Protein 4PQH (pdb70)

InterPro domains:
  IPR004045 Glutathione S-transferase, N-terminal [PF13417] (98-174)
  IPR004045 Glutathione S-transferase, N-terminal [PS50404] (94-175)
  IPR036249 Thioredoxin-like superfamily [SSF52833] (84-176)
  IPR036282 Glutathione S-transferase, C-terminal domain superfamily [SSF47616] (171-301)
  IPR040079 Glutathione transferase family [SFLDS00019] (97-278)
  IPR044629 Glutathione S-transferase L1/2/3 [PTHR44328] (75-302)

Secondary structure (DSSP, 8-state):
-PPPPPB-TTSPPPPSSSS-EEEEE-TT-HHHHHHHHHHHHTT-TTTEEEEEB-TTS--HHIIIII-TT--S-EEEETTEEEE-HHHHHHHHHHHS-S---S---HHHHHHHHHHHHHHHHHHHHHHHHHTTS---HHHHHHHHHHHTTS--SSSBTBBB--HHHHHHHHHHHHHHHHHHHHH---TTTT-HHHHHHHHHHTT-HHHHGGG---/-PPPPPB-TTPPPP-TTSS-EEEEE-TT-HHHHHHHHHHHHTT-TTTEEEEEB-SSS--HHIIIII-TT--S-EEEETTEEEE-HHHHHHHHHHHS-SS--S---HHHHHHHHHHHHHHHHHHHHHHTGGGT--HHHHHHHHHHHTTS-TTSSBTTBS--HHHHHHHHHHHHHHHHHHHHH---TTTT-HHHHHHHHHHTT-HHHHTT----

CAT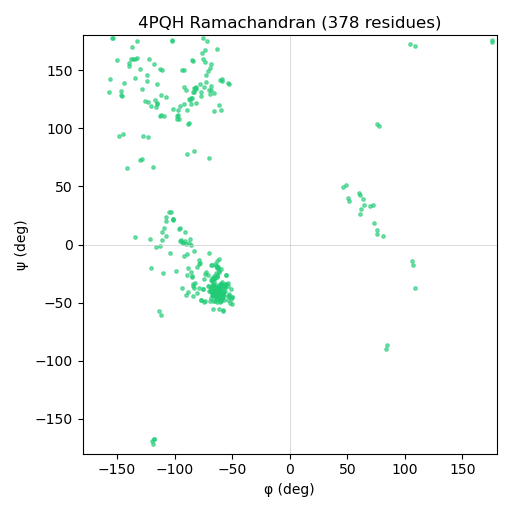H classification: 3.40.30.10 (+1 more: 1.20.1050.10)

B-factor: mean 20.86, std 9.89, range [5.79, 69.08]

Sequence (426 aa):
EVLPPVLTSNSSEPPPPVFDGTTRRLYISYTCPYAQRVWITRNCKGLQDKKIKLVPIDLQDRPAWYKEKVYPPNKVPSLEHNNEVKGESLDLIKYIDSHFDGPSLFPDDPAKKKEEFAEDLFSYTGSFSKANNSSTFKGEADEAGAAFDYIETALSSKFDDGPFFLGQQFSLVDIAYAPFIERFQPALLEFKKYDITAGRPKLAAWIEEEMMNKVEAYNQTRRHEPEVLPPVLTSNSSEPPPVFDGTTRLYISYTCPYAQRVWITRNCKGLQDKIKLVPIDLQDRPAWYKEKVYPPNKVPSLEHNNEVKGESLDLIKYIDSSHFDGPSLFPDDDPAKKKEFAEDDLFSYTGSFSKANNSTFKGEEAGAAFDYIETALSSKFDDGPFFLGQQFSLVDIAYAPFIERFQPALLEFKKYDITAGRPKLAAWIEEMNKVEAYNQTRHEP

Organism: Populus trichocarpa (NCBI:txid3694)

Solvent-accessible surface area: 20005 Å² total; per-residue (Å²): 130,138,27,36,104,60,41,39,60,144,28,154,58,23,81,41,92,84,72,57,13,4,0,0,0,12,33,106,17,16,100,0,5,11,0,3,0,0,4,6,21,6,54,6,56,142,139,0,118,6,8,2,2,47,53,146,64,75,1,65,18,0,109,132,104,6,27,88,78,43,147,14,7,0,0,2,23,115,113,97,30,41,14,120,6,44,85,0,0,73,38,0,20,79,102,35,124,33,84,85,9,47,34,134,54,104,56,28,94,121,28,0,78,72,0,11,94,39,14,48,62,2,19,127,11,0,36,9,6,14,82,38,28,16,112,31,3,19,54,2,0,72,86,0,25,100,6,8,66,121,32,140,80,22,55,19,0,1,0,116,48,1,2,0,0,0,0,2,2,0,12,4,45,34,4,49,76,3,1,99,72,13,82,148,77,63,1,38,69,76,18,94,100,0,36,43,3,23,104,47,3,62,129,34,98,20,5,28,57,5,104,96,139,94,133,145,48,40,108,52,36,35,66,143,29,144,35,29,92,38,84,84,56,47,17,13,0,0,0,7,16,31,7,8,82,0,6,7,0,4,0,0,3,7,21,8,54,6,53,126,134,0,95,13,13,2,2,48,25,87,59,64,1,50,18,1,84,122,112,8,27,103,76,40,130,14,7,0,3,2,25,114,84,106,24,129,12,121,6,45,86,3,0,68,69,0,17,87,104,31,123,32,85,85,9,37,36,131,67,103,58,18,93,133,33,0,73,62,0,11,94,38,15,49,63,2,10,153,9,0,41,28,19,18,52,48,98,123,11,18,70,4,0,74,86,0,27,96,5,9,53,121,32,132,76,28,60,20,0,1,0,99,49,0,1,0,0,0,0,2,2,0,13,3,43,60,9,50,72,20,3,98,116,46,86,178,78,62,1,37,66,77,19,94,88,0,30,45,4,18,103,49,3,61,144,36,104,19,7,36,94,3,109,64,147,96

Structure (mmCIF, N/CA/C/O backbone):
data_4PQH
#
_entry.id   4PQH
#
_cell.length_a   33.009
_cell.length_b   45.835
_cell.length_c   66.739
_cell.angle_alpha   91.53
_cell.angle_beta   102.43
_cell.angle_gamma   96.26
#
_symmetry.space_group_name_H-M   'P 1'
#
loop_
_entity.id
_entity.type
_entity.pdbx_description
1 polymer 'glutathione transferase lambda1'
2 non-polymer GLUTATHIONE
3 non-polymer 'SODIUM ION'
4 water water
#
loop_
_atom_site.group_PDB
_atom_site.id
_atom_site.type_symbol
_atom_site.label_atom_id
_atom_site.label_alt_id
_atom_site.label_comp_id
_atom_site.label_asym_id
_atom_site.label_entity_id
_atom_site.label_seq_id
_atom_site.pdbx_PDB_ins_code
_atom_site.Cartn_x
_atom_site.Cartn_y
_atom_site.Cartn_z
_atom_site.occupancy
_atom_site.B_iso_or_equiv
_atom_site.auth_seq_id
_atom_site.auth_comp_id
_atom_site.auth_asym_id
_atom_site.auth_atom_id
_atom_site.pdbx_PDB_model_num
ATOM 1 N N . GLU A 1 8 ? 7.545 16.032 -2.974 1.00 36.89 8 GLU A N 1
ATOM 2 C CA . GLU A 1 8 ? 8.604 16.396 -3.909 1.00 35.52 8 GLU A CA 1
ATOM 3 C C . GLU A 1 8 ? 8.050 17.107 -5.139 1.00 33.81 8 GLU A C 1
ATOM 4 O O . GLU A 1 8 ? 7.019 16.710 -5.683 1.00 33.97 8 GLU A O 1
ATOM 10 N N . VAL A 1 9 ? 8.736 18.164 -5.566 1.00 31.89 9 VAL A N 1
ATOM 11 C CA . VAL A 1 9 ? 8.414 18.831 -6.819 1.00 30.04 9 VAL A CA 1
ATOM 12 C C . VAL A 1 9 ? 9.310 18.282 -7.919 1.00 27.18 9 VAL A C 1
ATOM 13 O O . VAL A 1 9 ? 10.536 18.382 -7.831 1.00 27.01 9 VAL A O 1
ATOM 17 N N . LEU A 1 10 ? 8.702 17.685 -8.941 1.00 24.46 10 LEU A N 1
ATOM 18 C CA . LEU A 1 10 ? 9.444 17.211 -10.106 1.00 23.46 10 LEU A CA 1
ATOM 19 C C . LEU A 1 10 ? 9.790 18.402 -10.994 1.00 22.30 10 LEU A C 1
ATOM 20 O O . LEU A 1 10 ? 8.916 19.193 -11.335 1.00 22.99 10 LEU A O 1
ATOM 25 N N . PRO A 1 11 ? 11.075 18.544 -11.354 1.00 21.20 11 PRO A N 1
ATOM 26 C CA . PRO A 1 11 ? 11.534 19.740 -12.069 1.00 21.69 11 PRO A CA 1
ATOM 27 C C . PRO A 1 11 ? 11.155 19.743 -13.554 1.00 22.98 11 PRO A C 1
ATOM 28 O O . PRO A 1 11 ? 10.765 18.710 -14.099 1.00 22.95 11 PRO A O 1
ATOM 32 N N . PRO A 1 12 ? 11.258 20.908 -14.209 1.00 23.81 12 PRO A N 1
ATOM 33 C CA . PRO A 1 12 ? 10.878 20.965 -15.624 1.00 24.07 12 PRO A CA 1
ATOM 34 C C . PRO A 1 12 ? 11.829 20.207 -16.543 1.00 24.72 12 PRO A C 1
ATOM 35 O O . PRO A 1 12 ? 13.019 20.085 -16.258 1.00 25.44 12 PRO A O 1
ATOM 39 N N . VAL A 1 13 ? 11.290 19.722 -17.657 1.00 25.30 13 VAL A N 1
ATOM 40 C CA . VAL A 1 13 ? 12.086 19.061 -18.684 1.00 23.83 13 VAL A CA 1
ATOM 41 C C . VAL A 1 13 ? 13.000 20.057 -19.420 1.00 25.38 13 VAL A C 1
ATOM 42 O O . VAL A 1 13 ? 12.547 21.109 -19.873 1.00 27.87 13 VAL A O 1
ATOM 46 N N . LEU A 1 14 ? 14.286 19.725 -19.526 1.00 24.89 14 LEU A N 1
ATOM 47 C CA . LEU A 1 14 ? 15.252 20.588 -20.203 1.00 25.76 14 LEU A CA 1
ATOM 48 C C . LEU A 1 14 ? 15.374 20.226 -21.681 1.00 27.77 14 LEU A C 1
ATOM 49 O O . LEU A 1 14 ? 15.453 19.051 -22.046 1.00 27.26 14 LEU A O 1
ATOM 54 N N . THR A 1 15 ? 15.390 21.243 -22.533 1.00 29.45 15 THR A N 1
ATOM 55 C CA . THR A 1 15 ? 15.381 21.012 -23.971 1.00 31.12 15 THR A CA 1
ATOM 56 C C . THR A 1 15 ? 16.627 21.583 -24.630 1.00 32.36 15 THR A C 1
ATOM 57 O O . THR A 1 15 ? 17.556 22.022 -23.954 1.00 32.25 15 THR A O 1
ATOM 61 N N . SER A 1 16 ? 16.643 21.581 -25.959 1.00 33.86 16 SER A N 1
ATOM 62 C CA . SER A 1 16 ? 17.778 22.117 -26.703 1.00 35.80 16 SER A CA 1
ATOM 63 C C . SER A 1 16 ? 17.974 23.603 -26.422 1.00 37.69 16 SER A C 1
ATOM 64 O O . SER A 1 16 ? 19.059 24.142 -26.633 1.00 39.86 16 SER A O 1
ATOM 67 N N . ASN A 1 17 ? 16.922 24.257 -25.938 1.00 38.22 17 ASN A N 1
ATOM 68 C CA . ASN A 1 17 ? 16.973 25.683 -25.641 1.00 41.56 17 ASN A CA 1
ATOM 69 C C . ASN A 1 17 ? 17.275 25.988 -24.176 1.00 39.24 17 ASN A C 1
ATOM 70 O O . ASN A 1 17 ? 17.221 27.142 -23.750 1.00 39.39 17 ASN A O 1
ATOM 75 N N A SER A 1 18 ? 17.592 24.952 -23.407 0.51 37.40 18 SER A N 1
ATOM 76 N N B SER A 1 18 ? 17.603 24.951 -23.413 0.49 37.58 18 SER A N 1
ATOM 77 C CA A SER A 1 18 ? 17.881 25.123 -21.987 0.51 36.21 18 SER A CA 1
ATOM 78 C CA B SER A 1 18 ? 17.894 25.114 -21.994 0.49 36.55 18 SER A CA 1
ATOM 79 C C A SER A 1 18 ? 19.351 25.438 -21.742 0.51 37.00 18 SER A C 1
ATOM 80 C C B SER A 1 18 ? 19.357 25.462 -21.761 0.49 37.14 18 SER A C 1
ATOM 81 O O A SER A 1 18 ? 20.231 24.950 -22.450 0.51 36.90 18 SER A O 1
ATOM 82 O O B SER A 1 18 ? 20.239 25.017 -22.495 0.49 37.05 18 SER A O 1
ATOM 87 N N . GLU A 1 19 ? 19.610 26.258 -20.731 1.00 37.40 19 GLU A N 1
ATOM 88 C CA . GLU A 1 19 ? 20.974 26.555 -20.336 1.00 38.19 19 GLU A CA 1
ATOM 89 C C . GLU A 1 19 ? 21.488 25.375 -19.523 1.00 37.48 19 GLU A C 1
ATOM 90 O O . GLU A 1 19 ? 20.704 24.674 -18.882 1.00 36.83 19 GLU A O 1
ATOM 96 N N . PRO A 1 20 ? 22.804 25.128 -19.573 1.00 37.26 20 PRO A N 1
ATOM 97 C CA . PRO A 1 20 ? 23.374 23.968 -18.885 1.00 37.51 20 PRO A CA 1
ATOM 98 C C . PRO A 1 20 ? 23.403 24.146 -17.372 1.00 37.07 20 PRO A C 1
ATOM 99 O O . PRO A 1 20 ? 23.582 25.261 -16.890 1.00 37.59 20 PRO A O 1
ATOM 103 N N . PRO A 1 21 ? 23.220 23.049 -16.628 1.00 36.76 21 PRO A N 1
ATOM 104 C CA . PRO A 1 21 ? 23.345 23.056 -15.170 1.00 36.46 21 PRO A CA 1
ATOM 105 C C . PRO A 1 21 ? 24.824 23.152 -14.805 1.00 35.57 21 PRO A C 1
ATOM 106 O O . PRO A 1 21 ? 25.676 23.021 -15.688 1.00 35.38 21 PRO A O 1
ATOM 110 N N A PRO A 1 22 ? 25.112 23.448 -13.535 0.51 34.60 22 PRO A N 1
ATOM 111 N N B PRO A 1 22 ? 25.151 23.343 -13.512 0.49 35.03 22 PRO A N 1
ATOM 112 C CA A PRO A 1 22 ? 26.496 23.312 -13.102 0.51 34.45 22 PRO A CA 1
ATOM 113 C CA B PRO A 1 22 ? 26.557 23.404 -13.075 0.49 35.22 22 PRO A CA 1
ATOM 114 C C A PRO A 1 22 ? 26.875 21.857 -13.286 0.51 35.52 22 PRO A C 1
ATOM 115 C C B PRO A 1 22 ? 27.210 22.031 -12.859 0.49 36.61 22 PRO A C 1
ATOM 116 O O A PRO A 1 22 ? 26.060 20.974 -13.031 0.51 35.33 22 PRO A O 1
ATOM 117 O O B PRO A 1 22 ? 26.955 21.397 -11.835 0.49 37.85 22 PRO A O 1
ATOM 124 N N . VAL A 1 23 ? 28.075 21.608 -13.780 1.00 37.66 23 VAL A N 1
ATOM 125 C CA . VAL A 1 23 ? 28.610 20.254 -13.781 1.00 39.53 23 VAL A CA 1
ATOM 126 C C . VAL A 1 23 ? 29.807 20.143 -12.844 1.00 39.48 23 VAL A C 1
ATOM 127 O O . VAL A 1 23 ? 30.714 20.976 -12.880 1.00 40.15 23 VAL A O 1
ATOM 131 N N . PHE A 1 24 ? 29.783 19.119 -11.997 1.00 38.84 24 PHE A N 1
ATOM 132 C CA . PHE A 1 24 ? 30.837 18.868 -11.016 1.00 39.16 24 PHE A CA 1
ATOM 133 C C . PHE A 1 24 ? 30.976 19.979 -9.975 1.00 36.48 24 PHE A C 1
ATOM 134 O O . PHE A 1 24 ? 32.085 20.326 -9.578 1.00 36.25 24 PHE A O 1
ATOM 142 N N . ASP A 1 25 ? 29.849 20.523 -9.528 1.00 33.36 25 ASP A N 1
ATOM 143 C CA . ASP A 1 25 ? 29.861 21.534 -8.472 1.00 31.73 25 ASP A CA 1
ATOM 144 C C . ASP A 1 25 ? 29.703 20.901 -7.092 1.00 32.38 25 ASP A C 1
ATOM 145 O O . ASP A 1 25 ? 29.657 21.598 -6.081 1.00 32.64 25 ASP A O 1
ATOM 150 N N . GLY A 1 26 ? 29.604 19.576 -7.055 1.00 31.69 26 GLY A N 1
ATOM 151 C CA . GLY A 1 26 ? 29.454 18.865 -5.800 1.00 31.09 26 GLY A CA 1
ATOM 152 C C . GLY A 1 26 ? 28.061 18.310 -5.571 1.00 30.91 26 GLY A C 1
ATOM 153 O O . GLY A 1 26 ? 27.866 17.444 -4.722 1.00 32.52 26 GLY A O 1
ATOM 154 N N . THR A 1 27 ? 27.089 18.818 -6.320 1.00 29.38 27 THR A N 1
ATOM 155 C CA . THR A 1 27 ? 25.725 18.304 -6.265 1.00 29.37 27 THR A CA 1
ATOM 156 C C . THR A 1 27 ? 25.630 17.006 -7.056 1.00 26.39 27 THR A C 1
ATOM 157 O O . THR A 1 27 ? 26.209 16.889 -8.139 1.00 27.49 27 THR A O 1
ATOM 161 N N . THR A 1 28 ? 24.910 16.029 -6.513 1.00 23.89 28 THR A N 1
ATOM 162 C CA . THR A 1 28 ? 24.654 14.788 -7.230 1.00 22.31 28 THR A CA 1
ATOM 163 C C . THR A 1 28 ? 23.442 14.956 -8.147 1.00 21.35 28 THR A C 1
ATOM 164 O O . THR A 1 28 ? 22.374 15.383 -7.708 1.00 22.41 28 THR A O 1
ATOM 168 N N . ARG A 1 29 ? 23.619 14.646 -9.430 1.00 20.41 29 ARG A N 1
ATOM 169 C CA A ARG A 1 29 ? 22.546 14.783 -10.407 0.44 20.73 29 ARG A CA 1
ATOM 170 C CA B ARG A 1 29 ? 22.543 14.779 -10.405 0.56 20.82 29 ARG A CA 1
ATOM 171 C C . ARG A 1 29 ? 22.292 13.473 -11.134 1.00 19.23 29 ARG A C 1
ATOM 172 O O . ARG A 1 29 ? 23.229 12.810 -11.577 1.00 20.95 29 ARG A O 1
ATOM 187 N N . LEU A 1 30 ? 21.018 13.110 -11.252 1.00 16.97 30 LEU A N 1
ATOM 188 C CA . LEU A 1 30 ? 20.611 11.944 -12.012 1.00 16.75 30 LEU A CA 1
ATOM 189 C C . LEU A 1 30 ? 19.914 12.419 -13.281 1.00 17.77 30 LEU A C 1
ATOM 190 O O . LEU A 1 30 ? 18.817 12.980 -13.227 1.00 17.95 30 LEU A O 1
ATOM 195 N N . TYR A 1 31 ? 20.557 12.208 -14.424 1.00 18.03 31 TYR A N 1
ATOM 196 C CA . TYR A 1 31 ? 19.996 12.658 -15.694 1.00 19.08 31 TYR A CA 1
ATOM 197 C C . TYR A 1 31 ? 19.064 11.598 -16.247 1.00 18.47 31 TYR A C 1
ATOM 198 O O . TYR A 1 31 ? 19.450 10.439 -16.411 1.00 19.38 31 TYR A O 1
ATOM 207 N N . ILE A 1 32 ? 17.823 11.997 -16.508 1.00 19.19 32 ILE A N 1
ATOM 208 C CA . ILE A 1 32 ? 16.794 11.066 -16.926 1.00 18.69 32 ILE A CA 1
ATOM 209 C C . ILE A 1 32 ? 15.957 11.635 -18.061 1.00 18.82 32 ILE A C 1
ATOM 210 O O . ILE A 1 32 ? 16.063 12.807 -18.420 1.00 19.00 32 ILE A O 1
ATOM 215 N N . SER A 1 33 ? 15.132 10.768 -18.626 1.00 19.26 33 SER A N 1
ATOM 216 C CA . SER A 1 33 ? 13.958 11.178 -19.371 1.00 20.08 33 SER A CA 1
ATOM 217 C C . SER A 1 33 ? 12.801 10.636 -18.555 1.00 20.78 33 SER A C 1
ATOM 218 O O . SER A 1 33 ? 12.881 9.512 -18.058 1.00 21.02 33 SER A O 1
ATOM 221 N N . TYR A 1 34 ? 11.743 11.426 -18.392 1.00 20.51 34 TYR A N 1
ATOM 222 C CA . TYR A 1 34 ? 10.615 11.015 -17.552 1.00 21.18 34 TYR A CA 1
ATOM 223 C C . TYR A 1 34 ? 9.933 9.723 -18.015 1.00 22.32 34 TYR A C 1
ATOM 224 O O . TYR A 1 34 ? 9.262 9.056 -17.223 1.00 23.77 34 TYR A O 1
ATOM 233 N N . THR A 1 35 ? 10.102 9.365 -19.286 1.00 20.95 35 THR A N 1
ATOM 234 C CA . THR A 1 35 ? 9.451 8.172 -19.819 1.00 22.07 35 THR A CA 1
ATOM 235 C C . THR A 1 35 ? 10.400 7.025 -20.167 1.00 21.21 35 THR A C 1
ATOM 236 O O . THR A 1 35 ? 9.962 6.000 -20.686 1.00 23.61 35 THR A O 1
ATOM 240 N N . CYS A 1 36 ? 11.690 7.185 -19.885 1.00 18.01 36 CYS A N 1
ATOM 241 C CA . CYS A 1 36 ? 12.657 6.134 -20.197 1.00 17.42 36 CYS A CA 1
ATOM 242 C C . CYS A 1 36 ? 12.665 5.047 -19.125 1.00 16.67 36 CYS A C 1
ATOM 243 O O . CYS A 1 36 ? 12.933 5.336 -17.959 1.00 15.73 36 CYS A O 1
ATOM 246 N N . PRO A 1 37 ? 12.399 3.785 -19.511 1.00 14.65 37 PRO A N 1
ATOM 247 C CA . PRO A 1 37 ? 12.385 2.739 -18.472 1.00 14.48 37 PRO A CA 1
ATOM 248 C C . PRO A 1 37 ? 13.759 2.454 -17.850 1.00 13.80 37 PRO A C 1
ATOM 249 O O . PRO A 1 37 ? 13.830 2.090 -16.675 1.00 13.31 37 PRO A O 1
ATOM 253 N N . TYR A 1 38 ? 14.833 2.605 -18.614 1.00 13.57 38 TYR A N 1
ATOM 254 C CA . TYR A 1 38 ? 16.168 2.413 -18.060 1.00 14.77 38 TYR A CA 1
ATOM 255 C C . TYR A 1 38 ? 16.450 3.451 -16.984 1.00 15.05 38 TYR A C 1
ATOM 256 O O . TYR A 1 38 ? 16.983 3.133 -15.911 1.00 15.28 38 TYR A O 1
ATOM 265 N N . ALA A 1 39 ? 16.068 4.693 -17.261 1.00 14.22 39 ALA A N 1
ATOM 266 C CA . ALA A 1 39 ? 16.233 5.772 -16.294 1.00 14.35 39 ALA A CA 1
ATOM 267 C C . ALA A 1 39 ? 15.319 5.568 -15.086 1.00 13.35 39 ALA A C 1
ATOM 268 O O . ALA A 1 39 ? 15.696 5.867 -13.946 1.00 13.96 39 ALA A O 1
ATOM 270 N N . GLN A 1 40 ? 14.121 5.045 -15.331 1.00 12.44 40 GLN A N 1
ATOM 271 C CA . GLN A 1 40 ? 13.186 4.785 -14.246 1.00 12.21 40 GLN A CA 1
ATOM 272 C C . GLN A 1 40 ? 13.770 3.812 -13.230 1.00 12.98 40 GLN A C 1
ATOM 273 O O . GLN A 1 40 ? 13.534 3.967 -12.036 1.00 12.93 40 GLN A O 1
ATOM 279 N N . ARG A 1 41 ? 14.534 2.818 -13.682 1.00 13.44 41 ARG A N 1
ATOM 280 C CA . ARG A 1 41 ? 15.223 1.909 -12.754 1.00 13.16 41 ARG A CA 1
ATOM 281 C C . ARG A 1 41 ? 15.998 2.676 -11.703 1.00 12.38 41 ARG A C 1
ATOM 282 O O . ARG A 1 41 ? 15.948 2.357 -10.511 1.00 11.63 41 ARG A O 1
ATOM 290 N N . VAL A 1 42 ? 16.715 3.694 -12.147 1.00 13.93 42 VAL A N 1
ATOM 291 C CA . VAL A 1 42 ? 17.618 4.423 -11.269 1.00 13.54 42 VAL A CA 1
ATOM 292 C C . VAL A 1 42 ? 16.841 5.403 -10.394 1.00 13.82 42 VAL A C 1
ATOM 293 O O . VAL A 1 42 ? 17.141 5.588 -9.212 1.00 13.24 42 VAL A O 1
ATOM 297 N N . TRP A 1 43 ? 15.816 6.006 -10.977 1.00 13.33 43 TRP A N 1
ATOM 298 C CA . TRP A 1 43 ? 14.917 6.888 -10.252 1.00 12.70 43 TRP A CA 1
ATOM 299 C C . TRP A 1 43 ? 14.222 6.123 -9.106 1.00 11.66 43 TRP A C 1
ATOM 300 O O . TRP A 1 43 ? 14.124 6.622 -7.973 1.00 11.75 43 TRP A O 1
ATOM 311 N N . ILE A 1 44 ? 13.744 4.912 -9.390 1.00 11.62 44 ILE A N 1
ATOM 312 C CA . ILE A 1 44 ? 13.140 4.067 -8.354 1.00 10.91 44 ILE A CA 1
ATOM 313 C C . ILE A 1 44 ? 14.148 3.784 -7.249 1.00 10.98 44 ILE A C 1
ATOM 314 O O . ILE A 1 44 ? 13.808 3.840 -6.064 1.00 11.52 44 ILE A O 1
ATOM 319 N N . THR A 1 45 ? 15.386 3.480 -7.615 1.00 11.09 45 THR A N 1
ATOM 320 C CA . THR A 1 45 ? 16.422 3.189 -6.620 1.00 11.63 45 THR A CA 1
ATOM 321 C C . THR A 1 45 ? 16.644 4.371 -5.684 1.00 11.68 45 THR A C 1
ATOM 322 O O . THR A 1 45 ? 16.650 4.221 -4.461 1.00 11.58 45 THR A O 1
ATOM 326 N N . ARG A 1 46 ? 16.791 5.555 -6.258 1.00 12.92 46 ARG A N 1
ATOM 327 C CA . ARG A 1 46 ? 16.864 6.799 -5.506 1.00 13.17 46 ARG A CA 1
ATOM 328 C C . ARG A 1 46 ? 15.721 6.935 -4.508 1.00 11.73 46 ARG A C 1
ATOM 329 O O . ARG A 1 46 ? 15.948 7.162 -3.318 1.00 12.65 46 ARG A O 1
ATOM 337 N N . ASN A 1 47 ? 14.490 6.754 -4.974 1.00 11.46 47 ASN A N 1
ATOM 338 C CA . ASN A 1 47 ? 13.341 6.941 -4.103 1.00 12.45 47 ASN A CA 1
ATOM 339 C C . ASN A 1 47 ? 13.268 5.891 -3.012 1.00 12.14 47 ASN A C 1
ATOM 340 O O . ASN A 1 47 ? 12.962 6.209 -1.865 1.00 12.54 47 ASN A O 1
ATOM 345 N N . CYS A 1 48 ? 13.544 4.640 -3.367 1.00 12.34 48 CYS A N 1
ATOM 346 C CA . CYS A 1 48 ? 13.450 3.548 -2.398 1.00 12.10 48 CYS A CA 1
ATOM 347 C C . CYS A 1 48 ? 14.459 3.708 -1.276 1.00 13.61 48 CYS A C 1
ATOM 348 O O . CYS A 1 48 ? 14.254 3.207 -0.168 1.00 13.47 48 CYS A O 1
ATOM 351 N N . LYS A 1 49 ? 15.546 4.417 -1.544 1.00 12.29 49 LYS A N 1
ATOM 352 C CA . LYS A 1 49 ? 16.558 4.650 -0.529 1.00 13.10 49 LYS A CA 1
ATOM 353 C C . LYS A 1 49 ? 16.368 5.980 0.198 1.00 12.51 49 LYS A C 1
ATOM 354 O O . LYS A 1 49 ? 17.165 6.331 1.064 1.00 13.74 49 LYS A O 1
ATOM 360 N N . GLY A 1 50 ? 15.300 6.704 -0.124 1.00 13.26 50 GLY A N 1
ATOM 361 C CA . GLY A 1 50 ? 15.022 7.982 0.520 1.00 12.71 50 GLY A CA 1
ATOM 362 C C . GLY A 1 50 ? 15.993 9.093 0.138 1.00 13.59 50 GLY A C 1
ATOM 363 O O . GLY A 1 50 ? 16.284 9.988 0.928 1.00 15.42 50 GLY A O 1
ATOM 364 N N . LEU A 1 51 ? 16.476 9.056 -1.099 1.00 13.19 51 LEU A N 1
ATOM 365 C CA . LEU A 1 51 ? 17.545 9.957 -1.522 1.00 14.15 51 LEU A CA 1
ATOM 366 C C . LEU A 1 51 ? 17.060 11.147 -2.341 1.00 15.79 51 LEU A C 1
ATOM 367 O O . LEU A 1 51 ? 17.840 11.748 -3.082 1.00 16.76 51 LEU A O 1
ATOM 372 N N . GLN A 1 52 ? 15.782 11.490 -2.205 1.00 16.52 52 GLN A N 1
ATOM 373 C CA . GLN A 1 52 ? 15.206 12.573 -2.999 1.00 18.17 52 GLN A CA 1
ATOM 374 C C . GLN A 1 52 ? 15.905 13.914 -2.756 1.00 21.26 52 GLN A C 1
ATOM 375 O O . GLN A 1 52 ? 16.051 14.717 -3.675 1.00 22.58 52 GLN A O 1
ATOM 381 N N . ASP A 1 53 ? 16.358 14.145 -1.529 1.00 22.28 53 ASP A N 1
ATOM 382 C CA . ASP A 1 53 ? 17.046 15.394 -1.202 1.00 26.09 53 ASP A CA 1
ATOM 383 C C . ASP A 1 53 ? 18.543 15.347 -1.484 1.00 26.08 53 ASP A C 1
ATOM 384 O O . ASP A 1 53 ? 19.226 16.368 -1.397 1.00 30.17 53 ASP A O 1
ATOM 389 N N A LYS A 1 54 ? 19.054 14.165 -1.815 0.49 23.55 54 LYS A N 1
ATOM 390 N N B LYS A 1 54 ? 19.044 14.162 -1.821 0.51 24.10 54 LYS A N 1
ATOM 391 C CA A LYS A 1 54 ? 20.479 14.006 -2.078 0.49 21.84 54 LYS A CA 1
ATOM 392 C CA B LYS A 1 54 ? 20.468 13.963 -2.061 0.51 22.86 54 LYS A CA 1
ATOM 393 C C A LYS A 1 54 ? 20.781 13.933 -3.568 0.49 21.00 54 LYS A C 1
ATOM 394 C C B LYS A 1 54 ? 20.781 13.914 -3.554 0.51 21.56 54 LYS A C 1
ATOM 395 O O A LYS A 1 54 ? 21.848 14.349 -4.015 0.49 22.29 54 LYS A O 1
ATOM 396 O O B LYS A 1 54 ? 21.852 14.334 -3.989 0.51 22.96 54 LYS A O 1
ATOM 407 N N . ILE A 1 55 ? 19.837 13.397 -4.332 1.00 19.48 55 ILE A N 1
ATOM 408 C CA . ILE A 1 55 ? 20.036 13.219 -5.765 1.00 18.51 55 ILE A CA 1
ATOM 409 C C . ILE A 1 55 ? 19.036 14.062 -6.537 1.00 19.28 55 ILE A C 1
ATOM 410 O O . ILE A 1 55 ? 17.830 13.826 -6.479 1.00 20.18 55 ILE A O 1
ATOM 415 N N . LYS A 1 56 ? 19.546 15.060 -7.251 1.00 18.88 56 LYS A N 1
ATOM 416 C CA . LYS A 1 56 ? 18.686 15.954 -8.010 1.00 20.11 56 LYS A CA 1
ATOM 417 C C . LYS A 1 56 ? 18.339 15.350 -9.366 1.00 19.66 56 LYS A C 1
ATOM 418 O O . LYS A 1 56 ? 19.221 14.871 -10.083 1.00 20.60 56 LYS A O 1
ATOM 424 N N . LEU A 1 57 ? 17.052 15.357 -9.703 1.00 18.84 57 LEU A N 1
ATOM 425 C CA . LEU A 1 57 ? 16.608 14.910 -11.019 1.00 18.34 57 LEU A CA 1
ATOM 426 C C . LEU A 1 57 ? 16.874 15.982 -12.068 1.00 19.41 57 LEU A C 1
ATOM 427 O O . LEU A 1 57 ? 16.546 17.149 -11.866 1.00 21.04 57 LEU A O 1
ATOM 432 N N . VAL A 1 58 ? 17.482 15.581 -13.178 1.00 19.16 58 VAL A N 1
ATOM 433 C CA . VAL A 1 58 ? 17.632 16.462 -14.332 1.00 20.06 58 VAL A CA 1
ATOM 434 C C . VAL A 1 58 ? 17.002 15.790 -15.546 1.00 20.34 58 VAL A C 1
ATOM 435 O O . VAL A 1 58 ? 17.646 14.989 -16.232 1.00 20.15 58 VAL A O 1
ATOM 439 N N . PRO A 1 59 ? 15.722 16.086 -15.797 1.00 20.91 59 PRO A N 1
ATOM 440 C CA . PRO A 1 59 ? 15.029 15.473 -16.932 1.00 19.94 59 PRO A CA 1
ATOM 441 C C . PRO A 1 59 ? 15.301 16.218 -18.227 1.00 21.12 59 PRO A C 1
ATOM 442 O O . PRO A 1 59 ? 15.265 17.451 -18.264 1.00 22.23 59 PRO A O 1
ATOM 446 N N . ILE A 1 60 ? 15.583 15.458 -19.278 1.00 20.02 60 ILE A N 1
ATOM 447 C CA . ILE A 1 60 ? 15.794 16.041 -20.592 1.00 20.87 60 ILE A CA 1
ATOM 448 C C . ILE A 1 60 ? 14.805 15.445 -21.583 1.00 21.55 60 ILE A C 1
ATOM 449 O O . ILE A 1 60 ? 14.238 14.373 -21.356 1.00 22.48 60 ILE A O 1
ATOM 454 N N . ASP A 1 61 ? 14.591 16.165 -22.680 1.00 22.28 61 ASP A N 1
ATOM 455 C CA . ASP A 1 61 ? 13.671 15.763 -23.735 1.00 24.27 61 ASP A CA 1
ATOM 456 C C . ASP A 1 61 ? 14.517 15.114 -24.816 1.00 25.02 61 ASP A C 1
ATOM 457 O O . ASP A 1 61 ? 15.277 15.795 -25.481 1.00 26.61 61 ASP A O 1
ATOM 462 N N . LEU A 1 62 ? 14.402 13.804 -24.995 1.00 25.50 62 LEU A N 1
ATOM 463 C CA . LEU A 1 62 ? 15.265 13.110 -25.955 1.00 25.67 62 LEU A CA 1
ATOM 464 C C . LEU A 1 62 ? 14.992 13.450 -27.425 1.00 28.55 62 LEU A C 1
ATOM 465 O O . LEU A 1 62 ? 15.833 13.196 -28.284 1.00 29.91 62 LEU A O 1
ATOM 470 N N . GLN A 1 63 ? 13.827 14.017 -27.712 1.00 30.13 63 GLN A N 1
ATOM 471 C CA . GLN A 1 63 ? 13.506 14.414 -29.082 1.00 32.53 63 GLN A CA 1
ATOM 472 C C . GLN A 1 63 ? 13.990 15.824 -29.384 1.00 31.95 63 GLN A C 1
ATOM 473 O O . GLN A 1 63 ? 14.146 16.205 -30.543 1.00 33.09 63 GLN A O 1
ATOM 479 N N . ASP A 1 64 ? 14.223 16.594 -28.332 1.00 32.14 64 ASP A N 1
ATOM 480 C CA . ASP A 1 64 ? 14.669 17.969 -28.450 1.00 32.55 64 ASP A CA 1
ATOM 481 C C . ASP A 1 64 ? 15.679 18.217 -27.337 1.00 32.09 64 ASP A C 1
ATOM 482 O O . ASP A 1 64 ? 15.431 19.000 -26.421 1.00 31.89 64 ASP A O 1
ATOM 487 N N . ARG A 1 65 ? 16.817 17.534 -27.407 1.00 31.25 65 ARG A N 1
ATOM 488 C CA . ARG A 1 65 ? 17.714 17.493 -26.260 1.00 31.46 65 ARG A CA 1
ATOM 489 C C . ARG A 1 65 ? 18.800 18.552 -26.289 1.00 30.96 65 ARG A C 1
ATOM 490 O O . ARG A 1 65 ? 19.231 18.992 -27.359 1.00 29.78 65 ARG A O 1
ATOM 498 N N . PRO A 1 66 ? 19.226 18.987 -25.098 1.00 30.90 66 PRO A N 1
ATOM 499 C CA . PRO A 1 66 ? 20.305 19.966 -24.980 1.00 29.97 66 PRO A CA 1
ATOM 500 C C . PRO A 1 66 ? 21.626 19.401 -25.481 1.00 30.25 66 PRO A C 1
ATOM 501 O O . PRO A 1 66 ? 22.022 18.295 -25.104 1.00 29.65 66 PRO A O 1
ATOM 505 N N . ALA A 1 67 ? 22.297 20.163 -26.338 1.00 30.95 67 ALA A N 1
ATOM 506 C CA . ALA A 1 67 ? 23.593 19.766 -26.867 1.00 32.53 67 ALA A CA 1
ATOM 507 C C . ALA A 1 67 ? 24.623 19.654 -25.750 1.00 32.85 67 ALA A C 1
ATOM 508 O O . ALA A 1 67 ? 25.571 18.873 -25.852 1.00 33.76 67 ALA A O 1
ATOM 510 N N . TRP A 1 68 ? 24.426 20.421 -24.679 1.00 31.21 68 TRP A N 1
ATOM 511 C CA . TRP A 1 68 ? 25.361 20.392 -23.555 1.00 31.24 68 TRP A CA 1
ATOM 512 C C . TRP A 1 68 ? 25.398 19.045 -22.839 1.00 31.43 68 TRP A C 1
ATOM 513 O O . TRP A 1 68 ? 26.333 18.772 -22.093 1.00 31.61 68 TRP A O 1
ATOM 524 N N . TYR A 1 69 ? 24.389 18.205 -23.060 1.00 30.29 69 TYR A N 1
ATOM 525 C CA . TYR A 1 69 ? 24.363 16.903 -22.403 1.00 30.24 69 TYR A CA 1
ATOM 526 C C . TYR A 1 69 ? 25.496 16.032 -22.930 1.00 31.64 69 TYR A C 1
ATOM 527 O O . TYR A 1 69 ? 26.330 15.554 -22.168 1.00 30.35 69 TYR A O 1
ATOM 536 N N . LYS A 1 70 ? 25.534 15.852 -24.245 1.00 33.84 70 LYS A N 1
ATOM 537 C CA . LYS A 1 70 ? 26.590 15.073 -24.874 1.00 36.95 70 LYS A CA 1
ATOM 538 C C . LYS A 1 70 ? 27.943 15.769 -24.723 1.00 37.06 70 LYS A C 1
ATOM 539 O O . LYS A 1 70 ? 28.973 15.120 -24.541 1.00 35.52 70 LYS A O 1
ATOM 545 N N . GLU A 1 71 ? 27.929 17.096 -24.771 1.00 38.63 71 GLU A N 1
ATOM 546 C CA . GLU A 1 71 ? 29.164 17.870 -24.802 1.00 41.03 71 GLU A CA 1
ATOM 547 C C . GLU A 1 71 ? 29.802 18.088 -23.429 1.00 38.07 71 GLU A C 1
ATOM 548 O O . GLU A 1 71 ? 31.026 18.133 -23.315 1.00 39.65 71 GLU A O 1
ATOM 554 N N . LYS A 1 72 ? 28.985 18.215 -22.389 1.00 33.51 72 LYS A N 1
ATOM 555 C CA . LYS A 1 72 ? 29.513 18.587 -21.076 1.00 28.60 72 LYS A CA 1
ATOM 556 C C . LYS A 1 72 ? 29.248 17.569 -19.975 1.00 39.91 72 LYS A C 1
ATOM 557 O O . LYS A 1 72 ? 29.926 17.570 -18.948 1.00 33.08 72 LYS A O 1
ATOM 563 N N . VAL A 1 73 ? 28.259 16.710 -20.182 1.00 36.11 73 VAL A N 1
ATOM 564 C CA . VAL A 1 73 ? 27.837 15.795 -19.130 1.00 32.71 73 VAL A CA 1
ATOM 565 C C . VAL A 1 73 ? 28.163 14.339 -19.442 1.00 31.72 73 VAL A C 1
ATOM 566 O O . VAL A 1 73 ? 28.912 13.693 -18.709 1.00 32.51 73 VAL A O 1
ATOM 570 N N . TYR A 1 74 ? 27.606 13.828 -20.534 1.00 29.42 74 TYR A N 1
ATOM 571 C CA . TYR A 1 74 ? 27.692 12.402 -20.831 1.00 28.73 74 TYR A CA 1
ATOM 572 C C . TYR A 1 74 ? 27.815 12.155 -22.340 1.00 29.06 74 TYR A C 1
ATOM 573 O O . TYR A 1 74 ? 26.815 12.105 -23.060 1.00 27.57 74 TYR A O 1
ATOM 582 N N . PRO A 1 75 ? 29.059 12.010 -22.824 1.00 29.15 75 PRO A N 1
ATOM 583 C CA . PRO A 1 75 ? 29.339 11.791 -24.251 1.00 29.82 75 PRO A CA 1
ATOM 584 C C . PRO A 1 75 ? 28.562 10.655 -24.950 1.00 30.93 75 PRO A C 1
ATOM 585 O O . PRO A 1 75 ? 28.188 10.852 -26.106 1.00 31.95 75 PRO A O 1
ATOM 589 N N . PRO A 1 76 ? 28.323 9.499 -24.290 1.00 29.82 76 PRO A N 1
ATOM 590 C CA . PRO A 1 76 ? 27.527 8.476 -24.990 1.00 28.93 76 PRO A CA 1
ATOM 591 C C . PRO A 1 76 ? 26.104 8.929 -25.347 1.00 28.52 76 PRO A C 1
ATOM 592 O O . PRO A 1 76 ? 25.423 8.254 -26.132 1.00 28.37 76 PRO A O 1
ATOM 596 N N . ASN A 1 77 ? 25.669 10.048 -24.772 1.00 27.55 77 ASN A N 1
ATOM 597 C CA . ASN A 1 77 ? 24.430 10.711 -25.172 1.00 26.05 77 ASN A CA 1
ATOM 598 C C . ASN A 1 77 ? 23.195 9.831 -25.010 1.00 25.85 77 ASN A C 1
ATOM 599 O O . ASN A 1 77 ? 22.340 9.759 -25.898 1.00 27.57 77 ASN A O 1
ATOM 604 N N . LYS A 1 78 ? 23.125 9.148 -23.873 1.00 25.47 78 LYS A N 1
ATOM 605 C CA . LYS A 1 78 ? 21.947 8.378 -23.498 1.00 24.79 78 LYS A CA 1
ATOM 606 C C . LYS A 1 78 ? 21.601 8.665 -22.048 1.00 23.26 78 LYS A C 1
ATOM 607 O O . LYS A 1 78 ? 22.449 9.154 -21.299 1.00 23.87 78 LYS A O 1
ATOM 613 N N . VAL A 1 79 ? 20.353 8.388 -21.671 1.00 21.70 79 VAL A N 1
ATOM 614 C CA . VAL A 1 79 ? 19.948 8.416 -20.262 1.00 21.19 79 VAL A CA 1
ATOM 615 C C . VAL A 1 79 ? 19.647 6.995 -19.808 1.00 18.84 79 VAL A C 1
ATOM 616 O O . VAL A 1 79 ? 19.219 6.173 -20.607 1.00 19.34 79 VAL A O 1
ATOM 620 N N . PRO A 1 80 ? 19.861 6.690 -18.515 1.00 17.99 80 PRO A N 1
ATOM 621 C CA . PRO A 1 80 ? 20.322 7.576 -17.442 1.00 16.22 80 PRO A CA 1
ATOM 622 C C . PRO A 1 80 ? 21.832 7.717 -17.366 1.00 17.28 80 PRO A C 1
ATOM 623 O O . PRO A 1 80 ? 22.581 6.866 -17.844 1.00 17.94 80 PRO A O 1
ATOM 627 N N . SER A 1 81 ? 22.261 8.802 -16.740 1.00 17.05 81 SER A N 1
ATOM 628 C CA . SER A 1 81 ? 23.630 8.927 -16.276 1.00 17.57 81 SER A CA 1
ATOM 629 C C . SER A 1 81 ? 23.598 9.588 -14.900 1.00 18.64 81 SER A C 1
ATOM 630 O O . SER A 1 81 ? 22.659 10.324 -14.573 1.00 18.41 81 SER A O 1
ATOM 633 N N . LEU A 1 82 ? 24.620 9.307 -14.101 1.00 17.67 82 LEU A N 1
ATOM 634 C CA . LEU A 1 82 ? 24.695 9.805 -12.738 1.00 17.77 82 LEU A CA 1
ATOM 635 C C . LEU A 1 82 ? 25.982 10.584 -12.567 1.00 19.27 82 LEU A C 1
ATOM 636 O O . LEU A 1 82 ? 27.071 10.053 -12.800 1.00 20.24 82 LEU A O 1
ATOM 641 N N . GLU A 1 83 ? 25.837 11.848 -12.176 1.00 18.80 83 GLU A N 1
ATOM 642 C CA . GLU A 1 83 ? 26.950 12.721 -11.850 1.00 20.81 83 GLU A CA 1
ATOM 643 C C . GLU A 1 83 ? 27.118 12.689 -10.341 1.00 20.64 83 GLU A C 1
ATOM 644 O O . GLU A 1 83 ? 26.229 13.113 -9.596 1.00 21.69 83 GLU A O 1
ATOM 650 N N . HIS A 1 84 ? 28.256 12.171 -9.890 1.00 21.30 84 HIS A N 1
ATOM 651 C CA . HIS A 1 84 ? 28.506 12.008 -8.466 1.00 22.54 84 HIS A CA 1
ATOM 6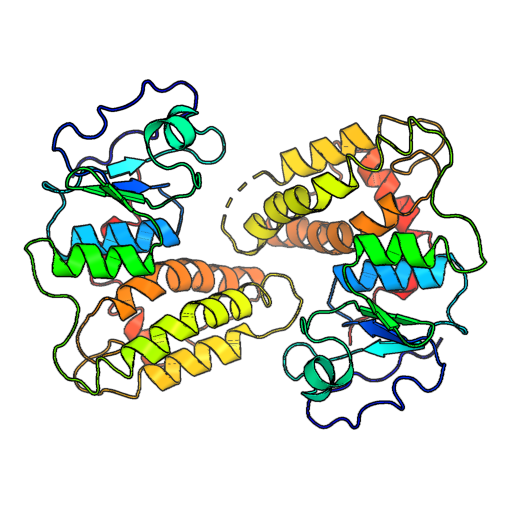52 C C . HIS A 1 84 ? 30.009 11.960 -8.242 1.00 24.77 84 HIS A C 1
ATOM 653 O O . HIS A 1 84 ? 30.716 11.229 -8.933 1.00 25.08 84 HIS A O 1
ATOM 660 N N . ASN A 1 85 ? 30.491 12.752 -7.288 1.00 25.93 85 ASN A N 1
ATOM 661 C CA . ASN A 1 85 ? 31.910 12.774 -6.933 1.00 29.66 85 ASN A CA 1
ATOM 662 C C . ASN A 1 85 ? 32.851 12.906 -8.128 1.00 33.29 85 ASN A C 1
ATOM 663 O O . ASN A 1 85 ? 33.782 12.112 -8.281 1.00 33.48 85 ASN A O 1
ATOM 668 N N . ASN A 1 86 ? 32.589 13.898 -8.975 1.00 35.75 86 ASN A N 1
ATOM 669 C CA . ASN A 1 86 ? 33.457 14.215 -10.109 1.00 39.71 86 ASN A CA 1
ATOM 670 C C . ASN A 1 86 ? 33.595 13.092 -11.136 1.00 37.57 86 ASN A C 1
ATOM 671 O O . ASN A 1 86 ? 34.632 12.945 -11.783 1.00 37.75 86 ASN A O 1
ATOM 676 N N . GLU A 1 87 ? 32.543 12.298 -11.277 1.00 35.94 87 GLU A N 1
ATOM 677 C CA . GLU A 1 87 ? 32.497 11.289 -12.318 1.00 36.48 87 GLU A CA 1
ATOM 678 C C . GLU A 1 87 ? 31.064 11.218 -12.808 1.00 31.65 87 GLU A C 1
ATOM 679 O O . GLU A 1 87 ? 30.133 11.308 -12.013 1.00 30.12 87 GLU A O 1
ATOM 685 N N . VAL A 1 88 ? 30.887 11.099 -14.119 1.00 29.85 88 VAL A N 1
ATOM 686 C CA . VAL A 1 88 ? 29.580 10.799 -14.671 1.00 28.48 88 VAL A CA 1
ATOM 687 C C . VAL A 1 88 ? 29.619 9.360 -15.155 1.00 29.25 88 VAL A C 1
ATOM 688 O O . VAL A 1 88 ? 30.512 8.971 -15.912 1.00 30.18 88 VAL A O 1
ATOM 692 N N . LYS A 1 89 ? 28.658 8.570 -14.695 1.00 26.99 89 LYS A N 1
ATOM 693 C CA . LYS A 1 89 ? 28.620 7.152 -14.997 1.00 27.12 89 LYS A CA 1
ATOM 694 C C . LYS A 1 89 ? 27.290 6.819 -15.642 1.00 24.22 89 LYS A C 1
ATOM 695 O O . LYS A 1 89 ? 26.265 7.404 -15.296 1.00 24.24 89 LYS A O 1
ATOM 701 N N . GLY A 1 90 ? 27.302 5.865 -16.564 1.00 22.72 90 GLY A N 1
ATOM 702 C CA . GLY A 1 90 ? 26.075 5.416 -17.195 1.00 22.36 90 GLY A CA 1
ATOM 703 C C . GLY A 1 90 ? 25.787 3.954 -16.920 1.00 22.34 90 GLY A C 1
ATOM 704 O O . GLY A 1 90 ? 26.419 3.345 -16.054 1.00 23.05 90 GLY A O 1
ATOM 705 N N . GLU A 1 91 ? 24.837 3.412 -17.681 1.00 20.79 91 GLU A N 1
ATOM 706 C CA . GLU A 1 91 ? 24.367 2.024 -17.605 1.00 19.81 91 GLU A CA 1
ATOM 707 C C . GLU A 1 91 ? 23.460 1.774 -16.404 1.00 17.60 91 GLU A C 1
ATOM 708 O O . GLU A 1 91 ? 23.919 1.659 -15.266 1.00 18.20 91 GLU A O 1
ATOM 714 N N . SER A 1 92 ? 22.162 1.693 -16.671 1.00 16.03 92 SER A N 1
ATOM 715 C CA . SER A 1 92 ? 21.153 1.580 -15.613 1.00 15.05 92 SER A CA 1
ATOM 716 C C . SER A 1 92 ? 21.421 0.492 -14.570 1.00 14.83 92 SER A C 1
ATOM 717 O O . SER A 1 92 ? 21.270 0.735 -13.369 1.00 14.26 92 SER A O 1
ATOM 720 N N . LEU A 1 93 ? 21.796 -0.703 -15.010 1.00 16.01 93 LEU A N 1
ATOM 721 C CA . LEU A 1 93 ? 22.064 -1.794 -14.069 1.00 15.90 93 LEU A CA 1
ATOM 722 C C . LEU A 1 93 ? 23.287 -1.527 -13.203 1.00 17.10 93 LEU A C 1
ATOM 723 O O . LEU A 1 93 ? 23.290 -1.837 -12.011 1.00 18.87 93 LEU A O 1
ATOM 728 N N . ASP A 1 94 ? 24.328 -0.958 -13.801 1.00 17.88 94 ASP A N 1
ATOM 729 C CA . ASP A 1 94 ? 25.498 -0.547 -13.039 1.00 17.13 94 ASP A CA 1
ATOM 730 C C . ASP A 1 94 ? 25.100 0.518 -12.024 1.00 16.70 94 ASP A C 1
ATOM 731 O O . ASP A 1 94 ? 25.532 0.479 -10.868 1.00 15.48 94 ASP A O 1
ATOM 736 N N . LEU A 1 95 ? 24.263 1.458 -12.453 1.00 15.68 95 LEU A N 1
ATOM 737 C CA . LEU A 1 95 ? 23.890 2.595 -11.617 1.00 15.41 95 LEU A CA 1
ATOM 738 C C . LEU A 1 95 ? 23.027 2.232 -10.419 1.00 14.90 95 LEU A C 1
ATOM 739 O O . LEU A 1 95 ? 23.206 2.800 -9.345 1.00 15.64 95 LEU A O 1
ATOM 744 N N . ILE A 1 96 ? 22.077 1.320 -10.589 1.00 14.05 96 ILE A N 1
ATOM 745 C CA . ILE A 1 96 ? 21.270 0.931 -9.437 1.00 13.33 96 ILE A CA 1
ATOM 746 C C . ILE A 1 96 ? 22.153 0.234 -8.395 1.00 14.18 96 ILE A C 1
ATOM 747 O O . ILE A 1 96 ? 21.990 0.458 -7.192 1.00 13.63 96 ILE A O 1
ATOM 752 N N . LYS A 1 97 ? 23.115 -0.569 -8.839 1.00 13.58 97 LYS A N 1
ATOM 753 C CA . LYS A 1 97 ? 24.066 -1.182 -7.910 1.00 15.43 97 LYS A CA 1
ATOM 754 C C . LYS A 1 97 ? 24.960 -0.135 -7.248 1.00 14.03 97 LYS A C 1
ATOM 755 O O . LYS A 1 97 ? 25.221 -0.198 -6.038 1.00 15.69 97 LYS A O 1
ATOM 761 N N . TYR A 1 98 ? 25.398 0.843 -8.031 1.00 14.94 98 TYR A N 1
ATOM 762 C CA . TYR A 1 98 ? 26.268 1.897 -7.536 1.00 15.95 98 TYR A CA 1
ATOM 763 C C . TYR A 1 98 ? 25.572 2.761 -6.486 1.00 15.28 98 TYR A C 1
ATOM 764 O O . TYR A 1 98 ? 26.125 3.003 -5.410 1.00 16.52 98 TYR A O 1
ATOM 773 N N . ILE A 1 99 ? 24.360 3.216 -6.784 1.00 14.56 99 ILE A N 1
ATOM 774 C CA . ILE A 1 99 ? 23.617 4.025 -5.827 1.00 14.05 99 ILE A CA 1
ATOM 775 C C . ILE A 1 99 ? 23.355 3.241 -4.544 1.00 14.36 99 ILE A C 1
ATOM 776 O O . ILE A 1 99 ? 23.506 3.767 -3.438 1.00 15.10 99 ILE A O 1
ATOM 781 N N . ASP A 1 100 ? 23.010 1.970 -4.698 1.00 13.33 100 ASP A N 1
ATOM 782 C CA . AS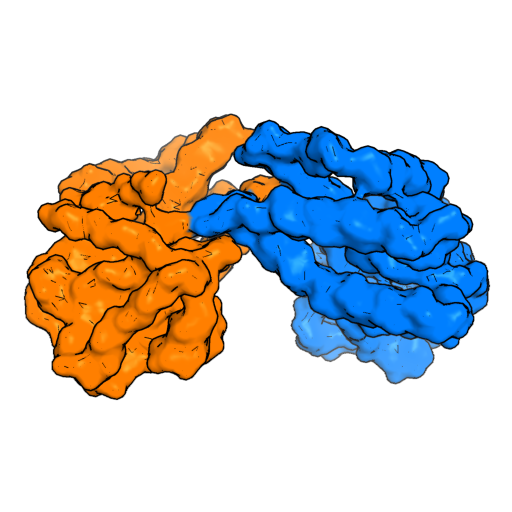P A 1 100 ? 22.713 1.136 -3.545 1.00 13.42 100 ASP A CA 1
ATOM 783 C C . ASP A 1 100 ? 23.894 1.052 -2.585 1.00 14.93 100 ASP A C 1
ATOM 784 O O . ASP A 1 100 ? 23.704 0.951 -1.370 1.00 14.77 100 ASP A O 1
ATOM 789 N N . SER A 1 101 ? 25.103 1.115 -3.131 1.00 14.70 101 SER A N 1
ATOM 790 C CA . SER A 1 101 ? 26.313 0.862 -2.365 1.00 15.07 101 SER A CA 1
ATOM 791 C C . SER A 1 101 ? 27.141 2.104 -2.071 1.00 15.26 101 SER A C 1
ATOM 792 O O . SER A 1 101 ? 28.238 1.996 -1.530 1.00 15.89 101 SER A O 1
ATOM 795 N N . HIS A 1 102 ? 26.619 3.280 -2.406 1.00 13.75 102 HIS A N 1
ATOM 796 C CA . HIS A 1 102 ? 27.371 4.511 -2.196 1.00 15.29 102 HIS A CA 1
ATOM 797 C C . HIS A 1 102 ? 26.548 5.611 -1.566 1.00 15.29 102 HIS A C 1
ATOM 798 O O . HIS A 1 102 ? 27.009 6.739 -1.449 1.00 16.53 102 HIS A O 1
ATOM 805 N N . PHE A 1 103 ? 25.324 5.283 -1.167 1.00 14.67 103 PHE A N 1
ATOM 806 C CA . PHE A 1 103 ? 24.451 6.250 -0.525 1.00 14.11 103 PHE A CA 1
ATOM 807 C C . PHE A 1 103 ? 23.763 5.605 0.668 1.00 13.61 103 PHE A C 1
ATOM 808 O O . PHE A 1 103 ? 23.663 4.384 0.752 1.00 14.26 103 PHE A O 1
ATOM 816 N N . ASP A 1 104 ? 23.278 6.445 1.573 1.00 14.69 104 ASP A N 1
ATOM 817 C CA . ASP A 1 104 ? 22.545 5.993 2.747 1.00 14.01 104 ASP A CA 1
ATOM 818 C C . ASP A 1 104 ? 21.155 5.489 2.345 1.00 13.95 104 ASP A C 1
ATOM 819 O O . ASP A 1 104 ? 20.744 5.582 1.178 1.00 15.41 104 ASP A O 1
ATOM 824 N N . GLY A 1 105 ? 20.425 4.961 3.317 1.00 13.92 105 GLY A N 1
ATOM 825 C CA . GLY A 1 105 ? 19.104 4.419 3.076 1.00 12.65 105 GLY A CA 1
ATOM 826 C C . GLY A 1 105 ? 19.150 2.911 3.181 1.00 12.32 105 GLY A C 1
ATOM 827 O O . GLY A 1 105 ? 20.229 2.331 3.273 1.00 12.37 105 GLY A O 1
ATOM 828 N N . PRO A 1 106 ? 17.978 2.263 3.178 1.00 11.58 106 PRO A N 1
ATOM 829 C CA . PRO A 1 106 ? 17.931 0.801 3.294 1.00 12.21 106 PRO A CA 1
ATOM 830 C C . PRO A 1 106 ? 18.699 0.099 2.184 1.00 11.36 106 PRO A C 1
ATOM 831 O O . PRO A 1 106 ? 18.677 0.536 1.028 1.00 12.43 106 PRO A O 1
ATOM 835 N N . SER A 1 107 ? 19.391 -0.977 2.530 1.00 11.80 107 SER A N 1
ATOM 836 C CA . SER A 1 107 ? 20.091 -1.779 1.536 1.00 11.52 107 SER A CA 1
ATOM 837 C C . SER A 1 107 ? 19.098 -2.495 0.646 1.00 12.04 107 SER A C 1
ATOM 838 O O . SER A 1 107 ? 18.150 -3.114 1.137 1.00 12.81 107 SER A O 1
ATOM 841 N N . LEU A 1 108 ? 19.332 -2.431 -0.663 1.00 11.24 108 LEU A N 1
ATOM 842 C CA . LEU A 1 108 ? 18.461 -3.102 -1.621 1.00 11.71 108 LEU A CA 1
ATOM 843 C C . LEU A 1 108 ? 19.113 -4.335 -2.249 1.00 11.95 108 LEU A C 1
ATOM 844 O O . LEU A 1 108 ? 18.745 -4.757 -3.345 1.00 12.03 108 LEU A O 1
ATOM 849 N N . PHE A 1 109 ? 20.089 -4.919 -1.565 1.00 13.15 109 PHE A N 1
ATOM 850 C CA . PHE A 1 109 ? 20.713 -6.133 -2.084 1.00 14.22 109 PHE A CA 1
ATOM 851 C C . PHE A 1 109 ? 21.115 -7.028 -0.914 1.00 13.49 109 PHE A C 1
ATOM 852 O O . PHE A 1 109 ? 21.782 -6.569 0.018 1.00 14.31 109 PHE A O 1
ATOM 860 N N . PRO A 1 110 ? 20.707 -8.306 -0.953 1.00 15.62 110 PRO A N 1
ATOM 861 C CA . PRO A 1 110 ? 20.933 -9.213 0.178 1.00 15.29 110 PRO A CA 1
ATOM 862 C C . PRO A 1 110 ? 22.369 -9.676 0.268 1.00 15.58 110 PRO A C 1
ATOM 863 O O . PRO A 1 110 ? 23.098 -9.638 -0.722 1.00 16.53 110 PRO A O 1
ATOM 867 N N . ASP A 1 111 ? 22.749 -10.134 1.454 0.95 16.64 111 ASP A N 1
ATOM 868 C CA . ASP A 1 111 ? 24.088 -10.641 1.706 0.88 17.72 111 ASP A CA 1
ATOM 869 C C . ASP A 1 111 ? 24.253 -12.112 1.353 0.93 16.75 111 ASP A C 1
ATOM 870 O O . ASP A 1 111 ? 25.367 -12.574 1.106 0.87 18.45 111 ASP A O 1
ATOM 875 N N . ASP A 1 112 ? 23.150 -12.850 1.347 1.00 16.05 112 ASP A N 1
ATOM 876 C CA . ASP A 1 112 ? 23.195 -14.289 1.147 1.00 16.67 112 ASP A CA 1
ATOM 877 C C . ASP A 1 112 ? 23.783 -14.610 -0.217 1.00 20.70 112 ASP A C 1
ATOM 878 O O . ASP A 1 112 ? 23.250 -14.178 -1.238 1.00 17.57 112 ASP A O 1
ATOM 883 N N . PRO A 1 113 ? 24.895 -15.357 -0.236 1.00 18.61 113 PRO A N 1
ATOM 884 C CA . PRO A 1 113 ? 25.552 -15.681 -1.507 1.00 19.79 113 PRO A CA 1
ATOM 885 C C . PRO A 1 113 ? 24.636 -16.380 -2.512 1.00 20.94 113 PRO A C 1
ATOM 886 O O . PRO A 1 113 ? 24.746 -16.110 -3.703 1.00 20.60 113 PRO A O 1
ATOM 890 N N . ALA A 1 114 ? 23.748 -17.254 -2.056 1.00 19.84 114 ALA A N 1
ATOM 891 C CA . ALA A 1 114 ? 22.845 -17.941 -2.973 1.00 19.69 114 ALA A CA 1
ATOM 892 C C . ALA A 1 114 ? 21.873 -16.972 -3.631 1.00 17.92 114 ALA A C 1
ATOM 893 O O . ALA A 1 114 ? 21.551 -17.115 -4.814 1.00 19.42 114 ALA A O 1
ATOM 895 N N . LYS A 1 115 ? 21.404 -15.988 -2.870 1.00 17.08 115 LYS A N 1
ATOM 896 C CA . LYS A 1 115 ? 20.501 -14.992 -3.432 1.00 15.82 115 LYS A CA 1
ATOM 897 C C . LYS A 1 115 ? 21.249 -14.099 -4.401 1.00 15.83 115 LYS A C 1
ATOM 898 O O . LYS A 1 115 ? 20.717 -13.727 -5.440 1.00 15.95 115 LYS A O 1
ATOM 904 N N A LYS A 1 116 ? 22.486 -13.754 -4.054 0.54 16.56 116 LYS A N 1
ATOM 905 N N B LYS A 1 116 ? 22.491 -13.764 -4.067 0.46 16.58 116 LYS A N 1
ATOM 906 C CA A LYS A 1 116 ? 23.322 -12.950 -4.937 0.54 16.50 116 LYS A CA 1
ATOM 907 C CA B LYS A 1 116 ? 23.309 -12.939 -4.949 0.46 16.70 116 LYS A CA 1
ATOM 908 C C A LYS A 1 116 ? 23.540 -13.655 -6.274 0.54 17.11 116 LYS A C 1
ATOM 909 C C B LYS A 1 116 ? 23.601 -13.644 -6.274 0.46 17.87 116 LYS A C 1
ATOM 910 O O A LYS A 1 116 ? 23.436 -13.032 -7.330 0.54 16.13 116 LYS A O 1
ATOM 911 O O B LYS A 1 116 ? 23.610 -13.007 -7.327 0.46 18.29 116 LYS A O 1
ATOM 922 N N . GLU A 1 117 ? 23.821 -14.956 -6.224 1.00 18.58 117 GLU A N 1
ATOM 923 C CA A GLU A 1 117 ? 24.046 -15.743 -7.440 0.53 19.42 117 GLU A CA 1
ATOM 924 C CA B GLU A 1 117 ? 24.048 -15.740 -7.441 0.47 19.12 117 GLU A CA 1
ATOM 925 C C . GLU A 1 117 ? 22.803 -15.782 -8.321 1.00 19.28 117 GLU A C 1
ATOM 926 O O . GLU A 1 117 ? 22.886 -15.629 -9.539 1.00 19.43 117 GLU A O 1
ATOM 937 N N . PHE A 1 118 ? 21.651 -15.993 -7.702 1.00 18.36 118 PHE A N 1
ATOM 938 C CA . PHE A 1 118 ? 20.397 -16.037 -8.436 1.00 17.38 118 PHE A CA 1
ATOM 939 C C . PHE A 1 118 ? 20.112 -14.668 -9.031 1.00 17.06 118 PHE A C 1
ATOM 940 O O . PHE A 1 118 ? 19.633 -14.562 -10.167 1.00 17.77 118 PHE A O 1
ATOM 948 N N . ALA A 1 119 ? 20.425 -13.622 -8.268 1.00 15.60 119 ALA A N 1
ATOM 949 C CA . ALA A 1 119 ? 20.243 -12.250 -8.730 1.00 15.71 119 ALA A CA 1
ATOM 950 C C . ALA A 1 119 ? 21.031 -12.005 -10.004 1.00 16.28 119 ALA A C 1
ATOM 951 O O . ALA A 1 119 ? 20.537 -11.368 -10.931 1.00 16.58 119 ALA A O 1
ATOM 953 N N . GLU A 1 120 ? 22.257 -12.507 -10.053 1.00 17.08 120 GLU A N 1
ATOM 954 C CA . GLU A 1 120 ? 23.068 -12.314 -11.241 1.00 17.38 120 GLU A CA 1
ATOM 955 C C . GLU A 1 120 ? 22.472 -13.052 -12.441 1.00 17.23 120 GLU A C 1
ATOM 956 O O . GLU A 1 120 ? 22.494 -12.530 -13.553 1.00 19.16 120 GLU A O 1
ATOM 962 N N . ASP A 1 121 ? 21.902 -14.235 -12.217 1.00 18.64 121 ASP A N 1
ATOM 963 C CA . ASP A 1 121 ? 21.163 -14.931 -13.274 1.00 18.84 121 ASP A CA 1
ATOM 964 C C . ASP A 1 121 ? 20.019 -14.066 -13.812 1.00 17.77 121 ASP A C 1
ATOM 965 O O . ASP A 1 121 ? 19.785 -14.003 -15.023 1.00 17.74 121 ASP A O 1
ATOM 970 N N . LEU A 1 122 ? 19.312 -13.390 -12.911 1.00 16.68 122 LEU A N 1
ATOM 971 C CA . LEU A 1 122 ? 18.158 -12.581 -13.297 1.00 16.61 122 LEU A CA 1
ATOM 972 C C . LEU A 1 122 ? 18.548 -11.265 -13.960 1.00 15.09 122 LEU A C 1
ATOM 973 O O . LEU A 1 122 ? 17.890 -10.822 -14.902 1.00 16.34 122 LEU A O 1
ATOM 978 N N . PHE A 1 123 ? 19.611 -10.636 -13.481 1.00 15.84 123 PHE A N 1
ATOM 979 C CA . PHE A 1 123 ? 20.152 -9.467 -14.174 1.00 16.21 123 PHE A CA 1
ATOM 980 C C . PHE A 1 123 ? 20.576 -9.824 -15.597 1.00 17.90 123 PHE A C 1
ATOM 981 O O . PHE A 1 123 ? 20.323 -9.068 -16.536 1.00 18.53 123 PHE A O 1
ATOM 989 N N . SER A 1 124 ? 21.213 -10.982 -15.745 1.00 17.89 124 SER A N 1
ATOM 990 C CA . SER A 1 124 ? 21.694 -11.440 -17.050 1.00 18.61 124 SER A CA 1
ATOM 991 C C . SER A 1 124 ? 20.529 -11.698 -17.988 1.00 18.37 124 SER A C 1
ATOM 992 O O . SER A 1 124 ? 20.666 -11.586 -19.202 1.00 20.88 124 SER A O 1
ATOM 995 N N . TYR A 1 125 ? 19.384 -12.052 -17.421 1.00 17.50 125 TYR A N 1
ATOM 996 C CA . TYR A 1 125 ? 18.202 -12.365 -18.221 1.00 15.68 125 TYR A CA 1
ATOM 997 C C . TYR A 1 125 ? 17.459 -11.133 -18.746 1.00 15.06 125 TYR A C 1
ATOM 998 O O . TYR A 1 125 ? 16.610 -11.253 -19.635 1.00 16.13 125 TYR A O 1
ATOM 1007 N N . THR A 1 126 ? 17.773 -9.948 -18.226 1.00 15.16 126 THR A N 1
ATOM 1008 C CA . THR A 1 126 ? 17.009 -8.746 -18.593 1.00 16.28 126 THR A CA 1
ATOM 1009 C C . THR A 1 126 ? 16.991 -8.455 -20.092 1.00 16.93 126 THR A C 1
ATOM 1010 O O . THR A 1 126 ? 15.957 -8.067 -20.624 1.00 15.39 126 THR A O 1
ATOM 1014 N N . GLY A 1 127 ? 18.127 -8.632 -20.763 1.00 16.77 127 GLY A N 1
ATOM 1015 C CA . GLY A 1 127 ? 18.190 -8.430 -22.204 1.00 17.12 127 GLY A CA 1
ATOM 1016 C C . GLY A 1 127 ? 17.257 -9.359 -22.957 1.00 16.95 127 GLY A C 1
ATOM 1017 O O . GLY A 1 127 ? 16.519 -8.924 -23.849 1.00 18.03 127 GLY A O 1
ATOM 1018 N N . SER A 1 128 ? 17.297 -10.642 -22.608 1.00 17.28 128 SER A N 1
ATOM 1019 C CA . SER A 1 128 ? 16.441 -11.646 -23.235 1.00 17.08 128 SER A CA 1
ATOM 1020 C C . SER A 1 128 ? 14.982 -11.340 -22.975 1.00 15.51 128 SER A C 1
ATOM 1021 O O . SER A 1 128 ? 14.135 -11.530 -23.842 1.00 16.00 128 SER A O 1
ATOM 1024 N N . PHE A 1 129 ? 14.686 -10.877 -21.765 1.00 14.28 129 PHE A N 1
ATOM 1025 C CA . PHE A 1 129 ? 13.323 -10.543 -21.397 1.00 13.63 129 PHE A CA 1
ATOM 1026 C C . PHE A 1 129 ? 12.763 -9.435 -22.295 1.00 12.69 129 PHE A C 1
ATOM 1027 O O . PHE A 1 129 ? 11.657 -9.546 -22.830 1.00 12.90 129 PHE A O 1
ATOM 1035 N N . SER A 1 130 ? 13.526 -8.360 -22.451 1.00 13.38 130 SER A N 1
ATOM 1036 C CA . SER A 1 130 ? 13.136 -7.274 -23.346 1.00 15.09 130 SER A CA 1
ATOM 1037 C C . SER A 1 130 ? 13.026 -7.736 -24.796 1.00 14.27 130 SER A C 1
ATOM 1038 O O . SER A 1 130 ? 12.063 -7.408 -25.498 1.00 14.01 130 SER A O 1
ATOM 1041 N N . LYS A 1 131 ? 14.007 -8.514 -25.234 1.00 14.79 131 LYS A N 1
ATOM 1042 C CA . LYS A 1 131 ? 14.028 -8.987 -26.614 1.00 15.65 131 LYS A CA 1
ATOM 1043 C C . LYS A 1 131 ? 12.801 -9.845 -26.920 1.00 15.92 131 LYS A C 1
ATOM 1044 O O . LYS A 1 131 ? 12.166 -9.674 -27.950 1.00 16.08 131 LYS A O 1
ATOM 1050 N N . ALA A 1 132 ? 12.440 -10.727 -25.994 1.00 15.23 132 ALA A N 1
ATOM 1051 C CA . ALA A 1 132 ? 11.276 -11.590 -26.163 1.00 15.13 132 ALA A CA 1
ATOM 1052 C C . ALA A 1 132 ? 9.987 -10.779 -26.299 1.00 12.66 132 ALA A C 1
ATOM 1053 O O . ALA A 1 132 ? 9.136 -11.057 -27.161 1.00 13.94 132 ALA A O 1
ATOM 1055 N N . ASN A 1 133 ? 9.840 -9.769 -25.451 1.00 12.32 133 ASN A N 1
ATOM 1056 C CA . ASN A 1 133 ? 8.651 -8.935 -25.514 1.00 11.75 133 ASN A CA 1
ATOM 1057 C C . ASN A 1 133 ? 8.601 -8.098 -26.780 1.00 13.14 133 ASN A C 1
ATOM 1058 O O . ASN A 1 133 ? 7.571 -8.033 -27.448 1.00 12.32 133 ASN A O 1
ATOM 1063 N N . ASN A 1 134 ? 9.719 -7.475 -27.117 1.00 14.64 134 ASN A N 1
ATOM 1064 C CA . ASN A 1 134 ? 9.797 -6.699 -28.344 1.00 16.00 134 ASN A CA 1
ATOM 1065 C C . ASN A 1 134 ? 9.556 -7.530 -29.601 1.00 15.89 134 ASN A C 1
ATOM 1066 O O . ASN A 1 134 ? 8.893 -7.066 -30.528 1.00 16.12 134 ASN A O 1
ATOM 1071 N N A SER A 1 135 ? 10.066 -8.758 -29.623 0.49 15.88 135 SER A N 1
ATOM 1072 N N B SER A 1 135 ? 10.074 -8.757 -29.611 0.51 15.75 135 SER A N 1
ATOM 1073 C CA A SER A 1 135 ? 9.803 -9.660 -30.741 0.49 16.10 135 SER A CA 1
ATOM 1074 C CA B SER A 1 135 ? 9.819 -9.696 -30.701 0.51 15.84 135 SER A CA 1
ATOM 1075 C C A SER A 1 135 ? 8.309 -9.924 -30.875 0.49 16.10 135 SER A C 1
ATOM 1076 C C B SER A 1 135 ? 8.322 -9.911 -30.867 0.51 15.84 135 SER A C 1
ATOM 1077 O O A SER A 1 135 ? 7.790 -10.049 -31.980 0.49 16.70 135 SER A O 1
ATOM 1078 O O B SER A 1 135 ? 7.814 -9.987 -31.981 0.51 16.20 135 SER A O 1
ATOM 1083 N N . THR A 1 136 ? 7.614 -10.000 -29.746 1.00 15.05 136 THR A N 1
ATOM 1084 C CA . THR A 1 136 ? 6.175 -10.227 -29.766 1.00 15.40 136 THR A CA 1
ATOM 1085 C C . THR A 1 136 ? 5.433 -9.014 -30.313 1.00 14.85 136 THR A C 1
ATOM 1086 O O . THR A 1 136 ? 4.577 -9.150 -31.189 1.00 14.27 136 THR A O 1
ATOM 1090 N N . PHE A 1 137 ? 5.776 -7.830 -29.820 1.00 14.44 137 PHE A N 1
ATOM 1091 C CA . PHE A 1 137 ? 5.142 -6.599 -30.288 1.00 13.83 137 PHE A CA 1
ATOM 1092 C C . PHE A 1 137 ? 5.352 -6.399 -31.784 1.00 15.72 137 PHE A C 1
ATOM 1093 O O . PHE A 1 137 ? 4.471 -5.896 -32.476 1.00 15.38 137 PHE A O 1
ATOM 1101 N N . LYS A 1 138 ? 6.524 -6.791 -32.272 1.00 16.27 138 LYS A N 1
ATOM 1102 C CA . LYS A 1 138 ? 6.867 -6.604 -33.684 1.00 17.98 138 LYS A CA 1
ATOM 1103 C C . LYS A 1 138 ? 6.313 -7.710 -34.576 1.00 17.26 138 LYS A C 1
ATOM 1104 O O . LYS A 1 138 ? 6.427 -7.638 -35.799 1.00 19.80 138 LYS A O 1
ATOM 1110 N N . GLY A 1 139 ? 5.706 -8.725 -33.974 1.00 17.01 139 GLY A N 1
ATOM 1111 C CA . GLY A 1 139 ? 5.115 -9.818 -34.728 1.00 17.96 139 GLY A CA 1
ATOM 1112 C C . GLY A 1 139 ? 6.113 -10.818 -35.289 1.00 18.06 139 GLY A C 1
ATOM 1113 O O . GLY A 1 139 ? 5.771 -11.642 -36.137 1.00 20.18 139 GLY A O 1
ATOM 1114 N N . GLU A 1 140 ? 7.355 -10.747 -34.828 1.00 17.05 140 GLU A N 1
ATOM 1115 C CA . GLU A 1 140 ? 8.401 -11.640 -35.315 1.00 18.98 140 GLU A CA 1
ATOM 1116 C C . GLU A 1 140 ? 8.253 -13.057 -34.779 1.00 21.96 140 GLU A C 1
ATOM 1117 O O . GLU A 1 140 ? 8.337 -14.029 -35.523 1.00 25.04 140 GLU A O 1
ATOM 1123 N N . ALA A 1 141 ? 8.070 -13.160 -33.470 1.00 22.96 141 ALA A N 1
ATOM 1124 C CA . ALA A 1 141 ? 7.853 -14.442 -32.811 1.00 24.95 141 ALA A CA 1
ATOM 1125 C C . ALA A 1 141 ? 7.120 -14.178 -31.513 1.00 25.32 141 ALA A C 1
ATOM 1126 O O . ALA A 1 141 ? 7.385 -13.181 -30.844 1.00 25.01 141 ALA A O 1
ATOM 1128 N N . ASP A 1 142 ? 6.196 -15.063 -31.162 1.00 25.37 142 ASP A N 1
ATOM 1129 C CA . ASP A 1 142 ? 5.436 -14.902 -29.930 1.00 25.66 142 ASP A CA 1
ATOM 1130 C C . ASP A 1 142 ? 6.226 -15.452 -28.750 1.00 23.44 142 ASP A C 1
ATOM 1131 O O . ASP A 1 142 ? 5.994 -16.574 -28.303 1.00 23.37 142 ASP A O 1
ATOM 1136 N N . GLU A 1 143 ? 7.163 -14.653 -28.256 1.00 20.09 143 GLU A N 1
ATOM 1137 C CA . GLU A 1 143 ? 8.092 -15.100 -27.219 1.00 18.14 143 GLU A CA 1
ATOM 1138 C C . GLU A 1 143 ? 7.765 -14.557 -25.833 1.00 16.37 143 GLU A C 1
ATOM 1139 O O . GLU A 1 143 ? 8.381 -14.964 -24.851 1.00 15.74 143 GLU A O 1
ATOM 1145 N N . ALA A 1 144 ? 6.801 -13.648 -25.748 1.00 15.30 144 ALA A N 1
ATOM 1146 C CA . ALA A 1 144 ? 6.484 -13.010 -24.472 1.00 14.94 144 ALA A CA 1
ATOM 1147 C C . ALA A 1 144 ? 5.999 -14.006 -23.418 1.00 16.17 144 ALA A C 1
ATOM 1148 O O . ALA A 1 144 ? 6.379 -13.913 -22.249 1.00 15.62 144 ALA A O 1
ATOM 1150 N N . GLY A 1 145 ? 5.165 -14.958 -23.823 1.00 17.84 145 GLY A N 1
ATOM 1151 C CA . GLY A 1 145 ? 4.676 -15.973 -22.903 1.00 17.26 145 GLY A CA 1
ATOM 1152 C C . GLY A 1 145 ? 5.801 -16.755 -22.253 1.00 15.89 145 GLY A C 1
ATOM 1153 O O . GLY A 1 145 ? 5.818 -16.931 -21.032 1.00 15.85 145 GLY A O 1
ATOM 1154 N N . ALA A 1 146 ? 6.753 -17.209 -23.060 1.00 16.74 146 ALA A N 1
ATOM 1155 C CA . ALA A 1 146 ? 7.905 -17.946 -22.552 1.00 16.22 146 ALA A CA 1
ATOM 1156 C C . ALA A 1 146 ? 8.720 -17.090 -21.593 1.00 14.79 146 ALA A C 1
ATOM 1157 O O . ALA A 1 146 ? 9.228 -17.584 -20.588 1.00 16.00 146 ALA A O 1
ATOM 1159 N N . ALA A 1 147 ? 8.825 -15.802 -21.891 1.00 14.99 147 ALA A N 1
ATOM 1160 C CA . ALA A 1 147 ? 9.586 -14.891 -21.047 1.00 13.66 147 ALA A CA 1
ATOM 1161 C C . ALA A 1 147 ? 8.903 -14.719 -19.700 1.00 13.51 147 ALA A C 1
ATOM 1162 O O . ALA A 1 147 ? 9.551 -14.737 -18.641 1.00 14.39 147 ALA A O 1
ATOM 1164 N N . PHE A 1 148 ? 7.587 -14.562 -19.725 1.00 12.51 148 PHE A N 1
ATOM 1165 C CA . PHE A 1 148 ? 6.862 -14.421 -18.467 1.00 11.32 148 PHE A CA 1
ATOM 1166 C C . PHE A 1 148 ? 6.760 -15.740 -17.709 1.00 12.40 148 PHE A C 1
ATOM 1167 O O . PHE A 1 148 ? 6.638 -15.741 -16.481 1.00 12.94 148 PHE A O 1
ATOM 1175 N N . ASP A 1 149 ? 6.833 -16.857 -18.422 1.00 12.77 149 ASP A N 1
ATOM 1176 C CA . ASP A 1 149 ? 6.962 -18.163 -17.779 1.00 13.37 149 ASP A CA 1
ATOM 1177 C C . ASP A 1 149 ? 8.277 -18.247 -17.001 1.00 12.84 149 ASP A C 1
ATOM 1178 O O . ASP A 1 149 ? 8.316 -18.759 -15.870 1.00 14.38 149 ASP A O 1
ATOM 1183 N N . TYR A 1 150 ? 9.350 -17.727 -17.586 1.00 14.17 150 TYR A N 1
ATOM 1184 C CA . TYR A 1 150 ? 10.643 -17.711 -16.912 1.00 14.38 150 TYR A CA 1
ATOM 1185 C C . TYR A 1 150 ? 10.550 -16.892 -15.624 1.00 14.17 150 TYR A C 1
ATOM 1186 O O . TYR A 1 150 ? 11.055 -17.299 -14.575 1.00 14.65 150 TYR A O 1
ATOM 1195 N N . ILE A 1 151 ? 9.898 -15.742 -15.709 1.00 14.28 151 ILE A N 1
ATOM 1196 C CA . ILE A 1 151 ? 9.707 -14.868 -14.556 1.00 13.65 151 ILE A CA 1
ATOM 1197 C C . ILE A 1 151 ? 8.883 -15.556 -13.461 1.00 13.19 151 ILE A C 1
ATOM 1198 O O . ILE A 1 151 ? 9.231 -15.503 -12.273 1.00 12.82 151 ILE A O 1
ATOM 1203 N N . GLU A 1 152 ? 7.802 -16.217 -13.866 1.00 13.09 152 GLU A N 1
ATOM 1204 C CA . GLU A 1 152 ? 6.927 -16.918 -12.932 1.00 13.37 152 GLU A CA 1
ATOM 1205 C C . GLU A 1 152 ? 7.709 -17.990 -12.184 1.00 12.79 152 GLU A C 1
ATOM 1206 O O . GLU A 1 152 ? 7.604 -18.115 -10.953 1.00 13.38 152 GLU A O 1
ATOM 1212 N N . THR A 1 153 ? 8.517 -18.744 -12.919 1.00 13.65 153 THR A N 1
ATOM 1213 C CA . THR A 1 153 ? 9.337 -19.788 -12.318 1.00 15.53 153 THR A CA 1
ATOM 1214 C C . THR A 1 153 ? 10.379 -19.192 -11.373 1.00 15.92 153 THR A C 1
ATOM 1215 O O . THR A 1 153 ? 10.577 -19.693 -10.265 1.00 16.38 153 THR A O 1
ATOM 1219 N N . ALA A 1 154 ? 11.021 -18.108 -11.793 1.00 15.18 154 ALA A N 1
ATOM 1220 C CA . ALA A 1 154 ? 12.012 -17.440 -10.951 1.00 15.11 154 ALA A CA 1
ATOM 1221 C C . ALA A 1 154 ? 11.409 -16.990 -9.624 1.00 14.21 154 ALA A C 1
ATOM 1222 O O . ALA A 1 154 ? 12.063 -17.050 -8.591 1.00 14.15 154 ALA A O 1
ATOM 1224 N N . LEU A 1 155 ? 10.154 -16.562 -9.648 1.00 13.56 155 LEU A N 1
ATOM 1225 C CA . LEU A 1 155 ? 9.485 -16.103 -8.433 1.00 14.26 155 LEU A CA 1
ATOM 1226 C C . LEU A 1 155 ? 9.166 -17.218 -7.431 1.00 17.04 155 LEU A C 1
ATOM 1227 O O . LEU A 1 155 ? 8.771 -16.940 -6.299 1.00 15.44 155 LEU A O 1
ATOM 1232 N N A SER A 1 156 ? 9.356 -18.466 -7.851 0.54 20.75 156 SER A N 1
ATOM 1233 N N B SER A 1 156 ? 9.336 -18.474 -7.831 0.46 19.73 156 SER A N 1
ATOM 1234 C CA A SER A 1 156 ? 9.099 -19.618 -6.993 0.54 23.95 156 SER A CA 1
ATOM 1235 C CA B SER A 1 156 ? 9.093 -19.587 -6.913 0.46 21.99 156 SER A CA 1
ATOM 1236 C C A SER A 1 156 ? 10.375 -20.109 -6.302 0.54 26.95 156 SER A C 1
ATOM 1237 C C B SER A 1 156 ? 10.375 -20.060 -6.228 0.46 26.95 156 SER A C 1
ATOM 1238 O O A SER A 1 156 ? 10.336 -21.038 -5.495 0.54 27.84 156 SER A O 1
ATOM 1239 O O B SER A 1 156 ? 10.343 -20.931 -5.356 0.46 19.21 156 SER A O 1
ATOM 1244 N N . LYS A 1 157 ? 11.504 -19.481 -6.619 1.00 23.21 157 LYS A N 1
ATOM 1245 C CA . LYS A 1 157 ? 12.807 -19.898 -6.087 1.00 21.33 157 LYS A CA 1
ATOM 1246 C C . LYS A 1 157 ? 12.981 -19.650 -4.586 1.00 21.40 157 LYS A C 1
ATOM 1247 O O . LYS A 1 157 ? 13.412 -20.539 -3.840 1.00 24.40 157 LYS A O 1
ATOM 1253 N N . PHE A 1 158 ? 12.668 -18.436 -4.151 1.00 19.36 158 PHE A N 1
ATOM 1254 C CA . PHE A 1 158 ? 12.816 -18.069 -2.744 1.00 19.08 158 PHE A CA 1
ATOM 1255 C C . PHE A 1 158 ? 11.466 -17.765 -2.125 1.00 20.92 158 PHE A C 1
ATOM 1256 O O . PHE A 1 158 ? 10.757 -16.877 -2.580 1.00 24.93 158 PHE A O 1
ATOM 1264 N N . ASP A 1 159 ? 11.112 -18.499 -1.074 1.00 19.38 159 ASP A N 1
ATOM 1265 C CA . ASP A 1 159 ? 9.786 -18.348 -0.489 1.00 20.40 159 ASP A CA 1
ATOM 1266 C C . ASP A 1 159 ? 9.771 -17.507 0.779 1.00 17.23 159 ASP A C 1
ATOM 1267 O O . ASP A 1 159 ? 8.841 -17.620 1.579 1.00 17.78 159 ASP A O 1
ATOM 1272 N N . ASP A 1 160 ? 10.792 -16.673 0.972 1.00 15.20 160 ASP A N 1
ATOM 1273 C CA . ASP A 1 160 ? 10.806 -15.799 2.143 1.00 14.36 160 ASP A CA 1
ATOM 1274 C C . ASP A 1 160 ? 10.277 -14.392 1.871 1.00 13.86 160 ASP A C 1
ATOM 1275 O O . ASP A 1 160 ? 10.441 -13.483 2.691 1.00 16.25 160 ASP A O 1
ATOM 1280 N N . GLY A 1 161 ? 9.626 -14.230 0.719 1.00 13.77 161 GLY A N 1
ATOM 1281 C CA . GLY A 1 161 ? 8.957 -12.993 0.371 1.00 13.18 161 GLY A CA 1
ATOM 1282 C C . GLY A 1 161 ? 8.416 -13.101 -1.042 1.00 12.55 161 GLY A C 1
ATOM 1283 O O . GLY A 1 161 ? 8.661 -14.095 -1.713 1.00 13.24 161 GLY A O 1
ATOM 1284 N N . PRO A 1 162 ? 7.656 -12.089 -1.488 1.00 11.39 162 PRO A N 1
ATOM 1285 C CA . PRO A 1 162 ? 6.969 -12.149 -2.783 1.00 10.39 162 PRO A CA 1
ATOM 1286 C C . PRO A 1 162 ? 7.815 -11.655 -3.951 1.00 9.74 162 PRO A C 1
ATOM 1287 O O . PRO A 1 162 ? 7.343 -11.644 -5.094 1.00 11.11 162 PRO A O 1
ATOM 1291 N N . PHE A 1 163 ? 9.050 -11.262 -3.669 1.00 9.59 163 PHE A N 1
ATOM 1292 C CA . PHE A 1 163 ? 9.910 -10.645 -4.681 1.00 9.70 163 PHE A CA 1
ATOM 1293 C C . PHE A 1 163 ? 10.931 -11.640 -5.202 1.00 9.96 163 PHE A C 1
ATOM 1294 O O . PHE A 1 163 ? 10.975 -12.776 -4.753 1.00 10.66 163 PHE A O 1
ATOM 1302 N N . PHE A 1 164 ? 11.721 -11.243 -6.197 1.00 10.57 164 PHE A N 1
ATOM 1303 C CA . PHE A 1 164 ? 12.633 -12.191 -6.834 1.00 11.18 164 PHE A CA 1
ATOM 1304 C C . PHE A 1 164 ? 13.604 -12.878 -5.882 1.00 11.06 164 PHE A C 1
ATOM 1305 O O . PHE A 1 164 ? 13.851 -14.077 -6.008 1.00 11.40 164 PHE A O 1
ATOM 1313 N N . LEU A 1 165 ? 14.138 -12.126 -4.921 1.00 10.61 165 LEU A N 1
ATOM 1314 C CA . LEU A 1 165 ? 15.052 -12.701 -3.938 1.00 10.31 165 LEU A CA 1
ATOM 1315 C C . LEU A 1 165 ? 14.363 -12.879 -2.593 1.00 11.98 165 LEU A C 1
ATOM 1316 O O . LEU A 1 165 ? 15.009 -12.867 -1.553 1.00 13.46 165 LEU A O 1
ATOM 1321 N N . GLY A 1 166 ? 13.050 -13.065 -2.620 1.00 11.58 166 GLY A N 1
ATOM 1322 C CA . GLY A 1 166 ? 12.264 -13.134 -1.399 1.00 11.80 166 GLY A CA 1
ATOM 1323 C C . GLY A 1 166 ? 11.911 -11.725 -0.959 1.00 12.27 166 GLY A C 1
ATOM 1324 O O . GLY A 1 166 ? 10.857 -11.187 -1.302 1.00 11.93 166 GLY A O 1
ATOM 1325 N N . GLN A 1 167 ? 12.806 -11.106 -0.207 1.00 11.60 167 GLN A N 1
ATOM 1326 C CA A GLN A 1 167 ? 12.573 -9.719 0.147 0.58 11.56 167 GLN A CA 1
ATOM 1327 C CA B GLN A 1 167 ? 12.679 -9.711 0.188 0.42 12.41 167 GLN A CA 1
ATOM 1328 C C . GLN A 1 167 ? 12.981 -8.789 -1.001 1.00 10.59 167 GLN A C 1
ATOM 1329 O O . GLN A 1 167 ? 13.770 -9.152 -1.892 1.00 10.86 167 GLN A O 1
ATOM 1340 N N . PHE A 1 168 ? 12.382 -7.605 -0.999 1.00 10.63 168 PHE A N 1
ATOM 1341 C CA . PHE A 1 168 ? 12.554 -6.593 -2.044 1.00 10.36 168 PHE A CA 1
ATOM 1342 C C . PHE A 1 168 ? 14.026 -6.270 -2.325 1.00 9.88 168 PHE A C 1
ATOM 1343 O O . PHE A 1 168 ? 14.838 -6.138 -1.401 1.00 11.53 168 PHE A O 1
ATOM 1351 N N . SER A 1 169 ? 14.375 -6.138 -3.607 1.00 9.72 169 SER A N 1
ATOM 1352 C CA . SER A 1 169 ? 15.759 -5.871 -3.987 1.00 10.61 169 SER A CA 1
ATOM 1353 C C . SER A 1 169 ? 15.872 -5.149 -5.313 1.00 11.23 169 SER A C 1
ATOM 1354 O O . SER A 1 169 ? 14.882 -4.904 -6.008 1.00 9.65 169 SER A O 1
ATOM 1357 N N . LEU A 1 170 ? 17.108 -4.847 -5.670 1.00 11.32 170 LEU A N 1
ATOM 1358 C CA . LEU A 1 170 ? 17.425 -4.253 -6.960 1.00 11.20 170 LEU A CA 1
ATOM 1359 C C . LEU A 1 170 ? 16.908 -5.063 -8.126 1.00 11.30 170 LEU A C 1
ATOM 1360 O O . LEU A 1 170 ? 16.696 -4.506 -9.202 1.00 12.22 170 LEU A O 1
ATOM 1365 N N . VAL A 1 171 ? 16.731 -6.369 -7.949 1.00 9.90 171 VAL A N 1
ATOM 1366 C CA . VAL A 1 171 ? 16.242 -7.188 -9.057 1.00 10.76 171 VAL A CA 1
ATOM 1367 C C . VAL A 1 171 ? 14.808 -6.800 -9.417 1.00 9.58 171 VAL A C 1
ATOM 1368 O O . VAL A 1 171 ? 14.451 -6.693 -10.596 1.00 10.01 171 VAL A O 1
ATOM 1372 N N . ASP A 1 172 ? 13.981 -6.581 -8.402 1.00 9.91 172 ASP A N 1
ATOM 1373 C CA . ASP A 1 172 ? 12.607 -6.157 -8.649 1.00 8.73 172 ASP A CA 1
ATOM 1374 C C . ASP A 1 172 ? 12.593 -4.791 -9.327 1.00 9.09 172 ASP A C 1
ATOM 1375 O O . ASP A 1 172 ? 11.847 -4.559 -10.280 1.00 10.33 172 ASP A O 1
ATOM 1380 N N . ILE A 1 173 ? 13.443 -3.900 -8.842 1.00 10.95 173 ILE A N 1
ATOM 1381 C CA . ILE A 1 173 ? 13.578 -2.572 -9.420 1.00 10.49 173 ILE A CA 1
ATOM 1382 C C . ILE A 1 173 ? 14.009 -2.615 -10.903 1.00 11.07 173 ILE A C 1
ATOM 1383 O O . ILE A 1 173 ? 13.512 -1.850 -11.733 1.00 11.92 173 ILE A O 1
ATOM 1388 N N . ALA A 1 174 ? 14.915 -3.525 -11.233 1.00 10.45 174 ALA A N 1
ATOM 1389 C CA . ALA A 1 174 ? 15.386 -3.654 -12.607 1.00 11.50 174 ALA A CA 1
ATOM 1390 C C . ALA A 1 174 ? 14.239 -4.015 -13.556 1.00 11.85 174 ALA A C 1
ATOM 1391 O O . ALA A 1 174 ? 14.155 -3.502 -14.675 1.00 12.16 174 ALA A O 1
ATOM 1393 N N . TYR A 1 175 ? 13.356 -4.900 -13.116 1.00 11.42 175 TYR A N 1
ATOM 1394 C CA . TYR A 1 175 ? 12.258 -5.372 -13.957 1.00 11.01 175 TYR A CA 1
ATOM 1395 C C . TYR A 1 175 ? 11.015 -4.489 -13.958 1.00 11.39 175 TYR A C 1
ATOM 1396 O O . TYR A 1 175 ? 10.275 -4.482 -14.938 1.00 12.00 175 TYR A O 1
ATOM 1405 N N . ALA A 1 176 ? 10.771 -3.762 -12.866 1.00 10.86 176 ALA A N 1
ATOM 1406 C CA . ALA A 1 176 ? 9.537 -2.987 -12.735 1.00 11.18 176 ALA A CA 1
ATOM 1407 C C . ALA A 1 176 ? 9.194 -2.061 -13.919 1.00 10.53 176 ALA A C 1
ATOM 1408 O O . ALA A 1 176 ? 8.066 -2.086 -14.389 1.00 11.07 176 ALA A O 1
ATOM 1410 N N . PRO A 1 177 ? 10.159 -1.265 -14.426 1.00 10.71 177 PRO A N 1
ATOM 1411 C CA . PRO A 1 177 ? 9.785 -0.381 -15.547 1.00 11.15 177 PRO A CA 1
ATOM 1412 C C . PRO A 1 177 ? 9.406 -1.125 -16.822 1.00 10.91 177 PRO A C 1
ATOM 1413 O O . PRO A 1 177 ? 8.588 -0.645 -17.606 1.00 12.13 177 PRO A O 1
ATOM 1417 N N . PHE A 1 178 ? 9.982 -2.299 -17.018 1.00 11.12 178 PHE A N 1
ATOM 1418 C CA . PHE A 1 178 ? 9.697 -3.073 -18.208 1.00 11.88 178 PHE A CA 1
ATOM 1419 C C . PHE A 1 178 ? 8.391 -3.843 -18.114 1.00 10.79 178 PHE A C 1
ATOM 1420 O O . PHE A 1 178 ? 7.597 -3.830 -19.058 1.00 11.45 178 PHE A O 1
ATOM 1428 N N . ILE A 1 179 ? 8.114 -4.449 -16.963 1.00 10.61 179 ILE A N 1
ATOM 1429 C CA . ILE A 1 179 ? 6.821 -5.092 -16.770 1.00 11.48 179 ILE A CA 1
ATOM 1430 C C . ILE A 1 179 ? 5.692 -4.044 -16.801 1.00 11.48 179 ILE A C 1
ATOM 1431 O O . ILE A 1 179 ? 4.621 -4.285 -17.362 1.00 12.03 179 ILE A O 1
ATOM 1436 N N . GLU A 1 180 ? 5.969 -2.860 -16.259 1.00 11.62 180 GLU A N 1
ATOM 1437 C CA . GLU A 1 180 ? 5.025 -1.744 -16.274 1.00 13.02 180 GLU A CA 1
ATOM 1438 C C . GLU A 1 180 ? 4.587 -1.392 -17.694 1.00 11.40 180 GLU A C 1
ATOM 1439 O O . GLU A 1 180 ? 3.439 -1.040 -17.925 1.00 12.52 180 GLU A O 1
ATOM 1445 N N . ARG A 1 181 ? 5.512 -1.488 -18.643 1.00 11.47 181 ARG A N 1
ATOM 1446 C CA . ARG A 1 181 ? 5.211 -1.148 -20.028 1.00 12.71 181 ARG A CA 1
ATOM 1447 C C . ARG A 1 181 ? 4.675 -2.347 -20.804 1.00 11.74 181 ARG A C 1
ATOM 1448 O O . ARG A 1 181 ? 3.728 -2.212 -21.581 1.00 13.80 181 ARG A O 1
ATOM 1456 N N . PHE A 1 182 ? 5.260 -3.522 -20.584 1.00 11.00 182 PHE A N 1
ATOM 1457 C CA . PHE A 1 182 ? 4.880 -4.697 -21.362 1.00 11.63 182 PHE A CA 1
ATOM 1458 C C . PHE A 1 182 ? 3.485 -5.190 -21.014 1.00 11.30 182 PHE A C 1
ATOM 1459 O O . PHE A 1 182 ? 2.756 -5.674 -21.886 1.00 12.45 182 PHE A O 1
ATOM 1467 N N . GLN A 1 183 ? 3.108 -5.084 -19.742 1.00 10.97 183 GLN A N 1
ATOM 1468 C CA . GLN A 1 183 ? 1.803 -5.596 -19.325 1.00 11.48 183 GLN A CA 1
ATOM 1469 C C . GLN A 1 183 ? 0.617 -4.967 -20.084 1.00 11.61 183 GLN A C 1
ATOM 1470 O O . GLN A 1 183 ? -0.155 -5.692 -20.713 1.00 12.10 183 GLN A O 1
ATOM 1476 N N . PRO A 1 184 ? 0.473 -3.626 -20.043 1.00 11.76 184 PRO A N 1
ATOM 1477 C CA . PRO A 1 184 ? -0.671 -3.047 -20.753 1.00 11.83 184 PRO A CA 1
ATOM 1478 C C . PRO A 1 184 ? -0.536 -3.183 -22.265 1.00 12.45 184 PRO A C 1
ATOM 1479 O O . PRO A 1 184 ? -1.553 -3.301 -22.951 1.00 12.96 184 PRO A O 1
ATOM 1483 N N . ALA A 1 185 ? 0.688 -3.179 -22.786 1.00 11.53 185 ALA A N 1
ATOM 1484 C CA . ALA A 1 185 ? 0.856 -3.281 -24.232 1.00 12.85 185 ALA A CA 1
ATOM 1485 C C . ALA A 1 185 ? 0.467 -4.664 -24.745 1.00 11.84 185 ALA A C 1
ATOM 1486 O O . ALA A 1 185 ? -0.166 -4.792 -25.792 1.00 13.09 185 ALA A O 1
ATOM 1488 N N . LEU A 1 186 ? 0.815 -5.707 -24.007 1.00 10.77 186 LEU A N 1
ATOM 1489 C CA . LEU A 1 186 ? 0.407 -7.048 -24.399 1.00 12.11 186 LEU A CA 1
ATOM 1490 C C . LEU A 1 186 ? -1.109 -7.195 -24.320 1.00 12.72 186 LEU A C 1
ATOM 1491 O O . LEU A 1 186 ? -1.731 -7.864 -25.149 1.00 13.67 186 LEU A O 1
ATOM 1496 N N . LEU A 1 187 ? -1.714 -6.582 -23.310 1.00 12.89 187 LEU A N 1
ATOM 1497 C CA . LEU A 1 187 ? -3.160 -6.632 -23.191 1.00 13.38 187 LEU A CA 1
ATOM 1498 C C . LEU A 1 187 ? -3.831 -5.934 -24.375 1.00 13.07 187 LEU A C 1
ATOM 1499 O O . LEU A 1 187 ? -4.799 -6.448 -24.944 1.00 15.98 187 LEU A O 1
ATOM 1504 N N . GLU A 1 188 ? -3.318 -4.764 -24.745 1.00 14.70 188 GLU A N 1
ATOM 1505 C CA . GLU A 1 188 ? -3.931 -3.982 -25.813 1.00 15.88 188 GLU A CA 1
ATOM 1506 C C . GLU A 1 188 ? -3.660 -4.551 -27.204 1.00 16.34 188 GLU A C 1
ATOM 1507 O O . GLU A 1 188 ? -4.581 -4.733 -28.005 1.00 16.61 188 GLU A O 1
ATOM 1513 N N . PHE A 1 189 ? -2.397 -4.839 -27.488 1.00 15.75 189 PHE A N 1
ATOM 1514 C CA . PHE A 1 189 ? -1.995 -5.162 -28.852 1.00 17.04 189 PHE A CA 1
ATOM 1515 C C . PHE A 1 189 ? -2.096 -6.646 -29.167 1.00 17.76 189 PHE A C 1
ATOM 1516 O O . PHE A 1 189 ? -2.258 -7.030 -30.325 1.00 20.56 189 PHE A O 1
ATOM 1524 N N . LYS A 1 190 ? -1.989 -7.486 -28.145 1.00 17.72 190 LYS A N 1
ATOM 1525 C CA . LYS A 1 190 ? -1.994 -8.923 -28.366 1.00 19.75 190 LYS A CA 1
ATOM 1526 C C . LYS A 1 190 ? -3.125 -9.622 -27.623 1.00 20.71 190 LYS A C 1
ATOM 1527 O O . LYS A 1 190 ? -3.221 -10.846 -27.659 1.00 22.05 190 LYS A O 1
ATOM 1533 N N . LYS A 1 191 ? -3.981 -8.834 -26.971 1.00 20.13 191 LYS A N 1
ATOM 1534 C CA . LYS A 1 191 ? -5.114 -9.354 -26.200 1.00 19.70 191 LYS A CA 1
ATOM 1535 C C . LYS A 1 191 ? -4.655 -10.442 -25.229 1.00 18.72 191 LYS A C 1
ATOM 1536 O O . LYS A 1 191 ? -5.328 -11.462 -25.032 1.00 21.34 191 LYS A O 1
ATOM 1542 N N . TYR A 1 192 ? -3.497 -10.208 -24.627 1.00 15.85 192 TYR A N 1
ATOM 1543 C CA . TYR A 1 192 ? -2.812 -11.212 -23.819 1.00 15.00 192 TYR A CA 1
ATOM 1544 C C . TYR A 1 192 ? -2.634 -10.709 -22.398 1.00 13.72 192 TYR A C 1
ATOM 1545 O O . TYR A 1 192 ? -1.990 -9.692 -22.177 1.00 13.82 192 TYR A O 1
ATOM 1554 N N . ASP A 1 193 ? -3.210 -11.428 -21.443 1.00 14.33 193 ASP A N 1
ATOM 1555 C CA . ASP A 1 193 ? -3.075 -11.083 -20.031 1.00 13.91 193 ASP A CA 1
ATOM 1556 C C . ASP A 1 193 ? -1.949 -11.891 -19.397 1.00 13.35 193 ASP A C 1
ATOM 1557 O O . ASP A 1 193 ? -2.096 -13.090 -19.157 1.00 16.08 193 ASP A O 1
ATOM 1562 N N . ILE A 1 194 ? -0.835 -11.228 -19.099 1.00 12.49 194 ILE A N 1
ATOM 1563 C CA . ILE A 1 194 ? 0.324 -11.919 -18.549 1.00 12.41 194 ILE A CA 1
ATOM 1564 C C . ILE A 1 194 ? 0.060 -12.596 -17.202 1.00 12.31 194 ILE A C 1
ATOM 1565 O O . ILE A 1 194 ? 0.758 -13.548 -16.852 1.00 13.41 194 ILE A O 1
ATOM 1570 N N . THR A 1 195 ? -0.941 -12.128 -16.456 1.00 12.12 195 THR A N 1
ATOM 1571 C CA . THR A 1 195 ? -1.227 -12.701 -15.137 1.00 12.70 195 THR A CA 1
ATOM 1572 C C . THR A 1 195 ? -1.989 -14.018 -15.228 1.00 13.85 195 THR A C 1
ATOM 1573 O O . THR A 1 195 ? -2.059 -14.762 -14.245 1.00 15.00 195 THR A O 1
ATOM 1577 N N . ALA A 1 196 ? -2.580 -14.298 -16.385 1.00 14.73 196 ALA A N 1
ATOM 1578 C CA . ALA A 1 196 ? -3.365 -15.519 -16.538 1.00 14.72 196 ALA A CA 1
ATOM 1579 C C . ALA A 1 196 ? -2.484 -16.761 -16.439 1.00 15.48 196 ALA A C 1
ATOM 1580 O O . ALA A 1 196 ? -1.595 -16.975 -17.262 1.00 17.10 196 ALA A O 1
ATOM 1582 N N . GLY A 1 197 ? -2.710 -17.561 -15.402 1.00 15.54 197 GLY A N 1
ATOM 1583 C CA . GLY A 1 197 ? -1.919 -18.754 -15.174 1.00 14.75 197 GLY A CA 1
ATOM 1584 C C . GLY A 1 197 ? -0.585 -18.498 -14.492 1.00 14.54 197 GLY A C 1
ATOM 1585 O O . GLY A 1 197 ? 0.237 -19.406 -14.379 1.00 17.20 197 GLY A O 1
ATOM 1586 N N . ARG A 1 198 ? -0.361 -17.263 -14.053 1.00 11.97 198 ARG A N 1
ATOM 1587 C CA . ARG A 1 198 ? 0.917 -16.877 -13.461 1.00 11.92 198 ARG A CA 1
ATOM 1588 C C . ARG A 1 198 ? 0.705 -16.172 -12.124 1.00 12.37 198 ARG A C 1
ATOM 1589 O O . ARG A 1 198 ? 0.867 -14.958 -12.012 1.00 13.10 198 ARG A O 1
ATOM 1597 N N . PRO A 1 199 ? 0.333 -16.944 -11.096 1.00 11.99 199 PRO A N 1
ATOM 1598 C CA . PRO A 1 199 ? -0.058 -16.354 -9.815 1.00 12.37 199 PRO A CA 1
ATOM 1599 C C . PRO A 1 199 ? 1.079 -15.649 -9.064 1.00 11.15 199 PRO A C 1
ATOM 1600 O O . PRO A 1 199 ? 0.823 -14.654 -8.392 1.00 11.92 199 PRO A O 1
ATOM 1604 N N . LYS A 1 200 ? 2.306 -16.145 -9.170 1.00 11.26 200 LYS A N 1
ATOM 1605 C CA . LYS A 1 200 ? 3.429 -15.501 -8.494 1.00 12.25 200 LYS A CA 1
ATOM 1606 C C . LYS A 1 200 ? 3.703 -14.136 -9.126 1.00 11.49 200 LYS A C 1
ATOM 1607 O O . LYS A 1 200 ? 4.010 -13.160 -8.435 1.00 11.52 200 LYS A O 1
ATOM 1613 N N . LEU A 1 201 ? 3.613 -14.079 -10.452 1.00 10.67 201 LEU A N 1
ATOM 1614 C CA . LEU A 1 201 ? 3.760 -12.830 -11.172 1.00 11.13 201 LEU A CA 1
ATOM 1615 C C . LEU A 1 201 ? 2.642 -11.855 -10.830 1.00 10.28 201 LEU A C 1
ATOM 1616 O O . LEU A 1 201 ? 2.892 -10.670 -10.609 1.00 10.33 201 LEU A O 1
ATOM 1621 N N . ALA A 1 202 ? 1.406 -12.348 -10.796 1.00 9.68 202 ALA A N 1
ATOM 1622 C CA . ALA A 1 202 ? 0.281 -11.493 -10.429 1.00 10.53 202 ALA A CA 1
ATOM 1623 C C . ALA A 1 202 ? 0.506 -10.894 -9.035 1.00 11.10 202 ALA A C 1
ATOM 1624 O O . ALA A 1 202 ? 0.288 -9.696 -8.816 1.00 11.26 202 ALA A O 1
ATOM 1626 N N . ALA A 1 203 ? 0.975 -11.722 -8.100 1.00 10.68 203 ALA A N 1
ATOM 1627 C CA . ALA A 1 203 ? 1.267 -11.259 -6.748 1.00 10.74 203 ALA A CA 1
ATOM 1628 C C . ALA A 1 203 ? 2.416 -10.239 -6.726 1.00 10.66 203 ALA A C 1
ATOM 1629 O O . ALA A 1 203 ? 2.364 -9.244 -6.002 1.00 11.56 203 ALA A O 1
ATOM 1631 N N . TRP A 1 204 ? 3.448 -10.491 -7.529 1.00 9.20 204 TRP A N 1
ATOM 1632 C CA . TRP A 1 204 ? 4.591 -9.588 -7.629 1.00 8.76 204 TRP A CA 1
ATOM 1633 C C . TRP A 1 204 ? 4.130 -8.207 -8.092 1.00 10.98 204 TRP A C 1
ATOM 1634 O O . TRP A 1 204 ? 4.531 -7.186 -7.539 1.00 10.89 204 TRP A O 1
ATOM 1645 N N . ILE A 1 205 ? 3.270 -8.174 -9.107 1.00 10.21 205 ILE A N 1
ATOM 1646 C CA . ILE A 1 205 ? 2.763 -6.910 -9.605 1.00 10.22 205 ILE A CA 1
ATOM 1647 C C . ILE A 1 205 ? 1.967 -6.187 -8.515 1.00 11.69 205 ILE A C 1
ATOM 1648 O O . ILE A 1 205 ? 2.138 -4.978 -8.302 1.00 12.34 205 ILE A O 1
ATOM 1653 N N . GLU A 1 206 ? 1.120 -6.933 -7.805 1.00 11.14 206 GLU A N 1
ATOM 1654 C CA A GLU A 1 206 ? 0.353 -6.334 -6.718 0.54 12.49 206 GLU A CA 1
ATOM 1655 C CA B GLU A 1 206 ? 0.354 -6.377 -6.687 0.46 12.31 206 GLU A CA 1
ATOM 1656 C C . GLU A 1 206 ? 1.258 -5.771 -5.620 1.00 12.00 206 GLU A C 1
ATOM 1657 O O . GLU A 1 206 ? 1.005 -4.679 -5.104 1.00 12.41 206 GLU A O 1
ATOM 1668 N N . GLU A 1 207 ? 2.317 -6.499 -5.282 1.00 10.96 207 GLU A N 1
ATOM 1669 C CA . GLU A 1 207 ? 3.214 -6.048 -4.232 1.00 9.19 207 GLU A CA 1
ATOM 1670 C C . GLU A 1 207 ? 4.067 -4.853 -4.663 1.00 10.32 207 GLU A C 1
ATOM 1671 O O . GLU A 1 207 ? 4.309 -3.939 -3.872 1.00 11.99 207 GLU A O 1
ATOM 1677 N N A MET A 1 208 ? 4.505 -4.860 -5.919 0.43 10.92 208 MET A N 1
ATOM 1678 N N B MET A 1 208 ? 4.515 -4.855 -5.914 0.57 9.23 208 MET A N 1
ATOM 1679 C CA A MET A 1 208 ? 5.266 -3.741 -6.466 0.43 12.96 208 MET A CA 1
ATOM 1680 C CA B MET A 1 208 ? 5.249 -3.709 -6.440 0.57 10.56 208 MET A CA 1
ATOM 1681 C C A MET A 1 208 ? 4.414 -2.472 -6.460 0.43 13.17 208 MET A C 1
ATOM 1682 C C B MET A 1 208 ? 4.392 -2.462 -6.396 0.57 11.69 208 MET A C 1
ATOM 1683 O O A MET A 1 208 ? 4.913 -1.383 -6.176 0.43 13.93 208 MET A O 1
ATOM 1684 O O B MET A 1 208 ? 4.862 -1.379 -6.041 0.57 12.14 208 MET A O 1
ATOM 1693 N N . ASN A 1 209 ? 3.123 -2.617 -6.749 1.00 12.87 209 ASN A N 1
ATOM 1694 C CA . ASN A 1 209 ? 2.219 -1.474 -6.780 1.00 14.89 209 ASN A CA 1
ATOM 1695 C C . ASN A 1 209 ? 1.909 -0.883 -5.412 1.00 13.85 209 ASN A C 1
ATOM 1696 O O . ASN A 1 209 ? 1.315 0.185 -5.321 1.00 16.60 209 ASN A O 1
ATOM 1701 N N . LYS A 1 210 ? 2.305 -1.580 -4.348 1.00 11.74 210 LYS A N 1
ATOM 1702 C CA . LYS A 1 210 ? 2.136 -1.053 -3.000 1.00 10.52 210 LYS A CA 1
ATOM 1703 C C . LYS A 1 210 ? 3.346 -0.234 -2.575 1.00 15.10 210 LYS A C 1
ATOM 1704 O O . LYS A 1 210 ? 3.341 0.389 -1.514 1.00 16.64 210 LYS A O 1
ATOM 1710 N N . VAL A 1 211 ? 4.397 -0.265 -3.384 1.00 13.45 211 VAL A N 1
ATOM 1711 C CA . VAL A 1 211 ? 5.628 0.431 -3.041 1.00 13.37 211 VAL A CA 1
ATOM 1712 C C . VAL A 1 211 ? 5.550 1.865 -3.545 1.00 13.84 211 VAL A C 1
ATOM 1713 O O . VAL A 1 211 ? 5.680 2.125 -4.746 1.00 13.29 211 VAL A O 1
ATOM 1717 N N . GLU A 1 212 ? 5.327 2.791 -2.625 1.00 16.85 212 GLU A N 1
ATOM 1718 C CA . GLU A 1 212 ? 5.086 4.183 -2.974 1.00 17.93 212 GLU A CA 1
ATOM 1719 C C . GLU A 1 212 ? 6.274 4.819 -3.701 1.00 18.22 212 GLU A C 1
ATOM 1720 O O . GLU A 1 212 ? 6.095 5.623 -4.625 1.00 19.86 212 GLU A O 1
ATOM 1726 N N . ALA A 1 213 ? 7.485 4.444 -3.300 1.00 16.85 213 ALA A N 1
ATOM 1727 C CA . ALA A 1 213 ? 8.694 4.966 -3.933 1.00 15.31 213 ALA A CA 1
ATOM 1728 C C . ALA A 1 213 ? 8.726 4.628 -5.417 1.00 13.84 213 ALA A C 1
ATOM 1729 O O . ALA A 1 213 ? 9.234 5.410 -6.231 1.00 14.90 213 ALA A O 1
ATOM 1731 N N . TYR A 1 214 ? 8.190 3.457 -5.762 1.00 13.41 214 TYR A N 1
ATOM 1732 C CA . TYR A 1 214 ? 8.088 3.046 -7.156 1.00 11.43 214 TYR A CA 1
ATOM 1733 C C . TYR A 1 214 ? 6.936 3.771 -7.847 1.00 12.51 214 TYR A C 1
ATOM 1734 O O . TYR A 1 214 ? 7.102 4.306 -8.945 1.00 12.98 214 TYR A O 1
ATOM 1743 N N . ASN A 1 215 ? 5.771 3.796 -7.208 1.00 13.82 215 ASN A N 1
ATOM 1744 C CA . ASN A 1 215 ? 4.613 4.489 -7.775 1.00 15.57 215 ASN A CA 1
ATOM 1745 C C . ASN A 1 215 ? 4.898 5.938 -8.144 1.00 17.70 215 ASN A C 1
ATOM 1746 O O . ASN A 1 215 ? 4.378 6.455 -9.140 1.00 19.62 215 ASN A O 1
ATOM 1751 N N . GLN A 1 216 ? 5.729 6.594 -7.342 1.00 17.69 216 GLN A N 1
ATOM 1752 C CA . GLN A 1 216 ? 6.061 7.990 -7.586 1.00 19.85 216 GLN A CA 1
ATOM 1753 C C . GLN A 1 216 ? 6.875 8.208 -8.852 1.00 19.25 216 GLN A C 1
ATOM 1754 O O . GLN A 1 216 ? 6.952 9.329 -9.343 1.00 19.65 216 GLN A O 1
ATOM 1760 N N . THR A 1 217 ? 7.483 7.150 -9.382 1.00 18.83 217 THR A N 1
ATOM 1761 C CA . THR A 1 217 ? 8.263 7.291 -10.615 1.00 18.06 217 THR A CA 1
ATOM 1762 C C . THR A 1 217 ? 7.359 7.160 -11.824 1.00 20.73 217 THR A C 1
ATOM 1763 O O . THR A 1 217 ? 7.815 7.233 -12.968 1.00 20.04 217 THR A O 1
ATOM 1767 N N . ARG A 1 218 ? 6.077 6.943 -11.561 1.00 24.79 218 ARG A N 1
ATOM 1768 C CA A ARG A 1 218 ? 5.068 6.994 -12.602 0.44 27.60 218 ARG A CA 1
ATOM 1769 C CA B ARG A 1 218 ? 5.068 6.997 -12.606 0.56 27.58 218 ARG A CA 1
ATOM 1770 C C . ARG A 1 218 ? 4.472 8.403 -12.642 1.00 30.59 218 ARG A C 1
ATOM 1771 O O . ARG A 1 218 ? 3.651 8.715 -13.502 1.00 32.17 218 ARG A O 1
ATOM 1786 N N . HIS A 1 219 ? 4.905 9.252 -11.702 1.00 33.71 219 HIS A N 1
ATOM 1787 C CA . HIS A 1 219 ? 4.469 10.652 -11.634 1.00 37.15 219 HIS A CA 1
ATOM 1788 C C . HIS A 1 219 ? 5.114 11.471 -12.739 1.00 40.71 219 HIS A C 1
ATOM 1789 O O . HIS A 1 219 ? 6.073 11.032 -13.374 1.00 39.18 219 HIS A O 1
ATOM 1796 N N . GLU A 1 220 ? 4.598 12.681 -12.935 1.00 45.34 220 GLU A N 1
ATOM 1797 C CA . GLU A 1 220 ? 5.088 13.585 -13.971 1.00 50.03 220 GLU A CA 1
ATOM 1798 C C . GLU A 1 220 ? 4.889 15.038 -13.535 1.00 51.08 220 GLU A C 1
ATOM 1799 O O . GLU A 1 220 ? 4.067 15.317 -12.661 1.00 49.63 220 GLU A O 1
ATOM 1805 N N . PRO A 1 221 ? 5.649 15.972 -14.134 1.00 53.96 221 PRO A N 1
ATOM 1806 C CA . PRO A 1 221 ? 5.462 17.387 -13.791 1.00 61.03 221 PRO A CA 1
ATOM 1807 C C . PRO A 1 221 ? 4.195 17.959 -14.424 1.00 58.97 221 PRO A C 1
ATOM 1808 O O . PRO A 1 221 ? 3.541 17.254 -15.193 1.00 47.25 221 PRO A O 1
ATOM 1812 N N . GLU B 1 8 ? 4.977 -21.522 -57.035 1.00 33.93 8 GLU B N 1
ATOM 1813 C CA . GLU B 1 8 ? 5.994 -21.824 -56.032 1.00 31.36 8 GLU B CA 1
ATOM 1814 C C . GLU B 1 8 ? 5.394 -22.433 -54.765 1.00 30.01 8 GLU B C 1
ATOM 1815 O O . GLU B 1 8 ? 4.505 -21.852 -54.141 1.00 30.89 8 GLU B O 1
ATOM 1821 N N . VAL B 1 9 ? 5.885 -23.612 -54.391 1.00 28.13 9 VAL B N 1
ATOM 1822 C CA . VAL B 1 9 ? 5.493 -24.238 -53.132 1.00 26.64 9 VAL B CA 1
ATOM 1823 C C . VAL B 1 9 ? 6.478 -23.816 -52.047 1.00 25.10 9 VAL B C 1
ATOM 1824 O O . VAL B 1 9 ? 7.681 -24.045 -52.171 1.00 26.14 9 VAL B O 1
ATOM 1828 N N . LEU B 1 10 ? 5.965 -23.180 -50.997 1.00 22.42 10 LEU B N 1
ATOM 1829 C CA . LEU B 1 10 ? 6.808 -22.677 -49.913 1.00 20.98 10 LEU B CA 1
ATOM 1830 C C . LEU B 1 10 ? 7.158 -23.782 -48.923 1.00 20.71 10 LEU B C 1
ATOM 1831 O O . LEU B 1 10 ? 6.290 -24.551 -48.506 1.00 22.38 10 LEU B O 1
ATOM 1836 N N . PRO B 1 11 ? 8.442 -23.863 -48.548 1.00 20.38 11 PRO B N 1
ATOM 1837 C CA . PRO B 1 11 ? 8.937 -24.962 -47.716 1.00 20.81 11 PRO B CA 1
ATOM 1838 C C . PRO B 1 11 ? 8.497 -24.850 -46.257 1.00 20.60 11 PRO B C 1
ATOM 1839 O O . PRO B 1 11 ? 8.179 -23.758 -45.782 1.00 19.96 11 PRO B O 1
ATOM 1843 N N . PRO B 1 12 ? 8.471 -25.983 -45.546 1.00 22.86 12 PRO B N 1
ATOM 1844 C CA . PRO B 1 12 ? 8.088 -25.980 -44.131 1.00 23.11 12 PRO B CA 1
ATOM 1845 C C . PRO B 1 12 ? 9.123 -25.276 -43.260 1.00 21.43 12 PRO B C 1
ATOM 1846 O O . PRO B 1 12 ? 10.294 -25.190 -43.617 1.00 20.91 12 PRO B O 1
ATOM 1850 N N . VAL B 1 13 ? 8.681 -24.768 -42.118 1.00 20.78 13 VAL B N 1
ATOM 1851 C CA . VAL B 1 13 ? 9.579 -24.086 -41.203 1.00 19.78 13 VAL B CA 1
ATOM 1852 C C . VAL B 1 13 ? 10.481 -25.083 -40.467 1.00 18.93 13 VAL B C 1
ATOM 1853 O O . VAL B 1 13 ? 10.016 -26.133 -40.008 1.00 20.95 13 VAL B O 1
ATOM 1857 N N . LEU B 1 14 ? 11.770 -24.756 -40.375 1.00 17.54 14 LEU B N 1
ATOM 1858 C CA . LEU B 1 14 ? 12.749 -25.592 -39.680 1.00 17.01 14 LEU B CA 1
ATOM 1859 C C . LEU B 1 14 ? 12.849 -25.192 -38.214 1.00 17.31 14 LEU B C 1
ATOM 1860 O O . LEU B 1 14 ? 12.971 -24.009 -37.892 1.00 17.92 14 LEU B O 1
ATOM 1865 N N . THR B 1 15 ? 12.824 -26.190 -37.334 1.00 20.24 15 THR B N 1
ATOM 1866 C CA . THR B 1 15 ? 12.872 -25.947 -35.898 1.00 20.98 15 THR B CA 1
ATOM 1867 C C . THR B 1 15 ? 14.091 -26.590 -35.253 1.00 20.03 15 THR B C 1
ATOM 1868 O O . THR B 1 15 ? 14.987 -27.071 -35.929 1.00 21.62 15 THR B O 1
ATOM 1872 N N . SER B 1 16 ? 14.116 -26.616 -33.927 1.00 20.94 16 SER B N 1
ATOM 1873 C CA . SER B 1 16 ? 15.248 -27.216 -33.229 1.00 22.78 16 SER B CA 1
ATOM 1874 C C . SER B 1 16 ? 15.375 -28.707 -33.527 1.00 23.69 16 SER B C 1
ATOM 1875 O O . SER B 1 16 ? 16.429 -29.303 -33.312 1.00 26.23 16 SER B O 1
ATOM 1878 N N . ASN B 1 17 ? 14.300 -29.309 -34.023 1.00 21.45 17 ASN B N 1
ATOM 1879 C CA . ASN B 1 17 ? 14.312 -30.729 -34.360 1.00 22.33 17 ASN B CA 1
ATOM 1880 C C . ASN B 1 17 ? 14.774 -31.026 -35.780 1.00 19.56 17 ASN B C 1
ATOM 1881 O O . ASN B 1 17 ? 14.866 -32.188 -36.179 1.00 21.19 17 ASN B O 1
ATOM 1886 N N A SER B 1 18 ? 15.069 -29.978 -36.539 0.60 18.39 18 SER B N 1
ATOM 1887 N N B SER B 1 18 ? 15.080 -29.978 -36.537 0.40 18.53 18 SER B N 1
ATOM 1888 C CA A SER B 1 18 ? 15.377 -30.134 -37.956 0.60 17.73 18 SER B CA 1
ATOM 1889 C CA B SER B 1 18 ? 15.371 -30.126 -37.960 0.40 17.93 18 SER B CA 1
ATOM 1890 C C A SER B 1 18 ? 16.836 -30.469 -38.220 0.60 19.40 18 SER B C 1
ATOM 1891 C C B SER B 1 18 ? 16.834 -30.435 -38.252 0.40 19.43 18 SER B C 1
ATOM 1892 O O A SER B 1 18 ? 17.738 -29.955 -37.559 0.60 21.13 18 SER B O 1
ATOM 1893 O O B SER B 1 18 ? 17.738 -29.861 -37.645 0.40 20.63 18 SER B O 1
ATOM 1898 N N . GLU B 1 19 ? 17.050 -31.343 -39.197 1.00 20.64 19 GLU B N 1
ATOM 1899 C CA . GLU B 1 19 ? 18.375 -31.630 -39.709 1.00 21.32 19 GLU B CA 1
ATOM 1900 C C . GLU B 1 19 ? 18.764 -30.455 -40.607 1.00 23.72 19 GLU B C 1
ATOM 1901 O O . GLU B 1 19 ? 17.912 -29.886 -41.284 1.00 24.39 19 GLU B O 1
ATOM 1907 N N . PRO B 1 20 ? 20.044 -30.063 -40.596 1.00 25.56 20 PRO B N 1
ATOM 1908 C CA . PRO B 1 20 ? 20.458 -28.984 -41.503 1.00 25.89 20 PRO B CA 1
ATOM 1909 C C . PRO B 1 20 ? 20.487 -29.429 -42.964 1.00 25.89 20 PRO B C 1
ATOM 1910 O O . PRO B 1 20 ? 20.746 -30.601 -43.242 1.00 26.27 20 PRO B O 1
ATOM 1914 N N . PRO B 1 21 ? 20.226 -28.499 -43.895 1.00 25.43 21 PRO B N 1
ATOM 1915 C CA . PRO B 1 21 ? 20.393 -28.799 -45.320 1.00 25.76 21 PRO B CA 1
ATOM 1916 C C . PRO B 1 21 ? 21.855 -29.104 -45.634 1.00 23.94 21 PRO B C 1
ATOM 1917 O O . PRO B 1 21 ? 22.721 -28.883 -44.789 1.00 24.45 21 PRO B O 1
ATOM 1921 N N . PRO B 1 22 ? 22.132 -29.628 -46.837 1.00 21.93 22 PRO B N 1
ATOM 1922 C CA . PRO B 1 22 ? 23.519 -29.866 -47.252 1.00 21.78 22 PRO B CA 1
ATOM 1923 C C . PRO B 1 22 ? 24.243 -28.546 -47.498 1.00 20.32 22 PRO B C 1
ATOM 1924 O O . PRO B 1 22 ? 24.481 -28.182 -48.643 1.00 19.72 22 PRO B O 1
ATOM 1928 N N . VAL B 1 23 ? 24.587 -27.841 -46.430 1.00 20.19 23 VAL B N 1
ATOM 1929 C CA . VAL B 1 23 ? 25.188 -26.520 -46.555 1.00 21.10 23 VAL B CA 1
ATOM 1930 C C . VAL B 1 23 ? 26.502 -26.581 -47.321 1.00 19.46 23 VAL B C 1
ATOM 1931 O O . VAL B 1 23 ? 27.276 -27.530 -47.177 1.00 20.05 23 VAL B O 1
ATOM 1935 N N . PHE B 1 24 ? 26.720 -25.564 -48.151 1.00 17.72 24 PHE B N 1
ATOM 1936 C CA . PHE B 1 24 ? 27.923 -25.421 -48.963 1.00 19.90 24 PHE B CA 1
ATOM 1937 C C . PHE B 1 24 ? 28.083 -26.523 -50.016 1.00 21.28 24 PHE B C 1
ATOM 1938 O O . PHE B 1 24 ? 29.200 -26.926 -50.340 1.00 25.39 24 PHE B O 1
ATOM 1946 N N . ASP B 1 25 ? 26.961 -26.994 -50.555 1.00 20.03 25 ASP B N 1
ATOM 1947 C CA . ASP B 1 25 ? 26.991 -27.957 -51.657 1.00 21.24 25 ASP B CA 1
ATOM 1948 C C . ASP B 1 25 ? 26.884 -27.255 -53.004 1.00 22.82 25 ASP B C 1
ATOM 1949 O O . ASP B 1 25 ? 26.808 -27.904 -54.050 1.00 24.45 25 ASP B O 1
ATOM 1954 N N . GLY B 1 26 ? 26.864 -25.926 -52.972 1.00 23.25 26 GLY B N 1
ATOM 1955 C CA . GLY B 1 26 ? 26.801 -25.143 -54.193 1.00 22.88 26 GLY B CA 1
ATOM 1956 C C . GLY B 1 26 ? 25.449 -24.510 -54.463 1.00 21.82 26 GLY B C 1
ATOM 1957 O O . GLY B 1 26 ? 25.330 -23.625 -55.311 1.00 22.31 26 GLY B O 1
ATOM 1958 N N . THR B 1 27 ? 24.429 -24.972 -53.750 1.00 19.65 27 THR B N 1
ATOM 1959 C CA . THR B 1 27 ? 23.084 -24.431 -53.876 1.00 18.32 27 THR B CA 1
ATOM 1960 C C . THR B 1 27 ? 23.038 -23.053 -53.232 1.00 15.54 27 THR B C 1
ATOM 1961 O O . THR B 1 27 ? 23.632 -22.839 -52.175 1.00 17.12 27 THR B O 1
ATOM 1965 N N . THR B 1 28 ? 22.340 -22.117 -53.863 1.00 12.76 28 THR B N 1
ATOM 1966 C CA . THR B 1 28 ? 22.144 -20.805 -53.277 1.00 13.50 28 THR B CA 1
ATOM 1967 C C . THR B 1 28 ? 20.931 -20.862 -52.350 1.00 13.20 28 THR B C 1
ATOM 1968 O O . THR B 1 28 ? 19.848 -21.279 -52.762 1.00 13.31 28 THR B O 1
ATOM 1972 N N . ARG B 1 29 ? 21.116 -20.456 -51.094 1.00 12.27 29 ARG B N 1
ATOM 1973 C CA . ARG B 1 29 ? 20.057 -20.557 -50.087 1.00 12.24 29 ARG B CA 1
ATOM 1974 C C . ARG B 1 29 ? 19.833 -19.233 -49.379 1.00 12.12 29 ARG B C 1
ATOM 1975 O O . ARG B 1 29 ? 20.786 -18.573 -48.971 1.00 13.56 29 ARG B O 1
ATOM 1983 N N . LEU B 1 30 ? 18.569 -18.851 -49.231 1.00 11.21 30 LEU B N 1
ATOM 1984 C CA . LEU B 1 30 ? 18.209 -17.632 -48.524 1.00 9.86 30 LEU B CA 1
ATOM 1985 C C . LEU B 1 30 ? 17.498 -18.034 -47.246 1.00 9.52 30 LEU B C 1
ATOM 1986 O O . LEU B 1 30 ? 16.384 -18.566 -47.293 1.00 10.26 30 LEU B O 1
ATOM 1991 N N . TYR B 1 31 ? 18.155 -17.782 -46.117 1.00 10.42 31 TYR B N 1
ATOM 1992 C CA . TYR B 1 31 ? 17.625 -18.130 -44.809 1.00 10.20 31 TYR B CA 1
ATOM 1993 C C . TYR B 1 31 ? 16.727 -17.006 -44.342 1.00 8.31 31 TYR B C 1
ATOM 1994 O O . TYR B 1 31 ? 17.144 -15.852 -44.258 1.00 9.93 31 TYR B O 1
ATOM 2003 N N . ILE B 1 32 ? 15.470 -17.343 -44.083 1.00 9.66 32 ILE B N 1
ATOM 2004 C CA . ILE B 1 32 ? 14.489 -16.345 -43.696 1.00 9.74 32 ILE B CA 1
ATOM 2005 C C . ILE B 1 32 ? 13.679 -16.789 -42.492 1.00 10.48 32 ILE B C 1
ATOM 2006 O O . ILE B 1 32 ? 13.816 -17.908 -42.000 1.00 11.23 32 ILE B O 1
ATOM 2011 N N . SER B 1 33 ? 12.829 -15.888 -42.023 1.00 11.78 33 SER B N 1
ATOM 2012 C CA . SER B 1 33 ? 11.672 -16.276 -41.244 1.00 11.94 33 SER B CA 1
ATOM 2013 C C . SER B 1 33 ? 10.471 -15.686 -41.956 1.00 11.04 33 SER B C 1
ATOM 2014 O O . SER B 1 33 ? 10.543 -14.562 -42.457 1.00 11.49 33 SER B O 1
ATOM 2017 N N . TYR B 1 34 ? 9.378 -16.440 -42.017 1.00 11.84 34 TYR B N 1
ATOM 2018 C CA . TYR B 1 34 ? 8.171 -15.961 -42.685 1.00 12.94 34 TYR B CA 1
ATOM 2019 C C . TYR B 1 34 ? 7.577 -14.713 -42.025 1.00 14.93 34 TYR B C 1
ATOM 2020 O O . TYR B 1 34 ? 6.788 -14.001 -42.642 1.00 17.16 34 TYR B O 1
ATOM 2029 N N . THR B 1 35 ? 7.944 -14.446 -40.774 1.00 12.89 35 THR B N 1
ATOM 2030 C CA . THR B 1 35 ? 7.412 -13.280 -40.071 1.00 14.93 35 THR B CA 1
ATOM 2031 C C . THR B 1 35 ? 8.440 -12.169 -39.846 1.00 15.72 35 THR B C 1
ATOM 2032 O O . THR B 1 35 ? 8.213 -11.255 -39.053 1.00 17.42 35 THR B O 1
ATOM 2036 N N . CYS B 1 36 ? 9.572 -12.249 -40.539 1.00 11.95 36 CYS B N 1
ATOM 2037 C CA . CYS B 1 36 ? 10.605 -11.233 -40.400 1.00 10.56 36 CYS B CA 1
ATOM 2038 C C . CYS B 1 36 ? 10.585 -10.251 -41.568 1.00 10.81 36 CYS B C 1
ATOM 2039 O O . CYS B 1 36 ? 10.848 -10.647 -42.704 1.00 11.36 36 CYS B O 1
ATOM 2042 N N . PRO B 1 37 ? 10.307 -8.967 -41.294 1.00 10.88 37 PRO B N 1
ATOM 2043 C CA . PRO B 1 37 ? 10.237 -8.005 -42.399 1.00 11.23 37 PRO B CA 1
ATOM 2044 C C . PRO B 1 37 ? 11.602 -7.766 -43.050 1.00 10.32 37 PRO B C 1
ATOM 2045 O O . PRO B 1 37 ? 11.661 -7.464 -44.250 1.00 10.67 37 PRO B O 1
ATOM 2049 N N . TYR B 1 38 ? 12.690 -7.915 -42.301 1.00 8.89 38 TYR B N 1
ATOM 2050 C CA . TYR B 1 38 ? 14.022 -7.767 -42.882 1.00 9.56 38 TYR B CA 1
ATOM 2051 C C . TYR B 1 38 ? 14.253 -8.860 -43.918 1.00 8.78 38 TYR B C 1
ATOM 2052 O O . TYR B 1 38 ? 14.760 -8.593 -45.011 1.00 10.23 38 TYR B O 1
ATOM 2061 N N . ALA B 1 39 ? 13.875 -10.091 -43.578 1.00 9.57 39 ALA B N 1
ATOM 2062 C CA . ALA B 1 39 ? 14.002 -11.215 -44.499 1.00 9.47 39 ALA B CA 1
ATOM 2063 C C . ALA B 1 39 ? 13.074 -11.039 -45.696 1.00 8.91 39 ALA B C 1
ATOM 2064 O O . ALA B 1 39 ? 13.440 -11.353 -46.844 1.00 9.41 39 ALA B O 1
ATOM 2066 N N . GLN B 1 40 ? 11.891 -10.493 -45.445 1.00 8.00 40 GLN B N 1
ATOM 2067 C CA . GLN B 1 40 ? 10.917 -10.293 -46.505 1.00 8.75 40 GLN B CA 1
ATOM 2068 C C . GLN B 1 40 ? 11.503 -9.387 -47.589 1.00 8.56 40 GLN B C 1
ATOM 2069 O O . GLN B 1 40 ? 11.252 -9.609 -48.770 1.00 8.36 40 GLN B O 1
ATOM 2075 N N . ARG B 1 41 ? 12.295 -8.386 -47.202 1.00 9.13 41 ARG B N 1
ATOM 2076 C CA . ARG B 1 41 ? 12.940 -7.506 -48.185 1.00 8.55 41 ARG B CA 1
ATOM 2077 C C . ARG B 1 41 ? 13.708 -8.328 -49.212 1.00 8.21 41 ARG B C 1
ATOM 2078 O O . ARG B 1 41 ? 13.666 -8.059 -50.420 1.00 8.75 41 ARG B O 1
ATOM 2086 N N . VAL B 1 42 ? 14.445 -9.316 -48.720 1.00 8.23 42 VAL B N 1
ATOM 2087 C CA . VAL B 1 42 ? 15.338 -10.091 -49.577 1.00 8.86 42 VAL B CA 1
ATOM 2088 C C . VAL B 1 42 ? 14.539 -11.076 -50.431 1.00 8.08 42 VAL B C 1
ATOM 2089 O O . VAL B 1 42 ? 14.850 -11.288 -51.599 1.00 9.36 42 VAL B O 1
ATOM 2093 N N . TRP B 1 43 ? 13.500 -11.662 -49.855 1.00 8.76 43 TRP B N 1
ATOM 2094 C CA . TRP B 1 43 ? 12.590 -12.542 -50.568 1.00 9.03 43 TRP B CA 1
ATOM 2095 C C . TRP B 1 43 ? 11.895 -11.793 -51.713 1.00 8.34 43 TRP B C 1
ATOM 2096 O O . TRP B 1 43 ? 11.803 -12.315 -52.835 1.00 8.66 43 TRP B O 1
ATOM 2107 N N . ILE B 1 44 ? 11.440 -10.567 -51.442 1.00 8.36 44 ILE B N 1
ATOM 2108 C CA . ILE B 1 44 ? 10.818 -9.741 -52.478 1.00 8.78 44 ILE B CA 1
ATOM 2109 C C . ILE B 1 44 ? 11.803 -9.497 -53.611 1.00 8.33 44 ILE B C 1
ATOM 2110 O O . ILE B 1 44 ? 11.446 -9.612 -54.789 1.00 9.28 44 ILE B O 1
ATOM 2115 N N . THR B 1 45 ? 13.050 -9.188 -53.266 1.00 7.99 45 THR B N 1
ATOM 2116 C CA . THR B 1 45 ? 14.072 -8.910 -54.278 1.00 8.26 45 THR B CA 1
ATOM 2117 C C . THR B 1 45 ? 14.282 -10.125 -55.182 1.00 8.95 45 THR B C 1
ATOM 2118 O O . THR B 1 45 ? 14.330 -10.005 -56.412 1.00 10.42 45 THR B O 1
ATOM 2122 N N . ARG B 1 46 ? 14.421 -11.294 -54.570 1.00 8.29 46 ARG B N 1
ATOM 2123 C CA . ARG B 1 46 ? 14.523 -12.558 -55.281 1.00 9.09 46 ARG B CA 1
ATOM 2124 C C . ARG B 1 46 ? 13.375 -12.713 -56.270 1.00 8.46 46 ARG B C 1
ATOM 2125 O O . ARG B 1 46 ? 13.590 -12.965 -57.458 1.00 9.33 46 ARG B O 1
ATOM 2133 N N . ASN B 1 47 ? 12.152 -12.508 -55.803 1.00 9.84 47 ASN B N 1
ATOM 2134 C CA . ASN B 1 47 ? 10.979 -12.707 -56.649 1.00 9.10 47 ASN B CA 1
ATOM 2135 C C . ASN B 1 47 ? 10.920 -11.687 -57.789 1.00 9.48 47 ASN B C 1
ATOM 2136 O O . ASN B 1 47 ? 10.602 -12.036 -58.933 1.00 9.87 47 ASN B O 1
ATOM 2141 N N . CYS B 1 48 ? 11.208 -10.427 -57.478 1.00 9.33 48 CYS B N 1
ATOM 2142 C CA . CYS B 1 48 ? 11.135 -9.357 -58.474 1.00 11.54 48 CYS B CA 1
ATOM 2143 C C . CYS B 1 48 ? 12.126 -9.578 -59.593 1.00 11.93 48 CYS B C 1
ATOM 2144 O O . CYS B 1 48 ? 11.901 -9.132 -60.725 1.00 13.04 48 CYS B O 1
ATOM 2147 N N . LYS B 1 49 ? 13.224 -10.268 -59.309 1.00 9.45 49 LYS B N 1
ATOM 2148 C CA . LYS B 1 49 ? 14.211 -10.546 -60.346 1.00 9.76 49 LYS B CA 1
ATOM 2149 C C . LYS B 1 49 ? 14.008 -11.895 -61.035 1.00 10.32 49 LYS B C 1
ATOM 2150 O O . LYS B 1 49 ? 14.770 -12.252 -61.933 1.00 12.89 49 LYS B O 1
ATOM 2156 N N . GLY B 1 50 ? 12.964 -12.618 -60.647 1.00 11.01 50 GLY B N 1
ATOM 2157 C CA . GLY B 1 50 ? 12.650 -13.906 -61.241 1.00 11.26 50 GLY B CA 1
ATOM 2158 C C . GLY B 1 50 ? 13.611 -15.012 -60.829 1.00 11.23 50 GLY B C 1
ATOM 2159 O O . GLY B 1 50 ? 13.900 -15.923 -61.605 1.00 13.75 50 GLY B O 1
ATOM 2160 N N . LEU B 1 51 ? 14.103 -14.942 -59.592 1.00 10.71 51 LEU B N 1
ATOM 2161 C CA . LEU B 1 51 ? 15.165 -15.841 -59.146 1.00 10.41 51 LEU B CA 1
ATOM 2162 C C . LEU B 1 51 ? 14.673 -16.997 -58.276 1.00 10.84 51 LEU B C 1
ATOM 2163 O O . LEU B 1 51 ? 15.451 -17.604 -57.535 1.00 11.88 51 LEU B O 1
ATOM 2168 N N . GLN B 1 52 ? 13.394 -17.317 -58.385 1.00 11.53 52 GLN B N 1
ATOM 2169 C CA . GLN B 1 52 ? 12.818 -18.329 -57.501 1.00 11.92 52 GLN B CA 1
ATOM 2170 C C . GLN B 1 52 ? 13.474 -19.704 -57.647 1.00 14.77 52 GLN B C 1
ATOM 2171 O O . GLN B 1 52 ? 13.667 -20.412 -56.658 1.00 16.52 52 GLN B O 1
ATOM 2177 N N . ASP B 1 53 ? 13.839 -20.081 -58.865 1.00 16.22 53 ASP B N 1
ATOM 2178 C CA . ASP B 1 53 ? 14.456 -21.390 -59.077 1.00 19.07 53 ASP B CA 1
ATOM 2179 C C . ASP B 1 53 ? 15.903 -21.426 -58.600 1.00 18.97 53 ASP B C 1
ATOM 2180 O O . ASP B 1 53 ? 16.399 -22.471 -58.172 1.00 23.26 53 ASP B O 1
ATOM 2185 N N . LYS B 1 54 ? 16.570 -20.280 -58.664 1.00 15.00 54 LYS B N 1
ATOM 2186 C CA . LYS B 1 54 ? 17.995 -20.184 -58.343 1.00 15.82 54 LYS B CA 1
ATOM 2187 C C . LYS B 1 54 ? 18.261 -20.024 -56.851 1.00 15.70 54 LYS B C 1
ATOM 2188 O O . LYS B 1 54 ? 19.262 -20.515 -56.334 1.00 19.84 54 LYS B O 1
ATOM 2194 N N . ILE B 1 55 ? 17.369 -19.334 -56.156 1.00 12.73 55 ILE B N 1
ATOM 2195 C CA . ILE B 1 55 ? 17.584 -19.069 -54.740 1.00 11.80 55 ILE B CA 1
ATOM 2196 C C . ILE B 1 55 ? 16.548 -19.834 -53.925 1.00 11.40 55 ILE B C 1
ATOM 2197 O O . ILE B 1 55 ? 15.360 -19.520 -53.968 1.00 11.74 55 ILE B O 1
ATOM 2202 N N . LYS B 1 56 ? 16.994 -20.859 -53.198 1.00 11.66 56 LYS B N 1
ATOM 2203 C CA . LYS B 1 56 ? 16.086 -21.672 -52.397 1.00 11.62 56 LYS B CA 1
ATOM 2204 C C . LYS B 1 56 ? 15.801 -20.999 -51.051 1.00 10.84 56 LYS B C 1
ATOM 2205 O O . LYS B 1 56 ? 16.716 -20.515 -50.395 1.00 12.81 56 LYS B O 1
ATOM 2211 N N . LEU B 1 57 ? 14.534 -20.966 -50.652 1.00 11.99 57 LEU B N 1
ATOM 2212 C CA . LEU B 1 57 ? 14.165 -20.443 -49.336 1.00 12.09 57 LEU B CA 1
ATOM 2213 C C . LEU B 1 57 ? 14.368 -21.475 -48.241 1.00 11.95 57 LEU B C 1
ATOM 2214 O O . LEU B 1 57 ? 13.989 -22.635 -48.392 1.00 12.04 57 LEU B O 1
ATOM 2219 N N . VAL B 1 58 ? 14.955 -21.032 -47.135 1.00 11.14 58 VAL B N 1
ATOM 2220 C CA . VAL B 1 58 ? 15.098 -21.875 -45.962 1.00 12.12 58 VAL B CA 1
ATOM 2221 C C . VAL B 1 58 ? 14.526 -21.117 -44.764 1.00 11.55 58 VAL B C 1
ATOM 2222 O O . VAL B 1 58 ? 15.215 -20.304 -44.148 1.00 10.88 58 VAL B O 1
ATOM 2226 N N . PRO B 1 59 ? 13.241 -21.351 -44.463 1.00 13.03 59 PRO B N 1
ATOM 2227 C CA . PRO B 1 59 ? 12.574 -20.634 -43.371 1.00 12.28 59 PRO B CA 1
ATOM 2228 C C . PRO B 1 59 ? 12.838 -21.287 -42.029 1.00 13.05 59 PRO B C 1
ATOM 2229 O O . PRO B 1 59 ? 12.708 -22.500 -41.895 1.00 15.50 59 PRO B O 1
ATOM 2233 N N . ILE B 1 60 ? 13.225 -20.485 -41.050 1.00 13.45 60 ILE B N 1
ATOM 2234 C CA . ILE B 1 60 ? 13.439 -21.034 -39.723 1.00 13.60 60 ILE B CA 1
ATOM 2235 C C . ILE B 1 60 ? 12.483 -20.398 -38.726 1.00 14.53 60 ILE B C 1
ATOM 2236 O O . ILE B 1 60 ? 11.980 -19.300 -38.943 1.00 15.74 60 ILE B O 1
ATOM 2241 N N . ASP B 1 61 ? 12.215 -21.119 -37.645 1.00 16.12 61 ASP B N 1
ATOM 2242 C CA . ASP B 1 61 ? 11.330 -20.644 -36.585 1.00 17.74 61 ASP B CA 1
ATOM 2243 C C . ASP B 1 61 ? 12.167 -19.874 -35.582 1.00 19.06 61 ASP B C 1
A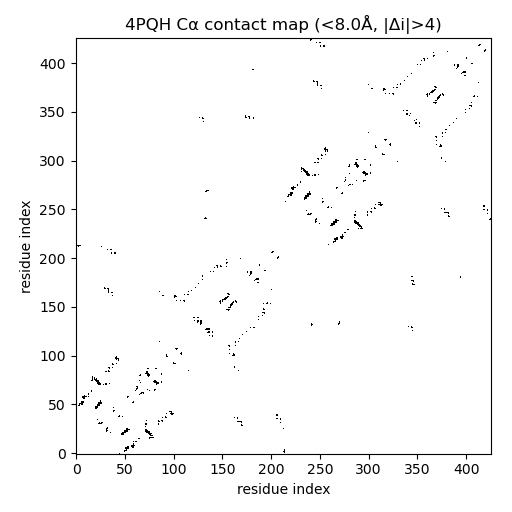TOM 2244 O O . ASP B 1 61 ? 13.020 -20.447 -34.926 1.00 21.38 61 ASP B O 1
ATOM 2249 N N . LEU B 1 62 ? 11.921 -18.581 -35.445 1.00 18.26 62 LEU B N 1
ATOM 2250 C CA . LEU B 1 62 ? 12.765 -17.770 -34.568 1.00 19.80 62 LEU B CA 1
ATOM 2251 C C . LEU B 1 62 ? 12.669 -18.118 -33.082 1.00 22.05 62 LEU B C 1
ATOM 2252 O O . LEU B 1 62 ? 13.633 -17.934 -32.346 1.00 24.03 62 LEU B O 1
ATOM 2257 N N . GLN B 1 63 ? 11.523 -18.616 -32.638 1.00 22.07 63 GLN B N 1
ATOM 2258 C CA . GLN B 1 63 ? 11.388 -18.976 -31.226 1.00 23.87 63 GLN B CA 1
ATOM 2259 C C . GLN B 1 63 ? 11.931 -20.370 -30.930 1.00 24.63 63 GLN B C 1
ATOM 2260 O O . GLN B 1 63 ? 12.499 -20.622 -29.866 1.00 27.68 63 GLN B O 1
ATOM 2266 N N . ASP B 1 64 ? 11.747 -21.280 -31.875 1.00 22.69 64 ASP B N 1
ATOM 2267 C CA . ASP B 1 64 ? 12.225 -22.643 -31.722 1.00 23.74 64 ASP B CA 1
ATOM 2268 C C . ASP B 1 64 ? 13.221 -22.921 -32.837 1.00 23.34 64 ASP B C 1
ATOM 2269 O O . ASP B 1 64 ? 12.958 -23.729 -33.716 1.00 23.22 64 ASP B O 1
ATOM 2274 N N . ARG B 1 65 ? 14.364 -22.247 -32.810 1.00 23.17 65 ARG B N 1
ATOM 2275 C CA . ARG B 1 65 ? 15.269 -22.316 -33.952 1.00 22.90 65 ARG B CA 1
ATOM 2276 C C . ARG B 1 65 ? 16.304 -23.425 -33.835 1.00 21.68 65 ARG B C 1
ATOM 2277 O O . ARG B 1 65 ? 16.696 -23.817 -32.736 1.00 23.55 65 ARG B O 1
ATOM 2285 N N . PRO B 1 66 ? 16.727 -23.963 -34.981 1.00 21.26 66 PRO B N 1
ATOM 2286 C CA . PRO B 1 66 ? 17.756 -25.000 -34.969 1.00 21.08 66 PRO B CA 1
ATOM 2287 C C . PRO B 1 66 ? 19.094 -24.429 -34.527 1.00 20.46 66 PRO B C 1
ATOM 2288 O O . PRO B 1 66 ? 19.480 -23.343 -34.961 1.00 20.88 66 PRO B O 1
ATOM 2292 N N . ALA B 1 67 ? 19.791 -25.152 -33.660 1.00 21.39 67 ALA B N 1
ATOM 2293 C CA . ALA B 1 67 ? 21.078 -24.695 -33.169 1.00 22.08 67 ALA B CA 1
ATOM 2294 C C . ALA B 1 67 ? 22.102 -24.657 -34.292 1.00 22.42 67 ALA B C 1
ATOM 2295 O O . ALA B 1 67 ? 23.048 -23.865 -34.250 1.00 22.96 67 ALA B O 1
ATOM 2297 N N . TRP B 1 68 ? 21.906 -25.501 -35.303 1.00 21.99 68 TRP B N 1
ATOM 2298 C CA . TRP B 1 68 ? 22.838 -25.534 -36.426 1.00 22.14 68 TRP B CA 1
ATOM 2299 C C . TRP B 1 68 ? 22.892 -24.224 -37.207 1.00 20.32 68 TRP B C 1
ATOM 2300 O O . TRP B 1 68 ? 23.864 -23.974 -37.911 1.00 21.72 68 TRP B O 1
ATOM 2311 N N . TYR B 1 69 ? 21.864 -23.389 -37.095 1.00 18.06 69 TYR B N 1
ATOM 2312 C CA . TYR B 1 69 ? 21.879 -22.142 -37.858 1.00 16.50 69 TYR B CA 1
ATOM 2313 C C . TYR B 1 69 ? 23.057 -21.258 -37.449 1.00 17.54 69 TYR B C 1
ATOM 2314 O O . TYR B 1 69 ? 23.869 -20.880 -38.284 1.00 18.18 69 TYR B O 1
ATOM 2323 N N . LYS B 1 70 ? 23.172 -20.946 -36.164 1.00 17.85 70 LYS B N 1
ATOM 2324 C CA . LYS B 1 70 ? 24.292 -20.123 -35.723 1.00 20.86 70 LYS B CA 1
ATOM 2325 C C . LYS B 1 70 ? 25.618 -20.886 -35.773 1.00 21.92 70 LYS B C 1
ATOM 2326 O O . LYS B 1 70 ? 26.674 -20.286 -35.915 1.00 22.85 70 LYS B O 1
ATOM 2332 N N . GLU B 1 71 ? 25.559 -22.209 -35.663 1.00 23.60 71 GLU B N 1
ATOM 2333 C CA . GLU B 1 71 ? 26.774 -23.015 -35.587 1.00 26.74 71 GLU B CA 1
ATOM 2334 C C . GLU B 1 71 ? 27.379 -23.329 -36.952 1.00 28.99 71 GLU B C 1
ATOM 2335 O O . GLU B 1 71 ? 28.597 -23.346 -37.102 1.00 31.51 71 GLU B O 1
ATOM 2341 N N . LYS B 1 72 ? 26.530 -23.578 -37.942 1.00 30.28 72 LYS B N 1
ATOM 2342 C CA . LYS B 1 72 ? 26.997 -24.042 -39.248 1.00 32.88 72 LYS B CA 1
ATOM 2343 C C . LYS B 1 72 ? 26.842 -23.014 -40.362 1.00 35.38 72 LYS B C 1
ATOM 2344 O O . LYS B 1 72 ? 27.555 -23.061 -41.367 1.00 31.76 72 LYS B O 1
ATOM 2350 N N . VAL B 1 73 ? 25.905 -22.092 -40.194 1.00 26.07 73 VAL B N 1
ATOM 2351 C CA . VAL B 1 73 ? 25.523 -21.221 -41.296 1.00 19.85 73 VAL B CA 1
ATOM 2352 C C . VAL B 1 73 ? 25.883 -19.756 -41.069 1.00 18.34 73 VAL B C 1
ATOM 2353 O O . VAL B 1 73 ? 26.614 -19.155 -41.857 1.00 18.66 73 VAL B O 1
ATOM 2357 N N . TYR B 1 74 ? 25.380 -19.182 -39.982 1.00 17.24 74 TYR B N 1
ATOM 2358 C CA . TYR B 1 74 ? 25.462 -17.740 -39.797 1.00 14.84 74 TYR B CA 1
ATOM 2359 C C . TYR B 1 74 ? 25.578 -17.412 -38.306 1.00 15.32 74 TYR B C 1
ATOM 2360 O O . TYR B 1 74 ? 24.577 -17.300 -37.602 1.00 16.23 74 TYR B O 1
ATOM 2369 N N . PRO B 1 75 ? 26.817 -17.266 -37.823 1.00 17.81 75 PRO B N 1
ATOM 2370 C CA . PRO B 1 75 ? 27.052 -17.036 -36.390 1.00 17.26 75 PRO B CA 1
ATOM 2371 C C . PRO B 1 75 ? 26.300 -15.864 -35.732 1.00 17.73 75 PRO B C 1
ATOM 2372 O O . PRO B 1 75 ? 25.971 -15.990 -34.555 1.00 19.63 75 PRO B O 1
ATOM 2376 N N . PRO B 1 76 ? 26.036 -14.752 -36.450 1.00 16.37 76 PRO B N 1
ATOM 2377 C CA . PRO B 1 76 ? 25.268 -13.708 -35.761 1.00 16.67 76 PRO B CA 1
ATOM 2378 C C . PRO B 1 76 ? 23.859 -14.146 -35.357 1.00 17.42 76 PRO B C 1
ATOM 2379 O O . PRO B 1 76 ? 23.213 -13.455 -34.560 1.00 19.32 76 PRO B O 1
ATOM 2383 N N . ASN B 1 77 ? 23.393 -15.268 -35.902 1.00 15.93 77 ASN B N 1
ATOM 2384 C CA . ASN B 1 77 ? 22.145 -15.880 -35.453 1.00 15.85 77 ASN B CA 1
ATOM 2385 C C . ASN B 1 77 ? 20.937 -14.965 -35.652 1.00 16.13 77 ASN B C 1
ATOM 2386 O O . ASN B 1 77 ? 20.081 -14.836 -34.777 1.00 18.05 77 ASN B O 1
ATOM 2391 N N . LYS B 1 78 ? 20.889 -14.315 -36.810 1.00 13.74 78 LYS B N 1
ATOM 2392 C CA . LYS B 1 78 ? 19.731 -13.539 -37.218 1.00 12.54 78 LYS B CA 1
ATOM 2393 C C . LYS B 1 78 ? 19.384 -13.909 -38.652 1.00 11.62 78 LYS B C 1
ATOM 2394 O O . LYS B 1 78 ? 20.217 -14.457 -39.375 1.00 12.74 78 LYS B O 1
ATOM 2400 N N . VAL B 1 79 ? 18.150 -13.618 -39.052 1.00 11.45 79 VAL B N 1
ATOM 2401 C CA . VAL B 1 79 ? 17.755 -13.701 -40.458 1.00 10.46 79 VAL B CA 1
ATOM 2402 C C . VAL B 1 79 ? 17.468 -12.292 -40.962 1.00 10.30 79 VAL B C 1
ATOM 2403 O O . VAL B 1 79 ? 17.067 -11.434 -40.193 1.00 11.69 79 VAL B O 1
ATOM 2407 N N . PRO B 1 80 ? 17.676 -12.038 -42.265 1.00 9.52 80 PRO B N 1
ATOM 2408 C CA . PRO B 1 80 ? 18.075 -12.980 -43.320 1.00 8.85 80 PRO B CA 1
ATOM 2409 C C . PRO B 1 80 ? 19.578 -13.214 -43.408 1.00 9.30 80 PRO B C 1
ATOM 2410 O O . PRO B 1 80 ? 20.375 -12.383 -42.969 1.00 11.14 80 PRO B O 1
ATOM 2414 N N . SER B 1 81 ? 19.955 -14.341 -43.999 1.00 9.14 81 SER B N 1
ATOM 2415 C CA . SER B 1 81 ? 21.312 -14.513 -44.476 1.00 9.39 81 SER B CA 1
ATOM 2416 C C . SER B 1 81 ? 21.249 -15.236 -45.813 1.00 9.60 81 SER B C 1
ATOM 2417 O O . SER B 1 81 ? 20.278 -15.934 -46.101 1.00 10.86 81 SER B O 1
ATOM 2420 N N . LEU B 1 82 ? 22.284 -15.056 -46.623 1.00 10.09 82 LEU B N 1
ATOM 2421 C CA . LEU B 1 82 ? 22.309 -15.613 -47.965 1.00 10.35 82 LEU B CA 1
ATOM 2422 C C . LEU B 1 82 ? 23.561 -16.434 -48.139 1.00 9.99 82 LEU B C 1
ATOM 2423 O O . LEU B 1 82 ? 24.668 -15.926 -47.950 1.00 11.22 82 LEU B O 1
ATOM 2428 N N . GLU B 1 83 ? 23.370 -17.701 -48.494 1.00 11.92 83 GLU B N 1
ATOM 2429 C CA . GLU B 1 83 ? 24.450 -18.614 -48.799 1.00 12.81 83 GLU B CA 1
ATOM 2430 C C . GLU B 1 83 ? 24.610 -18.616 -50.311 1.00 13.44 83 GLU B C 1
ATOM 2431 O O . GLU B 1 83 ? 23.720 -19.068 -51.027 1.00 14.39 83 GLU B O 1
ATOM 2437 N N . HIS B 1 84 ? 25.716 -18.066 -50.798 1.00 14.61 84 HIS B N 1
ATOM 2438 C CA . HIS B 1 84 ? 25.926 -17.967 -52.233 1.00 15.35 84 HIS B CA 1
ATOM 2439 C C . HIS B 1 84 ? 27.406 -18.113 -52.528 1.00 18.41 84 HIS B C 1
ATOM 2440 O O . HIS B 1 84 ? 28.240 -17.483 -51.872 1.00 18.12 84 HIS B O 1
ATOM 2447 N N . ASN B 1 85 ? 27.719 -18.960 -53.506 1.00 19.77 85 ASN B N 1
ATOM 2448 C CA . ASN B 1 85 ? 29.099 -19.293 -53.845 1.00 24.53 85 ASN B CA 1
ATOM 2449 C C . ASN B 1 85 ? 29.945 -19.616 -52.616 1.00 24.58 85 ASN B C 1
ATOM 2450 O O . ASN B 1 85 ? 31.039 -19.076 -52.433 1.00 25.28 85 ASN B O 1
ATOM 2455 N N . ASN B 1 86 ? 29.398 -20.489 -51.774 1.00 24.34 86 ASN B N 1
ATOM 2456 C CA . ASN B 1 86 ? 30.082 -21.012 -50.592 1.00 25.41 86 ASN B CA 1
ATOM 2457 C C . ASN B 1 86 ? 30.486 -19.974 -49.546 1.00 22.24 86 ASN B C 1
ATOM 2458 O O . ASN B 1 86 ? 31.426 -20.190 -48.787 1.00 22.59 86 ASN B O 1
ATOM 2463 N N . GLU B 1 87 ? 29.764 -18.858 -49.505 1.00 19.98 87 GLU B N 1
ATOM 2464 C CA . GLU B 1 87 ? 29.925 -17.866 -48.445 1.00 18.80 87 GLU B CA 1
ATOM 2465 C C . GLU B 1 87 ? 28.555 -17.442 -47.952 1.00 17.74 87 GLU B C 1
ATOM 2466 O O . GLU B 1 87 ? 27.618 -17.331 -48.739 1.00 17.96 87 GLU B O 1
ATOM 2472 N N . VAL B 1 88 ? 28.433 -17.197 -46.652 1.00 16.43 88 VAL B N 1
ATOM 2473 C CA . VAL B 1 88 ? 27.174 -16.741 -46.082 1.00 16.14 88 VAL B CA 1
ATOM 2474 C C . VAL B 1 88 ? 27.321 -15.306 -45.609 1.00 15.99 88 VAL B C 1
ATOM 2475 O O . VAL B 1 88 ? 28.257 -14.977 -44.865 1.00 18.55 88 VAL B O 1
ATOM 2479 N N . LYS B 1 89 ? 26.394 -14.454 -46.033 1.00 14.60 89 LYS B N 1
ATOM 2480 C CA . LYS B 1 89 ? 26.415 -13.051 -45.652 1.00 15.91 89 LYS B CA 1
ATOM 2481 C C . LYS B 1 89 ? 25.056 -12.608 -45.136 1.00 12.51 89 LYS B C 1
ATOM 2482 O O . LYS B 1 89 ? 24.024 -13.133 -45.547 1.00 11.64 89 LYS B O 1
ATOM 2488 N N . GLY B 1 90 ? 25.060 -11.618 -44.250 1.00 12.44 90 GLY B N 1
ATOM 2489 C CA . GLY B 1 90 ? 23.831 -11.084 -43.689 1.00 12.61 90 GLY B CA 1
ATOM 2490 C C . GLY B 1 90 ? 23.599 -9.618 -44.005 1.00 11.62 90 GLY B C 1
ATOM 2491 O O . GLY B 1 90 ? 24.259 -9.046 -44.879 1.00 12.31 90 GLY B O 1
ATOM 2492 N N . GLU B 1 91 ? 22.640 -9.035 -43.290 1.00 11.77 91 GLU B N 1
ATOM 2493 C CA . GLU B 1 91 ? 22.223 -7.630 -43.399 1.00 11.45 91 GLU B CA 1
ATOM 2494 C C . GLU B 1 91 ? 21.348 -7.401 -44.608 1.00 10.37 91 GLU B C 1
ATOM 2495 O O . GLU B 1 91 ? 21.833 -7.294 -45.738 1.00 10.05 91 GLU B O 1
ATOM 2501 N N . SER B 1 92 ? 20.053 -7.301 -44.355 1.00 10.23 92 SER B N 1
ATOM 2502 C CA . SER B 1 92 ? 19.048 -7.233 -45.406 1.00 10.34 92 SER B CA 1
ATOM 2503 C C . SER B 1 92 ? 19.316 -6.153 -46.453 1.00 10.94 92 SER B C 1
ATOM 2504 O O . SER B 1 92 ? 19.138 -6.395 -47.647 1.00 10.60 92 SER B O 1
ATOM 2507 N N . LEU B 1 93 ? 19.736 -4.966 -46.026 1.00 11.03 93 LEU B N 1
ATOM 2508 C CA . LEU B 1 93 ? 19.998 -3.898 -46.993 1.00 10.22 93 LEU B CA 1
ATOM 2509 C C . LEU B 1 93 ? 21.197 -4.223 -47.884 1.00 10.57 93 LEU B C 1
ATOM 2510 O O . LEU B 1 93 ? 21.192 -3.930 -49.092 1.00 12.76 93 LEU B O 1
ATOM 2515 N N . ASP B 1 94 ? 22.229 -4.826 -47.304 1.00 10.85 94 ASP B N 1
ATOM 2516 C CA . ASP B 1 94 ? 23.373 -5.287 -48.092 1.00 10.80 94 ASP B CA 1
ATOM 2517 C C . ASP B 1 94 ? 22.937 -6.389 -49.050 1.00 9.65 94 ASP B C 1
ATOM 2518 O O . ASP B 1 94 ? 23.370 -6.433 -50.201 1.00 10.95 94 ASP B O 1
ATOM 2523 N N . LEU B 1 95 ? 22.084 -7.288 -48.576 1.00 10.05 95 LEU B N 1
ATOM 2524 C CA . LEU B 1 95 ? 21.672 -8.440 -49.374 1.00 10.40 95 LEU B CA 1
ATOM 2525 C C . LEU B 1 95 ? 20.808 -8.081 -50.570 1.00 9.76 95 LEU B C 1
ATOM 2526 O O . LEU B 1 95 ? 20.960 -8.679 -51.639 1.00 11.02 95 LEU B O 1
ATOM 2531 N N . ILE B 1 96 ? 19.909 -7.115 -50.417 1.00 8.35 96 ILE B N 1
ATOM 2532 C CA . ILE B 1 96 ? 19.080 -6.756 -51.567 1.00 8.82 96 ILE B CA 1
ATOM 2533 C C . ILE B 1 96 ? 19.948 -6.114 -52.650 1.00 9.65 96 ILE B C 1
ATOM 2534 O O . ILE B 1 96 ? 19.761 -6.373 -53.846 1.00 10.21 96 ILE B O 1
ATOM 2539 N N . LYS B 1 97 ? 20.937 -5.325 -52.239 1.00 9.71 97 LYS B N 1
ATOM 2540 C CA . LYS B 1 97 ? 21.875 -4.745 -53.187 1.00 10.26 97 LYS B CA 1
ATOM 2541 C C . LYS B 1 97 ? 22.722 -5.831 -53.836 1.00 10.48 97 LYS B C 1
ATOM 2542 O O . LYS B 1 97 ? 22.984 -5.787 -55.044 1.00 11.49 97 LYS B O 1
ATOM 2548 N N . TYR B 1 98 ? 23.161 -6.799 -53.041 1.00 10.17 98 TYR B N 1
ATOM 2549 C CA . TYR B 1 98 ? 23.991 -7.887 -53.543 1.00 11.33 98 TYR B CA 1
ATOM 2550 C C . TYR B 1 98 ? 23.248 -8.740 -54.579 1.00 9.84 98 TYR B C 1
ATOM 2551 O O . TYR B 1 98 ? 23.769 -9.036 -55.670 1.00 10.57 98 TYR B O 1
ATOM 2560 N N . ILE B 1 99 ? 22.034 -9.157 -54.243 1.00 10.72 99 ILE B N 1
ATOM 2561 C CA . ILE B 1 99 ? 21.263 -9.976 -55.167 1.00 9.82 99 ILE B CA 1
ATOM 2562 C C . ILE B 1 99 ? 20.997 -9.194 -56.451 1.00 10.29 99 ILE B C 1
ATOM 2563 O O . ILE B 1 99 ? 21.102 -9.731 -57.555 1.00 10.77 99 ILE B O 1
ATOM 2568 N N . ASP B 1 100 ? 20.702 -7.911 -56.305 1.00 10.05 100 ASP B N 1
ATOM 2569 C CA . ASP B 1 100 ? 20.430 -7.080 -57.470 1.00 10.93 100 ASP B CA 1
ATOM 2570 C C . ASP B 1 100 ? 21.626 -7.015 -58.422 1.00 10.49 100 ASP B C 1
ATOM 2571 O O . ASP B 1 100 ? 21.445 -6.974 -59.639 1.00 12.14 100 ASP B O 1
ATOM 2576 N N A SER B 1 101 ? 22.836 -7.030 -57.870 0.35 11.20 101 SER B N 1
ATOM 2577 N N B SER B 1 101 ? 22.837 -7.039 -57.869 0.65 10.34 101 SER B N 1
ATOM 2578 C CA A SER B 1 101 ? 24.043 -6.840 -58.672 0.35 12.24 101 SER B CA 1
ATOM 2579 C CA B SER B 1 101 ? 24.053 -6.841 -58.655 0.65 11.02 101 SER B CA 1
ATOM 2580 C C A SER B 1 101 ? 24.809 -8.130 -58.969 0.35 12.12 101 SER B C 1
ATOM 2581 C C B SER B 1 101 ? 24.794 -8.132 -58.992 0.65 11.58 101 SER B C 1
ATOM 2582 O O A SER B 1 101 ? 25.886 -8.083 -59.564 0.35 12.78 101 SER B O 1
ATOM 2583 O O B SER B 1 101 ? 25.844 -8.088 -59.633 0.65 12.67 101 SER B O 1
ATOM 2588 N N . HIS B 1 102 ? 24.264 -9.277 -58.571 1.00 11.69 102 HIS B N 1
ATOM 2589 C CA . HIS B 1 102 ? 24.960 -10.551 -58.778 1.00 12.34 102 HIS B CA 1
ATOM 2590 C C . HIS B 1 102 ? 24.134 -11.617 -59.465 1.00 9.93 102 HIS B C 1
ATOM 2591 O O . HIS B 1 102 ? 24.571 -12.763 -59.617 1.00 12.18 102 HIS B O 1
ATOM 2598 N N . PHE B 1 103 ? 22.935 -11.237 -59.890 1.00 10.11 103 PHE B N 1
ATOM 2599 C CA . PHE B 1 103 ? 22.028 -12.164 -60.538 1.00 11.62 103 PHE B CA 1
ATOM 2600 C C . PHE B 1 103 ? 21.370 -11.473 -61.719 1.00 11.79 103 PHE B C 1
ATOM 2601 O O . PHE B 1 103 ? 21.315 -10.244 -61.775 1.00 9.78 103 PHE B O 1
ATOM 2609 N N . ASP B 1 104 ? 20.860 -12.280 -62.642 1.00 12.55 104 ASP B N 1
ATOM 2610 C CA . ASP B 1 104 ? 20.129 -11.783 -63.800 1.00 12.28 104 ASP B CA 1
ATOM 2611 C C . ASP B 1 104 ? 18.726 -11.335 -63.374 1.00 11.44 104 ASP B C 1
ATOM 2612 O O . ASP B 1 104 ? 18.332 -11.459 -62.191 1.00 13.02 104 ASP B O 1
ATOM 2617 N N . GLY B 1 105 ? 17.980 -10.813 -64.341 1.00 12.55 105 GLY B N 1
ATOM 2618 C CA . GLY B 1 105 ? 16.677 -10.219 -64.112 1.00 11.78 105 GLY B CA 1
ATOM 2619 C C . GLY B 1 105 ? 16.759 -8.708 -64.176 1.00 11.36 105 GLY B C 1
ATOM 2620 O O . GLY B 1 105 ? 17.856 -8.150 -64.271 1.00 11.26 105 GLY B O 1
ATOM 2621 N N . PRO B 1 106 ? 15.605 -8.033 -64.134 1.00 11.35 106 PRO B N 1
ATOM 2622 C CA . PRO B 1 106 ? 15.601 -6.573 -64.246 1.00 11.57 106 PRO B CA 1
ATOM 2623 C C . PRO B 1 106 ? 16.417 -5.915 -63.149 1.00 11.96 106 PRO B C 1
ATOM 2624 O O . PRO B 1 106 ? 16.403 -6.373 -62.004 1.00 12.81 106 PRO B O 1
ATOM 2628 N N . SER B 1 107 ? 17.115 -4.842 -63.487 1.00 10.66 107 SER B N 1
ATOM 2629 C CA . SER B 1 107 ? 17.857 -4.060 -62.500 1.00 10.17 107 SER B CA 1
ATOM 2630 C C . SER B 1 107 ? 16.895 -3.314 -61.601 1.00 11.48 107 SER B C 1
ATOM 2631 O O . SER B 1 107 ? 15.961 -2.672 -62.069 1.00 13.00 107 SER B O 1
ATOM 2634 N N . LEU B 1 108 ? 17.136 -3.396 -60.298 1.00 9.11 108 LEU B N 1
ATOM 2635 C CA . LEU B 1 108 ? 16.278 -2.742 -59.321 1.00 9.55 108 LEU B CA 1
ATOM 2636 C C . LEU B 1 108 ? 16.949 -1.522 -58.696 1.00 9.42 108 LEU B C 1
ATOM 2637 O O . LEU B 1 108 ? 16.565 -1.066 -57.617 1.00 10.30 108 LEU B O 1
ATOM 2642 N N . PHE B 1 109 ? 17.955 -0.981 -59.367 1.00 10.60 109 PHE B N 1
ATOM 2643 C CA . PHE B 1 109 ? 18.626 0.199 -58.849 1.00 12.06 109 PHE B CA 1
ATOM 2644 C C . PHE B 1 109 ? 19.073 1.086 -60.007 1.00 11.71 109 PHE B C 1
ATOM 2645 O O . PHE B 1 109 ? 19.703 0.604 -60.962 1.00 13.41 109 PHE B O 1
ATOM 2653 N N . PRO B 1 110 ? 18.706 2.378 -59.954 1.00 11.49 110 PRO B N 1
ATOM 2654 C CA . PRO B 1 110 ? 19.003 3.255 -61.092 1.00 12.83 110 PRO B CA 1
ATOM 2655 C C . PRO B 1 110 ? 20.449 3.687 -61.109 1.00 13.91 110 PRO B C 1
ATOM 2656 O O . PRO B 1 110 ? 21.162 3.593 -60.105 1.00 13.57 110 PRO B O 1
ATOM 2660 N N A ASP B 1 111 ? 20.886 4.172 -62.266 0.44 15.01 111 ASP B N 1
ATOM 2661 N N B ASP B 1 111 ? 20.869 4.199 -62.260 0.56 14.68 111 ASP B N 1
ATOM 2662 C CA A ASP B 1 111 ? 22.267 4.604 -62.455 0.44 15.85 111 ASP B CA 1
ATOM 2663 C CA B ASP B 1 111 ? 22.243 4.637 -62.467 0.56 15.56 111 ASP B CA 1
ATOM 2664 C C A ASP B 1 111 ? 22.446 6.098 -62.162 0.44 15.38 111 ASP B C 1
ATOM 2665 C C B ASP B 1 111 ? 22.429 6.091 -62.088 0.56 15.34 111 ASP B C 1
ATOM 2666 O O A ASP B 1 111 ? 23.564 6.555 -61.926 0.44 16.85 111 ASP B O 1
ATOM 2667 O O B ASP B 1 111 ? 23.525 6.512 -61.717 0.56 17.43 111 ASP B O 1
ATOM 2676 N N . ASP B 1 112 ? 21.353 6.859 -62.198 1.00 13.82 112 ASP B N 1
ATOM 2677 C CA . ASP B 1 112 ? 21.415 8.303 -62.000 1.00 13.49 112 ASP B CA 1
ATOM 2678 C C . ASP B 1 112 ? 21.977 8.646 -60.629 1.00 13.17 112 ASP B C 1
ATOM 2679 O O . ASP B 1 112 ? 21.428 8.216 -59.619 1.00 13.03 112 ASP B O 1
ATOM 2684 N N . PRO B 1 113 ? 23.078 9.416 -60.589 1.00 13.43 113 PRO B N 1
ATOM 2685 C CA . PRO B 1 113 ? 23.716 9.722 -59.302 1.00 14.58 113 PRO B CA 1
ATOM 2686 C C . PRO B 1 113 ? 22.797 10.419 -58.310 1.00 13.36 113 PRO B C 1
ATOM 2687 O O . PRO B 1 113 ? 22.879 10.121 -57.128 1.00 14.30 113 PRO B O 1
ATOM 2691 N N . ALA B 1 114 ? 21.930 11.311 -58.765 1.00 13.73 114 ALA B N 1
ATOM 2692 C CA . ALA B 1 114 ? 21.030 11.998 -57.840 1.00 13.57 114 ALA B CA 1
ATOM 2693 C C . ALA B 1 114 ? 20.044 11.019 -57.212 1.00 12.86 114 ALA B C 1
ATOM 2694 O O . ALA B 1 114 ? 19.717 11.113 -56.018 1.00 13.59 114 ALA B O 1
ATOM 2696 N N . LYS B 1 115 ? 19.570 10.066 -58.004 1.00 12.47 115 LYS B N 1
ATOM 2697 C CA . LYS B 1 115 ? 18.650 9.070 -57.471 1.00 10.81 115 LYS B CA 1
ATOM 2698 C C . LYS B 1 115 ? 19.371 8.157 -56.502 1.00 11.10 115 LYS B C 1
ATOM 2699 O O . LYS B 1 115 ? 18.808 7.767 -55.482 1.00 10.59 115 LYS B O 1
ATOM 2705 N N A LYS B 1 116 ? 20.615 7.813 -56.820 0.54 12.13 116 LYS B N 1
ATOM 2706 N N B LYS B 1 116 ? 20.619 7.818 -56.803 0.46 11.87 116 LYS B N 1
ATOM 2707 C CA A LYS B 1 116 ? 21.408 6.965 -55.939 0.54 13.07 116 LYS B CA 1
ATOM 2708 C CA B LYS B 1 116 ? 21.381 6.947 -55.914 0.46 12.59 116 LYS B CA 1
ATOM 2709 C C A LYS B 1 116 ? 21.604 7.646 -54.592 0.54 11.86 116 LYS B C 1
ATOM 2710 C C B LYS B 1 116 ? 21.668 7.630 -54.582 0.46 12.34 116 LYS B C 1
ATOM 2711 O O A LYS B 1 116 ? 21.422 7.027 -53.541 0.54 10.76 116 LYS B O 1
ATOM 2712 O O B LYS B 1 116 ? 21.617 6.996 -53.528 0.46 12.80 116 LYS B O 1
ATOM 2723 N N . GLU B 1 117 ? 21.949 8.929 -54.624 1.00 12.65 117 GLU B N 1
ATOM 2724 C CA . GLU B 1 117 ? 22.192 9.679 -53.397 1.00 14.42 117 GLU B CA 1
ATOM 2725 C C . GLU B 1 117 ? 20.927 9.733 -52.549 1.00 13.15 117 GLU B C 1
ATOM 2726 O O . GLU B 1 117 ? 20.971 9.536 -51.331 1.00 14.41 117 GLU B O 1
ATOM 2732 N N . PHE B 1 118 ? 19.795 9.972 -53.196 1.00 12.39 118 PHE B N 1
ATOM 2733 C CA . PHE B 1 118 ? 18.515 10.026 -52.493 1.00 12.53 118 PHE B CA 1
ATOM 2734 C C . PHE B 1 118 ? 18.176 8.663 -51.897 1.00 11.85 118 PHE B C 1
ATOM 2735 O O . PHE B 1 118 ? 17.693 8.573 -50.764 1.00 12.83 118 PHE B O 1
ATOM 2743 N N . ALA B 1 119 ? 18.445 7.604 -52.651 1.00 10.32 119 ALA B N 1
ATOM 2744 C CA . ALA B 1 119 ? 18.212 6.246 -52.188 1.00 12.12 119 ALA B CA 1
ATOM 2745 C C . ALA B 1 119 ? 18.989 5.995 -50.908 1.00 11.20 119 ALA B C 1
ATOM 2746 O O . ALA B 1 119 ? 18.471 5.393 -49.973 1.00 11.43 119 ALA B O 1
ATOM 2748 N N . GLU B 1 120 ? 20.230 6.464 -50.856 1.00 12.65 120 GLU B N 1
ATOM 2749 C CA . GLU B 1 120 ? 21.039 6.258 -49.667 1.00 14.14 120 GLU B CA 1
ATOM 2750 C C . GLU B 1 120 ? 20.458 6.986 -48.468 1.00 14.18 120 GLU B C 1
ATOM 2751 O O . GLU B 1 120 ? 20.532 6.481 -47.353 1.00 14.43 120 GLU B O 1
ATOM 2757 N N A ASP B 1 121 ? 19.884 8.168 -48.686 0.58 13.70 121 ASP B N 1
ATOM 2758 N N B ASP B 1 121 ? 19.855 8.146 -48.698 0.42 15.28 121 ASP B N 1
ATOM 2759 C CA A ASP B 1 121 ? 19.202 8.878 -47.603 0.58 13.68 121 ASP B CA 1
ATOM 2760 C CA B ASP B 1 121 ? 19.215 8.892 -47.620 0.42 16.58 121 ASP B CA 1
ATOM 2761 C C A ASP B 1 121 ? 18.078 8.004 -47.082 0.58 11.96 121 ASP B C 1
ATOM 2762 C C B ASP B 1 121 ? 17.970 8.174 -47.105 0.42 14.24 121 ASP B C 1
ATOM 2763 O O A ASP B 1 121 ? 17.951 7.787 -45.884 0.58 10.82 121 ASP B O 1
ATOM 2764 O O B ASP B 1 121 ? 17.646 8.252 -45.921 0.42 14.65 121 ASP B O 1
ATOM 2773 N N . LEU B 1 122 ? 17.276 7.472 -47.995 1.00 11.50 122 LEU B N 1
ATOM 2774 C CA . LEU B 1 122 ? 16.126 6.666 -47.603 1.00 11.56 122 LEU B CA 1
ATOM 2775 C C . LEU B 1 122 ? 16.519 5.342 -46.946 1.00 10.70 122 LEU B C 1
ATOM 2776 O O . LEU B 1 122 ? 15.871 4.911 -45.990 1.00 11.50 122 LEU B O 1
ATOM 2781 N N . PHE B 1 123 ? 17.588 4.706 -47.419 1.00 10.82 123 PHE B N 1
ATOM 2782 C CA . PHE B 1 123 ? 18.087 3.507 -46.749 1.00 10.23 123 PHE B CA 1
ATOM 2783 C C . PHE B 1 123 ? 18.536 3.854 -45.326 1.00 11.42 123 PHE B C 1
ATOM 2784 O O . PHE B 1 123 ? 18.268 3.106 -44.392 1.00 12.65 123 PHE B O 1
ATOM 2792 N N . SER B 1 124 ? 19.211 4.991 -45.169 1.00 12.43 124 SER B N 1
ATOM 2793 C CA . SER B 1 124 ? 19.684 5.424 -43.855 1.00 14.02 124 SER B CA 1
ATOM 2794 C C . SER B 1 124 ? 18.520 5.740 -42.933 1.00 14.48 124 SER B C 1
ATOM 2795 O O . SER B 1 124 ? 18.627 5.591 -41.712 1.00 16.85 124 SER B O 1
ATOM 2798 N N . TYR B 1 125 ? 17.399 6.166 -43.506 1.00 13.88 125 TYR B N 1
ATOM 2799 C CA . TYR B 1 125 ? 16.233 6.525 -42.697 1.00 13.58 125 TYR B CA 1
ATOM 2800 C C . TYR B 1 125 ? 15.447 5.309 -42.198 1.00 12.34 125 TYR B C 1
ATOM 2801 O O . TYR B 1 125 ? 14.653 5.430 -41.266 1.00 13.10 125 TYR B O 1
ATOM 2810 N N . THR B 1 126 ? 15.682 4.135 -42.782 1.00 12.70 126 THR B N 1
ATOM 2811 C CA . THR B 1 126 ? 14.878 2.955 -42.433 1.00 12.36 126 THR B CA 1
ATOM 2812 C C . THR B 1 126 ? 14.839 2.674 -40.926 1.00 12.17 126 THR B C 1
ATOM 2813 O O . THR B 1 126 ? 13.776 2.381 -40.365 1.00 13.69 126 THR B O 1
ATOM 2817 N N . GLY B 1 127 ? 15.993 2.769 -40.273 1.00 12.37 127 GLY B N 1
ATOM 2818 C CA . GLY B 1 127 ? 16.046 2.572 -38.831 1.00 14.32 127 GLY B CA 1
ATOM 2819 C C . GLY B 1 127 ? 15.185 3.548 -38.052 1.00 14.08 127 GLY B C 1
ATOM 2820 O O . GLY B 1 127 ? 14.458 3.154 -37.130 1.00 15.38 127 GLY B O 1
ATOM 2821 N N . SER B 1 128 ? 15.265 4.824 -38.414 1.00 15.10 128 SER B N 1
ATOM 2822 C CA . SER B 1 128 ? 14.474 5.857 -37.750 1.00 15.50 128 SER B CA 1
ATOM 2823 C C . SER B 1 128 ? 12.980 5.692 -38.007 1.00 15.01 128 SER B C 1
ATOM 2824 O O . SER B 1 128 ? 12.156 5.975 -37.140 1.00 17.58 128 SER B O 1
ATOM 2827 N N . PHE B 1 129 ? 12.635 5.233 -39.203 1.00 14.94 129 PHE B N 1
ATOM 2828 C CA . PHE B 1 129 ? 11.249 4.997 -39.559 1.00 13.70 129 PHE B CA 1
ATOM 2829 C C . PHE B 1 129 ? 10.669 3.902 -38.670 1.00 14.25 129 PHE B C 1
ATOM 2830 O O . PHE B 1 129 ? 9.543 4.008 -38.194 1.00 15.21 129 PHE B O 1
ATOM 2838 N N . SER B 1 130 ? 11.442 2.842 -38.462 1.00 14.56 130 SER B N 1
ATOM 2839 C CA . SER B 1 130 ? 11.023 1.766 -37.571 1.00 15.88 130 SER B CA 1
ATOM 2840 C C . SER B 1 130 ? 10.876 2.255 -36.148 1.00 17.49 130 SER B C 1
ATOM 2841 O O . SER B 1 130 ? 9.886 1.959 -35.486 1.00 19.67 130 SER B O 1
ATOM 2844 N N . LYS B 1 131 ? 11.865 3.006 -35.685 1.00 19.71 131 LYS B N 1
ATOM 2845 C CA . LYS B 1 131 ? 11.855 3.489 -34.309 1.00 23.16 131 LYS B CA 1
ATOM 2846 C C . LYS B 1 131 ? 10.631 4.368 -34.061 1.00 24.82 131 LYS B C 1
ATOM 2847 O O . LYS B 1 131 ? 9.990 4.268 -33.017 1.00 27.84 131 LYS B O 1
ATOM 2853 N N . ALA B 1 132 ? 10.297 5.214 -35.031 1.00 23.82 132 ALA B N 1
ATOM 2854 C CA . ALA B 1 132 ? 9.121 6.072 -34.918 1.00 23.90 132 ALA B CA 1
ATOM 2855 C C . ALA B 1 132 ? 7.836 5.247 -34.785 1.00 24.64 132 ALA B C 1
ATOM 2856 O O . ALA B 1 132 ? 6.916 5.634 -34.055 1.00 29.11 132 ALA B O 1
ATOM 2858 N N . ASN B 1 133 ? 7.798 4.101 -35.464 1.00 21.32 133 ASN B N 1
ATOM 2859 C CA . ASN B 1 133 ? 6.631 3.219 -35.483 1.00 21.23 133 ASN B CA 1
ATOM 2860 C C . ASN B 1 133 ? 6.618 2.084 -34.448 1.00 23.75 133 ASN B C 1
ATOM 2861 O O . ASN B 1 133 ? 5.560 1.744 -33.911 1.00 23.35 133 ASN B O 1
ATOM 2866 N N . ASN B 1 134 ? 7.776 1.484 -34.179 1.00 27.45 134 ASN B N 1
ATOM 2867 C CA . ASN B 1 134 ? 7.855 0.416 -33.183 1.00 30.19 134 ASN B CA 1
ATOM 2868 C C . ASN B 1 134 ? 7.412 0.903 -31.817 1.00 30.84 134 ASN B C 1
ATOM 2869 O O . ASN B 1 134 ? 6.828 0.145 -31.036 1.00 30.88 134 ASN B O 1
ATOM 2874 N N . SER B 1 135 ? 7.693 2.171 -31.533 1.00 30.34 135 SER B N 1
ATOM 2875 C CA . SER B 1 135 ? 7.360 2.753 -30.237 1.00 31.62 135 SER B CA 1
ATOM 2876 C C . SER B 1 135 ? 5.855 2.749 -30.034 1.00 30.69 135 SER B C 1
ATOM 2877 O O . SER B 1 135 ? 5.365 2.487 -28.931 1.00 30.65 135 SER B O 1
ATOM 2880 N N . THR B 1 136 ? 5.126 3.040 -31.106 1.00 29.88 136 THR B N 1
ATOM 2881 C CA . THR B 1 136 ? 3.672 3.057 -31.065 1.00 29.53 136 THR B CA 1
ATOM 2882 C C . THR B 1 136 ? 3.149 1.693 -30.635 1.00 29.48 136 THR B C 1
ATOM 2883 O O . THR B 1 136 ? 2.296 1.588 -29.754 1.00 29.89 136 THR B O 1
ATOM 2887 N N . PHE B 1 137 ? 3.697 0.648 -31.245 1.00 30.47 137 PHE B N 1
ATOM 2888 C CA . PHE B 1 137 ? 3.170 -0.706 -31.097 1.00 33.08 137 PHE B CA 1
ATOM 2889 C C . PHE B 1 137 ? 3.725 -1.461 -29.891 1.00 33.32 137 PHE B C 1
ATOM 2890 O O . PHE B 1 137 ? 3.426 -2.640 -29.699 1.00 31.96 137 PHE B O 1
ATOM 2898 N N . LYS B 1 138 ? 4.528 -0.775 -29.083 1.00 33.86 138 LYS B N 1
ATOM 2899 C CA . LYS B 1 138 ? 4.876 -1.272 -27.756 1.00 34.94 138 LYS B CA 1
ATOM 2900 C C . LYS B 1 138 ? 4.202 -0.374 -26.722 1.00 48.57 138 LYS B C 1
ATOM 2901 O O . LYS B 1 138 ? 4.488 -0.450 -25.527 1.00 68.14 138 LYS B O 1
ATOM 2907 N N . GLY B 1 139 ? 3.300 0.479 -27.206 1.00 46.27 139 GLY B N 1
ATOM 2908 C CA . GLY B 1 139 ? 2.501 1.339 -26.352 1.00 45.29 139 GLY B CA 1
ATOM 2909 C C . GLY B 1 139 ? 3.275 2.494 -25.747 1.00 45.30 139 GLY B C 1
ATOM 2910 O O . GLY B 1 139 ? 2.834 3.101 -24.771 1.00 45.37 139 GLY B O 1
ATOM 2911 N N . GLU B 1 140 ? 4.425 2.809 -26.330 1.00 45.22 140 GLU B N 1
ATOM 2912 C CA . GLU B 1 140 ? 5.290 3.845 -25.778 1.00 45.57 140 GLU B CA 1
ATOM 2913 C C . GLU B 1 140 ? 5.379 5.068 -26.685 1.00 45.49 140 GLU B C 1
ATOM 2914 O O . GLU B 1 140 ? 5.367 6.204 -26.210 1.00 45.15 140 GLU B O 1
ATOM 2920 N N . GLU B 1 143 ? 4.406 10.843 -33.449 1.00 36.52 143 GLU B N 1
ATOM 2921 C CA . GLU B 1 143 ? 5.724 10.560 -34.007 1.00 34.78 143 GLU B CA 1
ATOM 2922 C C . GLU B 1 143 ? 5.597 9.774 -35.308 1.00 28.60 143 GLU B C 1
ATOM 2923 O O . GLU B 1 143 ? 6.356 9.994 -36.258 1.00 25.35 143 GLU B O 1
ATOM 2929 N N . ALA B 1 144 ? 4.628 8.863 -35.339 1.00 25.45 144 ALA B N 1
ATOM 2930 C CA . ALA B 1 144 ? 4.339 8.075 -36.522 1.00 22.83 144 ALA B CA 1
ATOM 2931 C C . ALA B 1 144 ? 3.903 8.991 -37.665 1.00 20.37 144 ALA B C 1
ATOM 2932 O O . ALA B 1 144 ? 4.354 8.837 -38.799 1.00 20.29 144 ALA B O 1
ATOM 2934 N N . GLY B 1 145 ? 3.038 9.953 -37.359 1.00 20.03 145 GLY B N 1
ATOM 2935 C CA . GLY B 1 145 ? 2.559 10.887 -38.364 1.00 18.47 145 GLY B CA 1
ATOM 2936 C C . GLY B 1 145 ? 3.694 11.628 -39.040 1.00 18.19 145 GLY B C 1
ATOM 2937 O O . GLY B 1 145 ? 3.719 11.765 -40.270 1.00 18.39 145 GLY B O 1
ATOM 2938 N N . ALA B 1 146 ? 4.647 12.094 -38.241 1.00 17.38 146 ALA B N 1
ATOM 2939 C CA . ALA B 1 146 ? 5.797 12.826 -38.766 1.00 16.41 146 ALA B CA 1
ATOM 2940 C C . ALA B 1 146 ? 6.640 11.925 -39.658 1.00 15.23 146 ALA B C 1
ATOM 2941 O O . ALA B 1 146 ? 7.214 12.373 -40.653 1.00 15.56 146 ALA B O 1
ATOM 2943 N N . ALA B 1 147 ? 6.705 10.648 -39.303 1.00 14.24 147 ALA B N 1
ATOM 2944 C CA . ALA B 1 147 ? 7.449 9.676 -40.089 1.00 15.41 147 ALA B CA 1
ATOM 2945 C C . ALA B 1 147 ? 6.798 9.477 -41.459 1.00 15.11 147 ALA B C 1
ATOM 2946 O O . ALA B 1 147 ? 7.470 9.449 -42.494 1.00 15.03 147 ALA B O 1
ATOM 2948 N N . PHE B 1 148 ? 5.480 9.356 -41.473 1.00 14.17 148 PHE B N 1
ATOM 2949 C CA . PHE B 1 148 ? 4.788 9.189 -42.738 1.00 14.08 148 PHE B CA 1
ATOM 2950 C C . PHE B 1 148 ? 4.759 10.479 -43.550 1.00 14.87 148 PHE B C 1
ATOM 2951 O O . PHE B 1 148 ? 4.654 10.434 -44.768 1.00 15.01 148 PHE B O 1
ATOM 2959 N N . ASP B 1 149 ? 4.895 11.621 -42.888 1.00 15.32 149 ASP B N 1
ATOM 2960 C CA . ASP B 1 149 ? 5.068 12.880 -43.601 1.00 15.47 149 ASP B CA 1
ATOM 2961 C C . ASP B 1 149 ? 6.395 12.863 -44.356 1.00 14.40 149 ASP B C 1
ATOM 2962 O O . ASP B 1 149 ? 6.492 13.366 -45.479 1.00 14.84 149 ASP B O 1
ATOM 2967 N N . TYR B 1 150 ? 7.427 12.301 -43.735 1.00 14.36 150 TYR B N 1
ATOM 2968 C CA . TYR B 1 150 ? 8.726 12.213 -44.390 1.00 14.81 150 TYR B CA 1
ATOM 2969 C C . TYR B 1 150 ? 8.614 11.346 -45.633 1.00 14.18 150 TYR B C 1
ATOM 2970 O O . TYR B 1 150 ? 9.189 11.663 -46.679 1.00 13.90 150 TYR B O 1
ATOM 2979 N N . ILE B 1 151 ? 7.856 10.259 -45.523 1.00 14.12 151 ILE B N 1
ATOM 2980 C CA . ILE B 1 151 ? 7.638 9.367 -46.657 1.00 13.60 151 ILE B CA 1
ATOM 2981 C C . ILE B 1 151 ? 6.888 10.081 -47.778 1.00 13.08 151 ILE B C 1
ATOM 2982 O O . ILE B 1 151 ? 7.286 10.003 -48.952 1.00 13.12 151 ILE B O 1
ATOM 2987 N N . GLU B 1 152 ? 5.821 10.792 -47.426 1.00 13.34 152 GLU B N 1
ATOM 2988 C CA . GLU B 1 152 ? 5.026 11.513 -48.416 1.00 14.48 152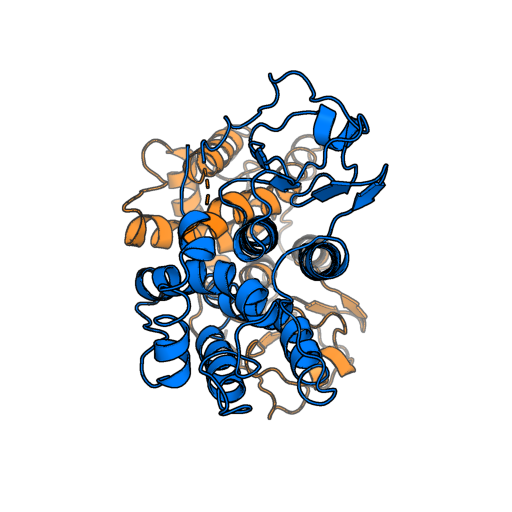 GLU B CA 1
ATOM 2989 C C . GLU B 1 152 ? 5.890 12.547 -49.137 1.00 13.49 152 GLU B C 1
ATOM 2990 O O . GLU B 1 152 ? 5.815 12.683 -50.360 1.00 13.60 152 GLU B O 1
ATOM 2996 N N . THR B 1 153 ? 6.720 13.265 -48.386 1.00 14.08 153 THR B N 1
ATOM 2997 C CA . THR B 1 153 ? 7.594 14.257 -48.995 1.00 15.16 153 THR B CA 1
ATOM 2998 C C . THR B 1 153 ? 8.629 13.584 -49.887 1.00 13.38 153 THR B C 1
ATOM 2999 O O . THR B 1 153 ? 8.933 14.078 -50.971 1.00 14.27 153 THR B O 1
ATOM 3003 N N . ALA B 1 154 ? 9.159 12.450 -49.449 1.00 12.19 154 ALA B N 1
ATOM 3004 C CA . ALA B 1 154 ? 10.149 11.727 -50.244 1.00 12.57 154 ALA B CA 1
ATOM 3005 C C . ALA B 1 154 ? 9.564 11.291 -51.581 1.00 11.17 154 ALA B C 1
ATOM 3006 O O . ALA B 1 154 ? 10.242 11.327 -52.609 1.00 11.93 154 ALA B O 1
ATOM 3008 N N . LEU B 1 155 ? 8.294 10.904 -51.571 1.00 12.00 155 LEU B N 1
ATOM 3009 C CA . LEU B 1 155 ? 7.622 10.472 -52.789 1.00 12.19 155 LEU B CA 1
ATOM 3010 C C . LEU B 1 155 ? 7.380 11.618 -53.764 1.00 13.37 155 LEU B C 1
ATOM 3011 O O . LEU B 1 155 ? 7.036 11.385 -54.907 1.00 13.11 155 LEU B O 1
ATOM 3016 N N A SER B 1 156 ? 7.579 12.847 -53.301 0.51 15.12 156 SER B N 1
ATOM 3017 N N B SER B 1 156 ? 7.565 12.853 -53.310 0.49 11.07 156 SER B N 1
ATOM 3018 C CA A SER B 1 156 ? 7.398 14.025 -54.143 0.51 16.92 156 SER B CA 1
ATOM 3019 C CA B SER B 1 156 ? 7.386 14.005 -54.191 0.49 13.35 156 SER B CA 1
ATOM 3020 C C A SER B 1 156 ? 8.670 14.404 -54.900 0.51 15.84 156 SER B C 1
ATOM 3021 C C B SER B 1 156 ? 8.671 14.395 -54.920 0.49 15.72 156 SER B C 1
ATOM 3022 O O A SER B 1 156 ? 8.642 15.266 -55.782 0.51 21.18 156 SER B O 1
ATOM 3023 O O B SER B 1 156 ? 8.654 15.260 -55.799 0.49 21.00 156 SER B O 1
ATOM 3028 N N . LYS B 1 157 ? 9.782 13.758 -54.560 1.00 13.88 157 LYS B N 1
ATOM 3029 C CA . LYS B 1 157 ? 11.083 14.111 -55.121 1.00 15.42 157 LYS B CA 1
ATOM 3030 C C . LYS B 1 157 ? 11.203 13.834 -56.623 1.00 16.02 157 LYS B C 1
ATOM 3031 O O . LYS B 1 157 ? 11.602 14.714 -57.396 1.00 19.65 157 LYS B O 1
ATOM 3037 N N . PHE B 1 158 ? 10.846 12.622 -57.034 1.00 15.33 158 PHE B N 1
ATOM 3038 C CA . PHE B 1 158 ? 11.008 12.194 -58.425 1.00 15.02 158 PHE B CA 1
ATOM 3039 C C . PHE B 1 158 ? 9.668 11.909 -59.099 1.00 17.07 158 PHE B C 1
ATOM 3040 O O . PHE B 1 158 ? 8.935 11.009 -58.696 1.00 21.03 158 PHE B O 1
ATOM 3048 N N . ASP B 1 159 ? 9.373 12.672 -60.149 1.00 17.23 159 ASP B N 1
ATOM 3049 C CA . ASP B 1 159 ? 8.078 12.632 -60.824 1.00 18.84 159 ASP B CA 1
ATOM 3050 C C . ASP B 1 159 ? 8.014 11.647 -61.983 1.00 17.07 159 ASP B C 1
ATOM 3051 O O . ASP B 1 159 ? 7.060 11.680 -62.767 1.00 18.59 159 ASP B O 1
ATOM 3056 N N . ASP B 1 160 ? 9.016 10.786 -62.122 1.00 13.61 160 ASP B N 1
ATOM 3057 C CA . ASP B 1 160 ? 9.024 9.868 -63.268 1.00 14.11 160 ASP B CA 1
ATOM 3058 C C . ASP B 1 160 ? 8.431 8.498 -62.962 1.00 12.50 160 ASP B C 1
ATOM 3059 O O . ASP B 1 160 ? 8.582 7.556 -63.737 1.00 13.65 160 ASP B O 1
ATOM 3064 N N . GLY B 1 161 ? 7.740 8.402 -61.830 1.00 11.26 161 GLY B N 1
ATOM 3065 C CA . GLY B 1 161 ? 7.028 7.196 -61.459 1.00 10.96 161 GLY B CA 1
ATOM 3066 C C . GLY B 1 161 ? 6.444 7.376 -60.075 1.00 9.95 161 GLY B C 1
ATOM 3067 O O . GLY B 1 161 ? 6.668 8.404 -59.441 1.00 12.01 161 GLY B O 1
ATOM 3068 N N . PRO B 1 162 ? 5.684 6.378 -59.601 1.00 9.90 162 PRO B N 1
ATOM 3069 C CA . PRO B 1 162 ? 4.978 6.492 -58.323 1.00 9.81 162 PRO B CA 1
ATOM 3070 C C . PRO B 1 162 ? 5.809 5.982 -57.150 1.00 9.96 162 PRO B C 1
ATOM 3071 O O . PRO B 1 162 ? 5.326 5.964 -56.010 1.00 10.08 162 PRO B O 1
ATOM 3075 N N . PHE B 1 163 ? 7.045 5.580 -57.420 1.00 8.06 163 PHE B N 1
ATOM 3076 C CA . PHE B 1 163 ? 7.895 4.978 -56.399 1.00 8.48 163 PHE B CA 1
ATOM 3077 C C . PHE B 1 163 ? 8.936 5.963 -55.862 1.00 9.37 163 PHE B C 1
ATOM 3078 O O . PHE B 1 163 ? 8.991 7.111 -56.306 1.00 10.79 163 PHE B O 1
ATOM 3086 N N . PHE B 1 164 ? 9.723 5.548 -54.866 1.00 9.54 164 PHE B N 1
ATOM 3087 C CA . PHE B 1 164 ? 10.627 6.491 -54.209 1.00 9.41 164 PHE B CA 1
ATOM 3088 C C . PHE B 1 164 ? 11.621 7.137 -55.169 1.00 9.65 164 PHE B C 1
ATOM 3089 O O . PHE B 1 164 ? 11.881 8.342 -55.073 1.00 10.11 164 PHE B O 1
ATOM 3097 N N . LEU B 1 165 ? 12.162 6.348 -56.097 1.00 9.19 165 LEU B N 1
ATOM 3098 C CA . LEU B 1 165 ? 13.113 6.867 -57.077 1.00 10.18 165 LEU B CA 1
ATOM 3099 C C . LEU B 1 165 ? 12.439 7.053 -58.428 1.00 10.39 165 LEU B C 1
ATOM 3100 O O . LEU B 1 165 ? 13.092 6.998 -59.472 1.00 10.80 165 LEU B O 1
ATOM 3105 N N . GLY B 1 166 ? 11.131 7.299 -58.412 1.00 10.41 166 GLY B N 1
ATOM 3106 C CA . GLY B 1 166 ? 10.356 7.361 -59.644 1.00 11.15 166 GLY B CA 1
ATOM 3107 C C . GLY B 1 166 ? 9.957 5.962 -60.052 1.00 10.13 166 GLY B C 1
ATOM 3108 O O . GLY B 1 166 ? 8.903 5.461 -59.674 1.00 10.47 166 GLY B O 1
ATOM 3109 N N . GLN B 1 167 ? 10.801 5.317 -60.839 1.00 9.94 167 GLN B N 1
ATOM 3110 C CA A GLN B 1 167 ? 10.631 3.916 -61.212 0.47 10.34 167 GLN B CA 1
ATOM 3111 C CA B GLN B 1 167 ? 10.524 3.930 -61.174 0.53 10.48 167 GLN B CA 1
ATOM 3112 C C . GLN B 1 167 ? 10.935 3.006 -60.017 1.00 9.19 167 GLN B C 1
ATOM 3113 O O . GLN B 1 167 ? 11.748 3.368 -59.165 1.00 9.56 167 GLN B O 1
ATOM 3124 N N . PHE B 1 168 ? 10.319 1.824 -59.990 1.00 9.36 168 PHE B N 1
ATOM 3125 C CA . PHE B 1 168 ? 10.456 0.826 -58.922 1.00 8.86 168 PHE B CA 1
ATOM 3126 C C . PHE B 1 168 ? 11.916 0.483 -58.662 1.00 8.29 168 PHE B C 1
ATOM 3127 O O . PHE B 1 168 ? 12.710 0.333 -59.603 1.00 9.49 168 PHE B O 1
ATOM 3135 N N . SER B 1 169 ? 12.268 0.340 -57.387 1.00 7.90 169 SER B N 1
ATOM 3136 C CA . SER B 1 169 ? 13.644 0.042 -56.989 1.00 8.41 169 SER B CA 1
ATOM 3137 C C . SER B 1 169 ? 13.737 -0.674 -55.653 1.00 8.17 169 SER B C 1
ATOM 3138 O O . SER B 1 169 ? 12.738 -0.905 -54.954 1.00 9.19 169 SER B O 1
ATOM 3141 N N . LEU B 1 170 ? 14.970 -0.994 -55.294 1.00 7.94 170 LEU B N 1
ATOM 3142 C CA . LEU B 1 170 ? 15.254 -1.581 -53.995 1.00 9.11 170 LEU B CA 1
ATOM 3143 C C . LEU B 1 170 ? 14.736 -0.729 -52.840 1.00 8.18 170 LEU B C 1
ATOM 3144 O O . LEU B 1 170 ? 14.503 -1.252 -51.752 1.00 9.29 170 LEU B O 1
ATOM 3149 N N . VAL B 1 171 ? 14.597 0.583 -53.030 1.00 8.68 171 VAL B N 1
ATOM 3150 C CA . VAL B 1 171 ? 14.109 1.426 -51.931 1.00 7.68 171 VAL B CA 1
ATOM 3151 C C . VAL B 1 171 ? 12.658 1.079 -51.577 1.00 8.40 171 VAL B C 1
ATOM 3152 O O . VAL B 1 171 ? 12.290 0.993 -50.402 1.00 9.54 171 VAL B O 1
ATOM 3156 N N . ASP B 1 172 ? 11.826 0.861 -52.585 1.00 8.62 172 ASP B N 1
ATOM 3157 C CA . ASP B 1 172 ? 10.436 0.481 -52.333 1.00 7.75 172 ASP B CA 1
ATOM 3158 C C . ASP B 1 172 ? 10.374 -0.867 -51.642 1.00 7.66 172 ASP B C 1
ATOM 3159 O O . ASP B 1 172 ? 9.612 -1.053 -50.688 1.00 9.15 172 ASP B O 1
ATOM 3164 N N . ILE B 1 173 ? 11.190 -1.799 -52.113 1.00 8.52 173 ILE B N 1
ATOM 3165 C CA . ILE B 1 173 ? 11.289 -3.126 -51.520 1.00 8.69 173 ILE B CA 1
ATOM 3166 C C . ILE B 1 173 ? 11.724 -3.042 -50.053 1.00 9.38 173 ILE B C 1
ATOM 3167 O O . ILE B 1 173 ? 11.199 -3.758 -49.202 1.00 9.50 173 ILE B O 1
ATOM 3172 N N . ALA B 1 174 ? 12.651 -2.142 -49.744 1.00 9.28 174 ALA B N 1
ATOM 3173 C CA . ALA B 1 174 ? 13.120 -1.981 -48.371 1.00 9.90 174 ALA B CA 1
ATOM 3174 C C . ALA B 1 174 ? 11.985 -1.582 -47.431 1.00 9.56 174 ALA B C 1
ATOM 3175 O O . ALA B 1 174 ? 11.887 -2.105 -46.313 1.00 10.66 174 ALA B O 1
ATOM 3177 N N . TYR B 1 175 ? 11.111 -0.682 -47.883 1.00 9.40 175 TYR B N 1
ATOM 3178 C CA . TYR B 1 175 ? 10.029 -0.162 -47.038 1.00 9.64 175 TYR B CA 1
ATOM 3179 C C . TYR B 1 175 ? 8.769 -1.008 -47.006 1.00 9.56 175 TYR B C 1
ATOM 3180 O O . TYR B 1 175 ? 8.040 -0.972 -46.021 1.00 11.04 175 TYR B O 1
ATOM 3189 N N . ALA B 1 176 ? 8.509 -1.767 -48.065 1.00 10.54 176 ALA B N 1
ATOM 3190 C CA . ALA B 1 176 ? 7.250 -2.498 -48.182 1.00 10.37 176 ALA B CA 1
ATOM 3191 C C . ALA B 1 176 ? 6.919 -3.397 -46.980 1.00 10.87 176 ALA B C 1
ATOM 3192 O O . ALA B 1 176 ? 5.802 -3.348 -46.485 1.00 11.31 176 ALA B O 1
ATOM 3194 N N . PRO B 1 177 ? 7.879 -4.210 -46.497 1.00 10.87 177 PRO B N 1
ATOM 3195 C CA . PRO B 1 177 ? 7.511 -5.063 -45.359 1.00 10.69 177 PRO B CA 1
ATOM 3196 C C . PRO B 1 177 ? 7.141 -4.283 -44.102 1.00 10.55 177 PRO B C 1
ATOM 3197 O O . PRO B 1 177 ? 6.369 -4.772 -43.259 1.00 11.71 177 PRO B O 1
ATOM 3201 N N . PHE B 1 178 ? 7.675 -3.078 -43.961 1.00 9.60 178 PHE B N 1
ATOM 3202 C CA . PHE B 1 178 ? 7.387 -2.290 -42.768 1.00 11.68 178 PHE B CA 1
ATOM 3203 C C . PHE B 1 178 ? 6.080 -1.516 -42.865 1.00 12.86 178 PHE B C 1
ATOM 3204 O O . PHE B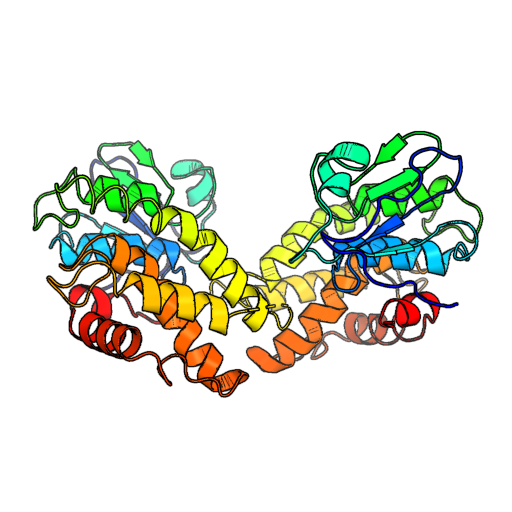 1 178 ? 5.278 -1.530 -41.941 1.00 13.66 178 PHE B O 1
ATOM 3212 N N . ILE B 1 179 ? 5.832 -0.886 -44.004 1.00 12.25 179 ILE B N 1
ATOM 3213 C CA . ILE B 1 179 ? 4.560 -0.209 -44.194 1.00 12.02 179 ILE B CA 1
ATOM 3214 C C . ILE B 1 179 ? 3.412 -1.222 -44.141 1.00 13.79 179 ILE B C 1
ATOM 3215 O O . ILE B 1 179 ? 2.355 -0.941 -43.581 1.00 15.46 179 ILE B O 1
ATOM 3220 N N . GLU B 1 180 ? 3.657 -2.417 -44.677 1.00 13.98 180 GLU B N 1
ATOM 3221 C CA . GLU B 1 180 ? 2.687 -3.514 -44.656 1.00 15.56 180 GLU B CA 1
ATOM 3222 C C . GLU B 1 180 ? 2.212 -3.864 -43.236 1.00 14.50 180 GLU B C 1
ATOM 3223 O O . GLU B 1 180 ? 1.062 -4.260 -43.031 1.00 16.31 180 GLU B O 1
ATOM 3229 N N . ARG B 1 181 ? 3.110 -3.721 -42.266 1.00 13.58 181 ARG B N 1
ATOM 3230 C CA . ARG B 1 181 ? 2.823 -4.024 -40.869 1.00 13.35 181 ARG B CA 1
ATOM 3231 C C . ARG B 1 181 ? 2.288 -2.809 -40.128 1.00 15.05 181 ARG B C 1
ATOM 3232 O O . ARG B 1 181 ? 1.333 -2.912 -39.350 1.00 17.30 181 ARG B O 1
ATOM 3240 N N . PHE B 1 182 ? 2.898 -1.654 -40.357 1.00 14.38 182 PHE B N 1
ATOM 3241 C CA . PHE B 1 182 ? 2.496 -0.445 -39.639 1.00 15.33 182 PHE B CA 1
ATOM 3242 C C . PHE B 1 182 ? 1.103 0.048 -40.019 1.00 16.23 182 PHE B C 1
ATOM 3243 O O . PHE B 1 182 ? 0.369 0.528 -39.160 1.00 18.72 182 PHE B O 1
ATOM 3251 N N . GLN B 1 183 ? 0.744 -0.048 -41.300 1.00 14.64 183 GLN B N 1
ATOM 3252 C CA . GLN B 1 183 ? -0.548 0.471 -41.754 1.00 14.22 183 GLN B CA 1
ATOM 3253 C C . GLN B 1 183 ? -1.764 -0.139 -41.038 1.00 16.62 183 GLN B C 1
ATOM 3254 O O . GLN B 1 183 ? -2.564 0.600 -40.466 1.00 17.64 183 GLN B O 1
ATOM 3260 N N . PRO B 1 184 ? -1.916 -1.475 -41.069 1.00 17.11 184 PRO B N 1
ATOM 3261 C CA . PRO B 1 184 ? -3.093 -2.027 -40.389 1.00 18.74 184 PRO B CA 1
ATOM 3262 C C . PRO B 1 184 ? -3.033 -1.867 -38.869 1.00 20.38 184 PRO B C 1
ATOM 3263 O O . PRO B 1 184 ? -4.077 -1.724 -38.231 1.00 22.63 184 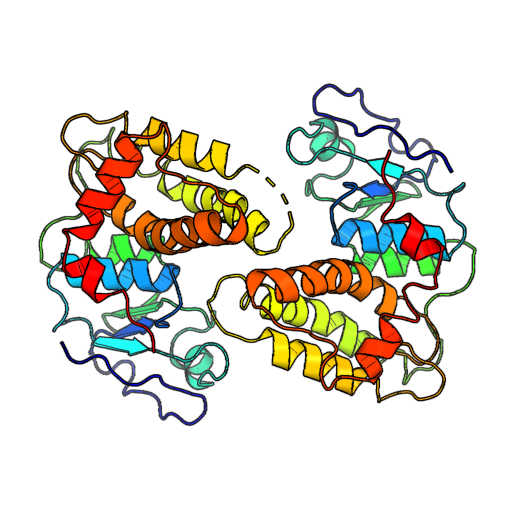PRO B O 1
ATOM 3267 N N . ALA B 1 185 ? -1.832 -1.875 -38.302 1.00 20.56 185 ALA B N 1
ATOM 3268 C CA . ALA B 1 185 ? -1.677 -1.725 -36.858 1.00 21.38 185 ALA B CA 1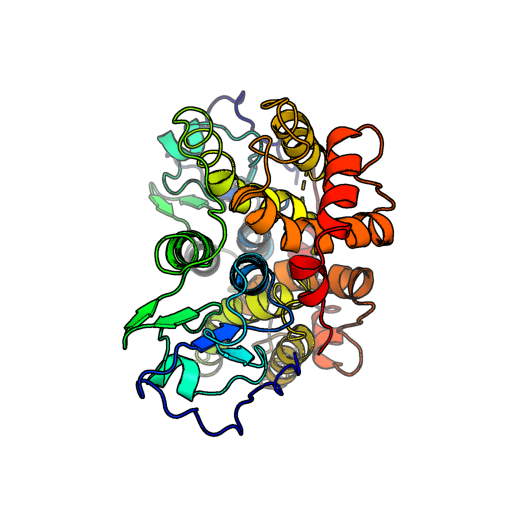
ATOM 3269 C C . ALA B 1 185 ? -2.123 -0.340 -36.392 1.00 21.05 185 ALA B C 1
ATOM 3270 O O . ALA B 1 185 ? -2.819 -0.203 -35.386 1.00 22.15 185 ALA B O 1
ATOM 3272 N N . LEU B 1 186 ? -1.730 0.686 -37.136 1.00 20.70 186 LEU B N 1
ATOM 3273 C CA . LEU B 1 186 ? -2.122 2.052 -36.821 1.00 19.90 186 LEU B CA 1
ATOM 3274 C C . LEU B 1 186 ? -3.628 2.235 -36.945 1.00 21.12 186 LEU B C 1
ATOM 3275 O O . LEU B 1 186 ? -4.238 2.953 -36.158 1.00 22.42 186 LEU B O 1
ATOM 3280 N N . LEU B 1 187 ? -4.227 1.572 -37.927 1.00 21.20 187 LEU B N 1
ATOM 3281 C CA . LEU B 1 187 ? -5.666 1.647 -38.133 1.00 22.43 187 LEU B CA 1
ATOM 3282 C C . LEU B 1 187 ? -6.426 0.950 -37.005 1.00 24.40 187 LEU B C 1
ATOM 3283 O O . LEU B 1 187 ? -7.363 1.512 -36.442 1.00 25.26 187 LEU B O 1
ATOM 3288 N N . GLU B 1 188 ? -6.018 -0.269 -36.670 1.00 24.23 188 GLU B N 1
ATOM 3289 C CA . GLU B 1 188 ? -6.704 -1.027 -35.623 1.00 24.56 188 GLU B CA 1
ATOM 3290 C C . GLU B 1 188 ? -6.562 -0.412 -34.230 1.00 24.61 188 GLU B C 1
ATOM 3291 O O . GLU B 1 188 ? -7.550 -0.248 -33.510 1.00 25.80 188 GLU B O 1
ATOM 3297 N N . PHE B 1 189 ? -5.335 -0.069 -33.857 1.00 23.26 189 PHE B N 1
ATOM 3298 C CA . PHE B 1 189 ? -5.038 0.284 -32.472 1.00 24.38 189 PHE B CA 1
ATOM 3299 C C . PHE B 1 189 ? -4.995 1.780 -32.198 1.00 27.41 189 PHE B C 1
ATOM 3300 O O . PHE B 1 189 ? -5.176 2.209 -31.065 1.00 30.48 189 PHE B O 1
ATOM 3308 N N . LYS B 1 190 ? -4.764 2.578 -33.231 1.00 26.78 190 LYS B N 1
ATOM 3309 C CA . LYS B 1 190 ? -4.711 4.021 -33.048 1.00 23.81 190 LYS B CA 1
ATOM 3310 C C . LYS B 1 190 ? -5.820 4.738 -33.806 1.00 25.20 190 LYS B C 1
ATOM 3311 O O . LYS B 1 190 ? -5.941 5.960 -33.712 1.00 27.03 190 LYS B O 1
ATOM 3317 N N . LYS B 1 191 ? -6.625 3.972 -34.541 1.00 24.59 191 LYS B N 1
ATOM 3318 C CA . LYS B 1 191 ? -7.669 4.530 -35.400 1.00 26.00 191 LYS B CA 1
ATOM 3319 C C . LYS B 1 191 ? -7.074 5.607 -36.303 1.00 26.15 191 LYS B C 1
ATOM 3320 O O . LYS B 1 191 ? -7.697 6.634 -36.568 1.00 27.75 191 LYS B O 1
ATOM 3326 N N . TYR B 1 192 ? -5.851 5.358 -36.761 1.00 24.03 192 TYR B N 1
ATOM 3327 C CA . TYR B 1 192 ? -5.105 6.327 -37.542 1.00 21.39 192 TYR B CA 1
ATOM 3328 C C . TYR B 1 192 ? -4.882 5.792 -38.944 1.00 19.60 192 TYR B C 1
ATOM 3329 O O . TYR B 1 192 ? -4.272 4.742 -39.123 1.00 20.27 192 TYR B O 1
ATOM 3338 N N . ASP B 1 193 ? -5.373 6.532 -39.932 1.00 18.23 193 ASP B N 1
ATOM 3339 C CA . ASP B 1 193 ? -5.252 6.153 -41.331 1.00 17.32 193 ASP B CA 1
ATOM 3340 C C . ASP B 1 193 ? -4.081 6.898 -41.951 1.00 17.64 193 ASP B C 1
ATOM 3341 O O . ASP B 1 193 ? -4.160 8.104 -42.198 1.00 18.96 193 ASP B O 1
ATOM 3346 N N . ILE B 1 194 ? -3.001 6.173 -42.219 1.00 16.79 194 ILE B N 1
ATOM 3347 C CA . ILE B 1 194 ? -1.798 6.807 -42.757 1.00 15.85 194 ILE B CA 1
ATOM 3348 C C . ILE B 1 194 ? -2.003 7.471 -44.118 1.00 16.50 194 ILE B C 1
ATOM 3349 O O . ILE B 1 194 ? -1.259 8.383 -44.479 1.00 17.07 194 ILE B O 1
ATOM 3354 N N . THR B 1 195 ? -3.013 7.032 -44.864 1.00 16.46 195 THR B N 1
ATOM 3355 C CA . THR B 1 195 ? -3.237 7.577 -46.203 1.00 16.45 195 THR B CA 1
ATOM 3356 C C . THR B 1 195 ? -3.966 8.914 -46.160 1.00 17.09 195 THR B C 1
ATOM 3357 O O . THR B 1 195 ? -3.951 9.664 -47.131 1.00 17.91 195 THR B O 1
ATOM 3361 N N . ALA B 1 196 ? -4.623 9.207 -45.044 1.00 18.63 196 ALA B N 1
ATOM 3362 C CA . ALA B 1 196 ? -5.371 10.455 -44.927 1.00 20.46 196 ALA B CA 1
ATOM 3363 C C . ALA B 1 196 ? -4.447 11.658 -45.099 1.00 21.34 196 ALA B C 1
ATOM 3364 O O . ALA B 1 196 ? -3.524 11.864 -44.305 1.00 22.46 196 ALA B O 1
ATOM 3366 N N . GLY B 1 197 ? -4.684 12.434 -46.154 1.00 22.28 197 GLY B N 1
ATOM 3367 C CA . GLY B 1 197 ? -3.876 13.604 -46.445 1.00 21.62 197 GLY B CA 1
ATOM 3368 C C . GLY B 1 197 ? -2.517 13.279 -47.041 1.00 20.86 197 GLY B C 1
ATOM 3369 O O . GLY B 1 197 ? -1.668 14.160 -47.175 1.00 22.10 197 GLY B O 1
ATOM 3370 N N . ARG B 1 198 ? -2.305 12.015 -47.393 1.00 18.57 198 ARG B N 1
ATOM 3371 C CA . ARG B 1 198 ? -1.045 11.583 -48.002 1.00 15.57 198 ARG B CA 1
ATOM 3372 C C . ARG B 1 198 ? -1.290 10.803 -49.294 1.00 14.26 198 ARG B C 1
ATOM 3373 O O . ARG B 1 198 ? -1.121 9.581 -49.339 1.00 13.43 198 ARG B O 1
ATOM 3381 N N . PRO B 1 199 ? -1.674 11.518 -50.363 1.00 15.13 199 PRO B N 1
ATOM 3382 C CA . PRO B 1 199 ? -2.069 10.853 -51.606 1.00 14.42 199 PRO B CA 1
ATOM 3383 C C . PRO B 1 199 ? -0.938 10.104 -52.303 1.00 13.54 199 PRO B C 1
ATOM 3384 O O . PRO B 1 199 ? -1.201 9.086 -52.938 1.00 13.68 199 PRO B O 1
ATOM 3388 N N . LYS B 1 200 ? 0.295 10.586 -52.200 1.00 13.68 200 LYS B N 1
ATOM 3389 C CA . LYS B 1 200 ? 1.386 9.887 -52.866 1.00 13.39 200 LYS B CA 1
ATOM 3390 C C . LYS B 1 200 ? 1.686 8.562 -52.164 1.00 11.69 200 LYS B C 1
ATOM 3391 O O . LYS B 1 200 ? 1.985 7.563 -52.813 1.00 11.57 200 LYS B O 1
ATOM 3397 N N . LEU B 1 201 ? 1.554 8.553 -50.837 1.00 11.96 201 LEU B N 1
ATOM 3398 C CA . LEU B 1 201 ? 1.684 7.330 -50.059 1.00 11.83 201 LEU B CA 1
ATOM 3399 C C . LEU B 1 201 ? 0.554 6.363 -50.368 1.00 11.29 201 LEU B C 1
ATOM 3400 O O . LEU B 1 201 ? 0.777 5.159 -50.524 1.00 11.45 201 LEU B O 1
ATOM 3405 N N . ALA B 1 202 ? -0.662 6.890 -50.461 1.00 12.03 202 ALA B N 1
ATOM 3406 C CA . ALA B 1 202 ? -1.807 6.054 -50.804 1.00 12.03 202 ALA B CA 1
ATOM 3407 C C . ALA B 1 202 ? -1.579 5.392 -52.159 1.00 11.28 202 ALA B C 1
ATOM 3408 O O . ALA B 1 202 ? -1.831 4.201 -52.329 1.00 11.30 202 ALA B O 1
ATOM 3410 N N . ALA B 1 203 ? -1.076 6.164 -53.115 1.00 10.42 203 ALA B N 1
ATOM 3411 C CA . ALA B 1 203 ? -0.827 5.636 -54.443 1.00 11.48 203 ALA B CA 1
ATOM 3412 C C . ALA B 1 203 ? 0.305 4.610 -54.417 1.00 10.24 203 ALA B C 1
ATOM 3413 O O . ALA B 1 203 ? 0.231 3.582 -55.086 1.00 12.27 203 ALA B O 1
ATOM 3415 N N . TRP B 1 204 ? 1.345 4.884 -53.627 1.00 10.44 204 TRP B N 1
ATOM 3416 C CA . TRP B 1 204 ? 2.468 3.967 -53.486 1.00 9.62 204 TRP B CA 1
ATOM 3417 C C . TRP B 1 204 ? 2.002 2.604 -52.977 1.00 9.09 204 TRP B C 1
ATOM 3418 O O . TRP B 1 204 ? 2.416 1.553 -53.478 1.00 10.73 204 TRP B O 1
ATOM 3429 N N . ILE B 1 205 ? 1.162 2.622 -51.947 1.00 10.15 205 ILE B N 1
ATOM 3430 C CA . ILE B 1 205 ? 0.604 1.387 -51.416 1.00 11.38 205 ILE B CA 1
ATOM 3431 C C . ILE B 1 205 ? -0.209 0.659 -52.496 1.00 11.67 205 ILE B C 1
ATOM 3432 O O . ILE B 1 205 ? -0.065 -0.547 -52.681 1.00 11.68 205 ILE B O 1
ATOM 3437 N N . GLU B 1 206 ? -1.044 1.390 -53.229 1.00 11.79 206 GLU B N 1
ATOM 3438 C CA . GLU B 1 206 ? -1.806 0.781 -54.321 1.00 13.16 206 GLU B CA 1
ATOM 3439 C C . GLU B 1 206 ? -0.903 0.164 -55.387 1.00 11.43 206 GLU B C 1
ATOM 3440 O O . GLU B 1 206 ? -1.180 -0.925 -55.900 1.00 12.44 206 GLU B O 1
ATOM 3446 N N . GLU B 1 207 ? 0.173 0.862 -55.725 1.00 10.85 207 GLU B N 1
ATOM 3447 C CA . GLU B 1 207 ? 1.087 0.354 -56.731 1.00 10.97 207 GLU B CA 1
ATOM 3448 C C . GLU B 1 207 ? 1.878 -0.866 -56.240 1.00 10.68 207 GLU B C 1
ATOM 3449 O O . GLU B 1 207 ? 2.076 -1.827 -56.992 1.00 11.68 207 GLU B O 1
ATOM 3455 N N . MET B 1 208 ? 2.315 -0.855 -54.977 1.00 9.62 208 MET B N 1
ATOM 3456 C CA . MET B 1 208 ? 3.006 -2.024 -54.443 1.00 10.86 208 MET B CA 1
ATOM 3457 C C . MET B 1 208 ? 2.093 -3.245 -54.477 1.00 12.51 208 MET B C 1
ATOM 3458 O O . MET B 1 208 ? 2.533 -4.346 -54.790 1.00 12.14 208 MET B O 1
ATOM 3463 N N . ASN B 1 209 ? 0.816 -3.041 -54.165 1.00 13.04 209 ASN B N 1
ATOM 3464 C CA . ASN B 1 209 ? -0.133 -4.150 -54.118 1.00 14.62 209 ASN B CA 1
ATOM 3465 C C . ASN B 1 209 ? -0.472 -4.751 -55.478 1.00 13.65 209 ASN B C 1
ATOM 3466 O O . ASN B 1 209 ? -1.151 -5.771 -55.553 1.00 15.38 209 ASN B O 1
ATOM 3471 N N . LYS B 1 210 ? 0.005 -4.122 -56.549 1.00 12.11 210 LYS B N 1
ATOM 3472 C CA . LYS B 1 210 ? -0.155 -4.667 -57.893 1.00 12.19 210 LYS B CA 1
ATOM 3473 C C . LYS B 1 210 ? 1.033 -5.532 -58.281 1.00 13.93 210 LYS B C 1
ATOM 3474 O O . LYS B 1 210 ? 1.007 -6.199 -59.320 1.00 16.09 210 LYS B O 1
ATOM 3480 N N . VAL B 1 211 ? 2.086 -5.506 -57.469 1.00 13.41 211 VAL B N 1
ATOM 3481 C CA . VAL B 1 211 ? 3.290 -6.273 -57.758 1.00 13.06 211 VAL B CA 1
ATOM 3482 C C . VAL B 1 211 ? 3.180 -7.674 -57.173 1.00 12.85 211 VAL B C 1
ATOM 3483 O O . VAL B 1 211 ? 3.334 -7.875 -55.962 1.00 11.92 211 VAL B O 1
ATOM 3487 N N . GLU B 1 212 ? 2.914 -8.648 -58.036 1.00 13.63 212 GLU B N 1
ATOM 3488 C CA . GLU B 1 212 ? 2.679 -10.015 -57.595 1.00 16.92 212 GLU B CA 1
ATOM 3489 C C . GLU B 1 212 ? 3.889 -10.618 -56.888 1.00 15.22 212 GLU B C 1
ATOM 3490 O O . GLU B 1 212 ? 3.735 -11.352 -55.914 1.00 15.20 212 GLU B O 1
ATOM 3496 N N . ALA B 1 213 ? 5.084 -10.299 -57.375 1.00 14.08 213 ALA B N 1
ATOM 3497 C CA . ALA B 1 213 ? 6.318 -10.757 -56.760 1.00 12.95 213 ALA B CA 1
ATOM 3498 C C . ALA B 1 213 ? 6.391 -10.350 -55.291 1.00 12.42 213 ALA B C 1
ATOM 3499 O O . ALA B 1 213 ? 6.939 -11.079 -54.463 1.00 12.71 213 ALA B O 1
ATOM 3501 N N . TYR B 1 214 ? 5.847 -9.177 -54.983 1.00 12.58 214 TYR B N 1
ATOM 3502 C CA . TYR B 1 214 ? 5.738 -8.729 -53.597 1.00 11.43 214 TYR B CA 1
ATOM 3503 C C . TYR B 1 214 ? 4.591 -9.424 -52.858 1.00 10.88 214 TYR B C 1
ATOM 3504 O O . TYR B 1 214 ? 4.769 -9.922 -51.737 1.00 12.46 214 TYR B O 1
ATOM 3513 N N . ASN B 1 215 ? 3.415 -9.465 -53.473 1.00 11.96 215 ASN B N 1
ATOM 3514 C CA . ASN B 1 215 ? 2.251 -10.068 -52.821 1.00 14.62 215 ASN B CA 1
ATOM 3515 C C . ASN B 1 215 ? 2.498 -11.514 -52.402 1.00 15.02 215 ASN B C 1
ATOM 3516 O O . ASN B 1 215 ? 2.000 -11.965 -51.370 1.00 16.60 215 ASN B O 1
ATOM 3521 N N . GLN B 1 216 ? 3.281 -12.231 -53.199 1.00 15.21 216 GLN B N 1
ATOM 3522 C CA . GLN B 1 216 ? 3.598 -13.625 -52.922 1.00 15.87 216 GLN B CA 1
ATOM 3523 C C . GLN B 1 216 ? 4.390 -13.821 -51.631 1.00 15.40 216 GLN B C 1
ATOM 3524 O O . GLN B 1 216 ? 4.436 -14.938 -51.096 1.00 16.75 216 GLN B O 1
ATOM 3530 N N . THR B 1 217 ? 5.005 -12.751 -51.132 1.00 14.33 217 THR B N 1
ATOM 3531 C CA . THR B 1 217 ? 5.795 -12.837 -49.904 1.00 15.10 217 THR B CA 1
ATOM 3532 C C . THR B 1 217 ? 4.968 -12.571 -48.651 1.00 17.58 217 THR B C 1
ATOM 3533 O O . THR B 1 217 ? 5.495 -12.596 -47.533 1.00 19.35 217 THR B O 1
ATOM 3537 N N . ARG B 1 218 ? 3.677 -12.315 -48.828 1.00 21.18 218 ARG B N 1
ATOM 3538 C CA . ARG B 1 218 ? 2.794 -12.117 -47.682 1.00 26.05 218 ARG B CA 1
ATOM 3539 C C . ARG B 1 218 ? 2.209 -13.452 -47.225 1.00 29.15 218 ARG B C 1
ATOM 3540 O O . ARG B 1 218 ? 1.050 -13.772 -47.504 1.00 29.60 218 ARG B O 1
ATOM 3548 N N . HIS B 1 219 ? 3.023 -14.226 -46.516 1.00 31.00 219 HIS B N 1
ATOM 3549 C CA . HIS B 1 219 ? 2.658 -15.584 -46.141 1.00 33.68 219 HIS B CA 1
ATOM 3550 C C . HIS B 1 219 ? 2.556 -15.759 -44.629 1.00 38.85 219 HIS B C 1
ATOM 3551 O O . HIS B 1 219 ? 3.503 -15.474 -43.896 1.00 38.73 219 HIS B O 1
ATOM 3558 N N . GLU B 1 220 ? 1.397 -16.221 -44.171 1.00 43.33 220 GLU B N 1
ATOM 3559 C CA . GLU B 1 220 ? 1.230 -16.626 -42.782 1.00 47.58 220 GLU B CA 1
ATOM 3560 C C . GLU B 1 220 ? 1.623 -18.091 -42.640 1.00 47.15 220 GLU B C 1
ATOM 3561 O O . GLU B 1 220 ? 1.099 -18.947 -43.354 1.00 47.15 220 GLU B O 1
ATOM 3567 N N . PRO B 1 221 ? 2.557 -18.382 -41.720 1.00 46.24 221 PRO B N 1
ATOM 3568 C CA . PRO B 1 221 ? 3.111 -19.729 -41.537 1.00 42.06 221 PRO B CA 1
ATOM 3569 C C . PRO B 1 221 ? 2.038 -20.760 -41.195 1.00 43.58 221 PRO B C 1
ATOM 3570 O O . PRO B 1 221 ? 1.114 -20.432 -40.451 1.00 52.36 221 PRO B O 1
#

Nearest PDB structures (foldseek):
  4pqh-assembly1_A  TM=1.005E+00  e=3.257E-38  Populus trichocarpa
  4pqh-assembly2_B  TM=9.919E-01  e=5.964E-35  Populus trichocarpa
  4pqi-assembly1_A  TM=9.709E-01  e=3.643E-26  Populus trichocarpa
  6mhb-assembly2_F  TM=8.167E-01  e=3.319E-12  Homo sapiens
  3lfl-assembly1_A-2  TM=7.847E-01  e=1.566E-12  Homo sapiens

Foldseek 3Di:
DDQDDAAFQPHDDDDAPPAAKEWEEALQDLLSLLLLLLCLQFVNPVRYHYHHYDLVGGHPCCCVPNNVVSDDTWMRHDNDIGDDSLVNSVVCLPPDGGDRQADPDPVLVVLLVVLVVCLVVQLVQLVCCLVVNDNRNLVSLVVVLVQQVPDCCALDNSRDGHSSLSSCVSVCVPSQVCCCPRVVDHSCVVRPSVVVSVVVQVVDVSSVCSNDDD/DDADDADFQPDDDDPAQPQAKEWEEALLDLLSLLLLLLCLQQVNDVRYHYHHYDLVGGHPCCCVPANVVSDDTWIQHNNDIGDDSVVNSVVCLPPDGGDRQADDDPVLVVLLVVLVVCLVVQCVCQVCVVVVHVNLVSLVVVLVQQVPDCCDLDNSRDGHSSLSSCVSVCVPRQVCCCVPVVDHSCVVRVSVVVSNVVQVVDVSSVVSNDDD

Radius of gyration: 24.62 Å; Cα contacts (8 Å, |Δi|>4): 636; chains: 2; bounding box: 41×58×68 Å